Protein AF-A0A420MF93-F1 (afdb_monomer)

Radius of gyration: 42.72 Å; Cα contacts (8 Å, |Δi|>4): 483; chains: 1; bounding box: 102×84×114 Å

Organism: Fusarium oxysporum (NCBI:txid5507)

Foldseek 3Di:
DDDDDDDDDDDDDDDDDDDDDDDDDDDDDDDDDDDDDDDDDDDDDDDDDDDDDDDDDDDDDDDDPDPVVVVVVVVVVVVVVVPDPCLLVVLQVQLVVLVVVLVVLLVVCPPDDCPPVVVSLVVSLVSLVSSLVSNLVSLVVVLVVLLVVCVPPPPDDPLLSVLSVCLLVDVVSCVDPVNCVVPVPNNVSSVCNVCSVVSSVVSSPPHDDDDDDDDDPDDQPLDDDDDPVVLVPDDQVRFDDDPNDGDHRQFDKFWQDDPVDPDPDDDPQIDIFTQGTDPVNVVVCCVACNVPVHDDDDPPSLCSRQNAPDWDKDKDKDKDKDKDKDWQAKFDPGDGHADVPHDDPDDLCCDPLNRDDQKDKDQQPDLRDRVNACADPRNHHPDDDPDPPCNRHDDDHDKIKMKHWDAPDPVDDADPDHPPDCRRPGTMIIIMIIDMDIDIAMWMWIGDRDPPPDDDDDDPRPGTPGPRPPPPPPDDPD

Solvent-accessible surface area (backbone atoms only — not comparable to full-atom values): 30562 Å² total; per-residue (Å²): 134,93,82,84,89,82,87,86,79,89,84,89,83,88,84,91,77,90,80,89,76,83,88,75,83,83,76,87,78,84,88,76,91,87,83,88,89,85,87,89,84,90,88,86,92,90,85,86,90,88,87,87,85,87,84,93,80,82,91,79,85,79,83,82,92,64,73,62,68,60,50,56,51,51,53,52,50,47,57,61,47,72,75,42,82,62,49,42,58,50,25,41,53,54,12,51,51,28,47,51,49,35,52,53,53,51,56,71,51,56,95,51,83,77,71,64,48,75,59,55,53,49,53,45,45,50,36,42,48,52,15,49,54,24,39,51,53,21,44,54,50,52,41,52,56,49,52,54,48,47,66,75,77,42,99,65,57,69,70,60,54,49,26,61,66,43,31,85,82,33,79,66,56,37,70,37,75,72,45,41,75,76,39,52,69,56,44,53,46,48,51,47,66,70,45,52,66,55,54,51,56,57,60,62,65,72,68,82,90,73,96,77,86,85,88,75,101,65,87,65,83,58,65,81,77,90,76,65,70,60,66,77,73,53,51,76,95,63,52,58,70,59,95,92,37,71,56,78,61,62,58,30,74,25,31,60,64,58,92,88,59,87,64,93,61,88,50,98,87,57,55,72,27,80,52,46,72,13,70,68,43,51,53,52,50,45,54,34,46,68,69,63,68,36,79,92,71,66,86,68,47,64,44,61,53,46,39,82,85,34,68,38,72,51,75,47,77,48,78,45,87,38,69,58,68,43,84,32,27,66,34,84,78,35,73,71,46,62,60,86,93,45,68,71,94,70,63,39,61,51,21,17,52,80,19,92,26,58,62,49,72,49,72,39,47,80,71,55,25,77,69,78,52,74,47,44,90,81,47,27,53,69,68,68,84,82,69,65,95,63,70,72,49,88,86,66,86,46,57,32,38,39,37,34,41,44,58,97,55,88,88,53,91,70,71,87,50,88,81,42,89,60,23,70,72,52,33,38,12,34,32,34,43,24,43,75,41,88,36,80,43,71,45,53,44,49,46,64,56,80,80,72,89,62,81,95,70,76,94,75,76,72,68,56,76,62,60,78,62,74,76,73,80,72,75,85,80,129

Mean predicted aligned error: 18.41 Å

Sequence (478 aa):
MHSSSKRPTSYVENDSRRDRRPIFATDEIMLLPHEPHKTPRSQSPDLARDTTEPRKAGRKLFGLPSTKRKSDNFWKAWEVYRQKPWNMCLSVLIGTLFAIGHHLFYLNLDGEEAINQSLMLRYGTVIAFCSKASLGTAVTMAFHQRAWRVVRYKTARLETIDSIFTANSDIFSLVTWGSIKKAKIGTLLAIYCWVTPLVVVLTSETLSVVVGIKEELASCLSIRTLNFEHEEEIYWRAPRRINDQHLFSMSYWNTTIDPRESHANYTLKDFDYFAGPSTNCKMFITNKPVLMGEAIIRKESASEICAEGWNCSYVVDFVAPGYKCQELASGVNSAVKKLGDATAPFNTSIIAPMGNFTYYAITDEGEYGDPQMISNPMGIPKQKPPYPDNFGAFRTEPIIWIGYATVDNLSVPQPDTPGEGDWNKAYTPVIIGCEHYEVNYTVQFNYTGVLSHGPPMGNHLAMPKGVLQQPTPAGVKE

Structure (mmCIF, N/CA/C/O backbone):
data_AF-A0A420MF93-F1
#
_entry.id   AF-A0A420MF93-F1
#
loop_
_atom_site.group_PDB
_atom_site.id
_atom_site.type_symbol
_atom_site.label_atom_id
_atom_site.label_alt_id
_atom_site.label_comp_id
_atom_site.label_asym_id
_atom_site.label_entity_id
_atom_site.label_seq_id
_atom_site.pdbx_PDB_ins_code
_atom_site.Cartn_x
_atom_site.Cartn_y
_atom_site.Cartn_z
_atom_site.occupancy
_atom_site.B_iso_or_equiv
_atom_site.auth_seq_id
_atom_site.auth_comp_id
_atom_site.auth_asym_id
_atom_site.auth_atom_id
_atom_site.pdbx_PDB_model_num
ATOM 1 N N . MET A 1 1 ? 58.351 12.479 14.370 1.00 32.41 1 MET A N 1
ATOM 2 C CA . MET A 1 1 ? 58.383 12.909 15.785 1.00 32.41 1 MET A CA 1
ATOM 3 C C . MET A 1 1 ? 56.954 13.016 16.286 1.00 32.41 1 MET A C 1
ATOM 5 O O . MET A 1 1 ? 56.162 13.735 15.696 1.00 32.41 1 MET A O 1
ATOM 9 N N . HIS A 1 2 ? 56.631 12.218 17.302 1.00 24.94 2 HIS A N 1
ATOM 10 C CA . HIS A 1 2 ? 55.369 12.214 18.043 1.00 24.94 2 HIS A CA 1
ATOM 11 C C . HIS A 1 2 ? 55.096 13.544 18.759 1.00 24.94 2 HIS A C 1
ATOM 13 O O . HIS A 1 2 ? 56.035 14.137 19.278 1.00 24.94 2 HIS A O 1
ATOM 19 N N . SER A 1 3 ? 53.816 13.923 18.867 1.00 26.28 3 SER A N 1
ATOM 20 C CA . SER A 1 3 ? 53.129 14.407 20.091 1.00 26.28 3 SER A CA 1
ATOM 21 C C . SER A 1 3 ? 51.755 14.963 19.667 1.00 26.28 3 SER A C 1
ATOM 23 O O . SER A 1 3 ? 51.692 15.949 18.947 1.00 26.28 3 SER A O 1
ATOM 25 N N . SER A 1 4 ? 50.647 14.230 19.785 1.00 23.80 4 SER A N 1
ATOM 26 C CA . SER A 1 4 ? 49.817 13.966 20.975 1.00 23.80 4 SER A CA 1
ATOM 27 C C . SER A 1 4 ? 49.126 15.188 21.610 1.00 23.80 4 SER A C 1
ATOM 29 O O . SER A 1 4 ? 49.756 16.019 22.253 1.00 23.80 4 SER A O 1
ATOM 31 N N . SER A 1 5 ? 47.790 15.145 21.499 1.00 24.09 5 SER A N 1
ATOM 32 C CA . SER A 1 5 ? 46.761 15.514 22.484 1.00 24.09 5 SER A CA 1
ATOM 33 C C . SER A 1 5 ? 46.562 16.980 22.890 1.00 24.09 5 SER A C 1
ATOM 35 O O . SER A 1 5 ? 47.411 17.591 23.532 1.00 24.09 5 SER A O 1
ATOM 37 N N . LYS A 1 6 ? 45.327 17.469 22.680 1.00 27.81 6 LYS A N 1
ATOM 38 C CA . LYS A 1 6 ? 44.430 17.882 23.779 1.00 27.81 6 LYS A CA 1
ATOM 39 C C . LYS A 1 6 ? 42.993 18.106 23.286 1.00 27.81 6 LYS A C 1
ATOM 41 O O . LYS A 1 6 ? 42.716 18.998 22.494 1.00 27.81 6 LYS A O 1
ATOM 46 N N . ARG A 1 7 ? 42.079 17.286 23.805 1.00 22.94 7 ARG A N 1
ATOM 47 C CA . ARG A 1 7 ? 40.630 17.533 23.879 1.00 22.94 7 ARG A CA 1
ATOM 48 C C . ARG A 1 7 ? 40.370 18.484 25.067 1.00 22.94 7 ARG A C 1
ATOM 50 O O . ARG A 1 7 ? 41.127 18.409 26.038 1.00 22.94 7 ARG A O 1
ATOM 57 N N . PRO A 1 8 ? 39.283 19.272 25.069 1.00 25.00 8 PRO A N 1
ATOM 58 C CA . PRO A 1 8 ? 38.584 19.547 26.318 1.00 25.00 8 PRO A CA 1
ATOM 59 C C . PRO A 1 8 ? 37.144 19.032 26.307 1.00 25.00 8 PRO A C 1
ATOM 61 O O . PRO A 1 8 ? 36.493 18.852 25.282 1.00 25.00 8 PRO A O 1
ATOM 64 N N . THR A 1 9 ? 36.731 18.739 27.524 1.00 24.44 9 THR A N 1
ATOM 65 C CA . THR A 1 9 ? 35.548 18.059 28.032 1.00 24.44 9 THR A CA 1
ATOM 66 C C . THR A 1 9 ? 34.257 18.876 27.994 1.00 24.44 9 THR A C 1
ATOM 68 O O . THR A 1 9 ? 34.258 20.091 28.151 1.00 24.44 9 THR A O 1
ATOM 71 N N . SER A 1 10 ? 33.171 18.112 27.861 1.00 21.62 10 SER A N 1
ATOM 72 C CA . SER A 1 10 ? 31.795 18.308 28.334 1.00 21.62 10 SER A CA 1
ATOM 73 C C . SER A 1 10 ? 31.503 19.464 29.299 1.00 21.62 10 SER A C 1
ATOM 75 O O . SER A 1 10 ? 32.117 19.553 30.363 1.00 21.62 10 SER A O 1
ATOM 77 N N . TYR A 1 11 ? 30.408 20.174 29.022 1.00 22.28 11 TYR A N 1
ATOM 78 C CA . TYR A 1 11 ? 29.477 20.641 30.050 1.00 22.28 11 TYR A CA 1
ATOM 79 C C . TYR A 1 11 ? 28.043 20.322 29.609 1.00 22.28 11 TYR A C 1
ATOM 81 O O . TYR A 1 11 ? 27.650 20.608 28.480 1.00 22.28 11 TYR A O 1
ATOM 89 N N . VAL A 1 12 ? 27.313 19.654 30.498 1.00 22.98 12 VAL A N 1
ATOM 90 C CA . VAL A 1 12 ? 25.884 19.345 30.421 1.00 22.98 12 VAL A CA 1
ATOM 91 C C . VAL A 1 12 ? 25.175 20.442 31.207 1.00 22.98 12 VAL A C 1
ATOM 93 O O . VAL A 1 12 ? 25.486 20.612 32.381 1.00 22.98 12 VAL A O 1
ATOM 96 N N . GLU A 1 13 ? 24.228 21.146 30.592 1.00 23.17 13 GLU A N 1
ATOM 97 C CA . GLU A 1 13 ? 23.240 21.954 31.310 1.00 23.17 13 GLU A CA 1
ATOM 98 C C . GLU A 1 13 ? 21.856 21.400 30.961 1.00 23.17 13 GLU A C 1
ATOM 100 O O . GLU A 1 13 ? 21.495 21.223 29.797 1.00 23.17 13 GLU A O 1
ATOM 105 N N . ASN A 1 14 ? 21.132 21.044 32.010 1.00 22.58 14 ASN A N 1
ATOM 106 C CA . ASN A 1 14 ? 19.845 20.381 32.010 1.00 22.58 14 ASN A CA 1
ATOM 107 C C . ASN A 1 14 ? 18.814 21.470 32.332 1.00 22.58 14 ASN A C 1
ATOM 109 O O . ASN A 1 14 ? 18.820 21.952 33.461 1.00 22.58 14 ASN A O 1
ATOM 113 N N . ASP A 1 15 ? 17.949 21.868 31.394 1.00 24.77 15 ASP A N 1
ATOM 114 C CA . ASP A 1 15 ? 16.778 22.679 31.752 1.00 24.77 15 ASP A CA 1
ATOM 115 C C . ASP A 1 15 ? 15.484 22.057 31.233 1.00 24.77 15 ASP A C 1
ATOM 117 O O . ASP A 1 15 ? 15.115 22.080 30.058 1.00 24.77 15 ASP A O 1
ATOM 121 N N . SER A 1 16 ? 14.809 21.440 32.190 1.00 23.89 16 SER A N 1
ATOM 122 C CA . SER A 1 16 ? 13.454 20.956 32.122 1.00 23.89 16 SER A CA 1
ATOM 123 C C . SER A 1 16 ? 12.492 22.100 32.441 1.00 23.89 16 SER A C 1
ATOM 125 O O . SER A 1 16 ? 12.275 22.404 33.616 1.00 23.89 16 SER A O 1
ATOM 127 N N . ARG A 1 17 ? 11.783 22.647 31.446 1.00 24.42 17 ARG A N 1
ATOM 128 C CA . ARG A 1 17 ? 10.467 23.246 31.712 1.00 24.42 17 ARG A CA 1
ATOM 129 C C . ARG A 1 17 ? 9.535 23.249 30.507 1.00 24.42 17 ARG A C 1
ATOM 131 O O . ARG A 1 17 ? 9.796 23.831 29.467 1.00 24.42 17 ARG A O 1
ATOM 138 N N . ARG A 1 18 ? 8.418 22.559 30.745 1.00 26.05 18 ARG A N 1
ATOM 139 C CA . ARG A 1 18 ? 7.130 22.574 30.049 1.00 26.05 18 ARG A CA 1
ATOM 140 C C . ARG A 1 18 ? 6.806 23.919 29.399 1.00 26.05 18 ARG A C 1
ATOM 142 O O . ARG A 1 18 ? 6.696 24.904 30.117 1.00 26.05 18 ARG A O 1
ATOM 149 N N . ASP A 1 19 ? 6.411 23.864 28.132 1.00 25.25 19 ASP A N 1
ATOM 150 C CA . ASP A 1 19 ? 5.319 24.694 27.634 1.00 25.25 19 ASP A CA 1
ATOM 151 C C . ASP A 1 19 ? 4.369 23.845 26.785 1.00 25.25 19 ASP A C 1
ATOM 153 O O . ASP A 1 19 ? 4.705 23.335 25.717 1.00 25.25 19 ASP A O 1
ATOM 157 N N . ARG A 1 20 ? 3.165 23.642 27.328 1.00 25.09 20 ARG A N 1
ATOM 158 C CA . ARG A 1 20 ? 2.008 23.095 26.618 1.00 25.09 20 ARG A CA 1
ATOM 159 C C . ARG A 1 20 ? 1.474 24.200 25.707 1.00 25.09 20 ARG A C 1
ATOM 161 O O . ARG A 1 20 ? 1.048 25.230 26.222 1.00 25.09 20 ARG A O 1
ATOM 168 N N . ARG A 1 21 ? 1.409 23.969 24.395 1.00 23.33 21 ARG A N 1
ATOM 169 C CA . ARG A 1 21 ? 0.506 24.720 23.506 1.00 23.33 21 ARG A CA 1
ATOM 170 C C . ARG A 1 21 ? -0.690 23.843 23.115 1.00 23.33 21 ARG A C 1
ATOM 172 O O . ARG A 1 21 ? -0.509 22.631 22.995 1.00 23.33 21 ARG A O 1
ATOM 179 N N . PRO A 1 22 ? -1.901 24.412 22.984 1.00 24.70 22 PRO A N 1
ATOM 180 C CA . PRO A 1 22 ? -3.111 23.646 22.721 1.00 24.70 22 PRO A CA 1
ATOM 181 C C . PRO A 1 22 ? -3.172 23.207 21.257 1.00 24.70 22 PRO A C 1
ATOM 183 O O . PRO A 1 22 ? -2.825 23.970 20.358 1.00 24.70 22 PRO A O 1
ATOM 186 N N . ILE A 1 23 ? -3.652 21.983 21.051 1.00 23.11 23 ILE A N 1
ATOM 187 C CA . ILE A 1 23 ? -4.060 21.444 19.755 1.00 23.11 23 ILE A CA 1
ATOM 188 C C . ILE A 1 23 ? -5.328 22.203 19.351 1.00 23.11 23 ILE A C 1
ATOM 190 O O . ILE A 1 23 ? -6.362 22.064 20.004 1.00 23.11 23 ILE A O 1
ATOM 194 N N . PHE A 1 24 ? -5.225 23.053 18.333 1.00 23.84 24 PHE A N 1
ATOM 195 C CA . PHE A 1 24 ? -6.386 23.624 17.658 1.00 23.84 24 PHE A CA 1
ATOM 196 C C . PHE A 1 24 ? -6.839 22.658 16.564 1.00 23.84 24 PHE A C 1
ATOM 198 O O . PHE A 1 24 ? -6.013 22.101 15.843 1.00 23.84 24 PHE A O 1
ATOM 205 N N . ALA A 1 25 ? -8.153 22.447 16.513 1.00 24.41 25 ALA A N 1
ATOM 206 C CA . ALA A 1 25 ? -8.856 21.629 15.540 1.00 24.41 25 ALA A CA 1
ATOM 207 C C . ALA A 1 25 ? -8.489 22.035 14.104 1.00 24.41 25 ALA A C 1
ATOM 209 O O . ALA A 1 25 ? -8.437 23.221 13.784 1.00 24.41 25 ALA A O 1
ATOM 210 N N . THR A 1 26 ? -8.219 21.050 13.253 1.00 29.36 26 THR A N 1
ATOM 211 C CA . THR A 1 26 ? -8.065 21.249 11.811 1.00 29.36 26 THR A CA 1
ATOM 212 C C . THR A 1 26 ? -9.442 21.331 11.174 1.00 29.36 26 THR A C 1
ATOM 214 O O . THR A 1 26 ? -10.135 20.321 11.062 1.00 29.36 26 THR A O 1
ATOM 217 N N . ASP A 1 27 ? -9.812 22.549 10.787 1.00 25.98 27 ASP A N 1
ATOM 218 C CA . ASP A 1 27 ? -10.957 22.845 9.935 1.00 25.98 27 ASP A CA 1
ATOM 219 C C . ASP A 1 27 ? -10.770 22.241 8.533 1.00 25.98 27 ASP A C 1
ATOM 221 O O . ASP A 1 27 ? -9.679 22.252 7.953 1.00 25.98 27 ASP A O 1
ATOM 225 N N . GLU A 1 28 ? -11.870 21.723 7.995 1.00 30.30 28 GLU A N 1
ATOM 226 C CA . GLU A 1 28 ? -12.028 21.289 6.612 1.00 30.30 28 GLU A CA 1
ATOM 227 C C . GLU A 1 28 ? -11.789 22.461 5.648 1.00 30.30 28 GLU A C 1
ATOM 229 O O . GLU A 1 28 ? -12.385 23.527 5.793 1.00 30.30 28 GLU A O 1
ATOM 234 N N . ILE A 1 29 ? -10.960 22.270 4.618 1.00 29.06 29 ILE A N 1
ATOM 235 C CA . ILE A 1 29 ? -10.852 23.227 3.509 1.00 29.06 29 ILE A CA 1
ATOM 236 C C . ILE A 1 29 ? -11.189 22.503 2.205 1.00 29.06 29 ILE A C 1
ATOM 238 O O . ILE A 1 29 ? -10.341 21.860 1.585 1.00 29.06 29 ILE A O 1
ATOM 242 N N . MET A 1 30 ? -12.453 22.634 1.790 1.00 28.03 30 MET A N 1
ATOM 243 C CA . MET A 1 30 ? -12.856 22.550 0.386 1.00 28.03 30 MET A CA 1
ATOM 244 C C . MET A 1 30 ? -12.158 23.678 -0.387 1.00 28.03 30 MET A C 1
ATOM 246 O O . MET A 1 30 ? -12.295 24.853 -0.046 1.00 28.03 30 MET A O 1
ATOM 250 N N . LEU A 1 31 ? -11.412 23.329 -1.432 1.00 30.02 31 LEU A N 1
ATOM 251 C CA . LEU A 1 31 ? -10.798 24.291 -2.344 1.00 30.02 31 LEU A CA 1
ATOM 252 C C . LEU A 1 31 ? -11.850 24.785 -3.348 1.00 30.02 31 LEU A C 1
ATOM 254 O O . LEU A 1 31 ? -12.310 24.016 -4.187 1.00 30.02 31 LEU A O 1
ATOM 258 N N . LEU A 1 32 ? -12.202 26.070 -3.279 1.00 27.94 32 LEU A N 1
ATOM 259 C CA . LEU A 1 32 ? -12.914 26.792 -4.341 1.00 27.94 32 LEU A CA 1
ATOM 260 C C . LEU A 1 32 ? -11.980 27.837 -4.992 1.00 27.94 32 LEU A C 1
ATOM 262 O O . LEU A 1 32 ? -11.064 28.324 -4.322 1.00 27.94 32 LEU A O 1
ATOM 266 N N . PRO A 1 33 ? -12.181 28.182 -6.280 1.00 26.75 33 PRO A N 1
ATOM 267 C CA . PRO A 1 33 ? -11.246 28.999 -7.054 1.00 26.75 33 PRO A CA 1
ATOM 268 C C . PRO A 1 33 ? -11.355 30.501 -6.734 1.00 26.75 33 PRO A C 1
ATOM 270 O O . PRO A 1 33 ? -12.429 31.004 -6.405 1.00 26.75 33 PRO A O 1
ATOM 273 N N . HIS A 1 34 ? -10.230 31.222 -6.831 1.00 27.11 34 HIS A N 1
ATOM 274 C CA . HIS A 1 34 ? -10.087 32.629 -6.430 1.00 27.11 34 HIS A CA 1
ATOM 275 C C . HIS A 1 34 ? -9.831 33.563 -7.630 1.00 27.11 34 HIS A C 1
ATOM 277 O O . HIS A 1 34 ? -9.003 33.259 -8.483 1.00 27.11 34 HIS A O 1
ATOM 283 N N . GLU A 1 35 ? -10.494 34.725 -7.634 1.00 26.02 35 GLU A N 1
ATOM 284 C CA . GLU A 1 35 ? -10.271 35.897 -8.508 1.00 26.02 35 GLU A CA 1
ATOM 285 C C . GLU A 1 35 ? -9.807 37.105 -7.644 1.00 26.02 35 GLU A C 1
ATOM 287 O O . GLU A 1 35 ? -10.058 37.114 -6.435 1.00 26.02 35 GLU A O 1
ATOM 292 N N . PRO A 1 36 ? -9.103 38.116 -8.202 1.00 28.72 36 PRO A N 1
ATOM 293 C CA . PRO A 1 36 ? -8.026 38.822 -7.500 1.00 28.72 36 PRO A CA 1
ATOM 294 C C . PRO A 1 36 ? -8.382 40.115 -6.724 1.00 28.72 36 PRO A C 1
ATOM 296 O O . PRO A 1 36 ? -9.374 40.805 -6.946 1.00 28.72 36 PRO A O 1
ATOM 299 N N . HIS A 1 37 ? -7.452 40.436 -5.816 1.00 26.11 37 HIS A N 1
ATOM 300 C CA . HIS A 1 37 ? -7.394 41.437 -4.737 1.00 26.11 37 HIS A CA 1
ATOM 301 C C . HIS A 1 37 ? -7.758 42.919 -5.002 1.00 26.11 37 HIS A C 1
ATOM 303 O O . HIS A 1 37 ? -7.349 43.527 -5.990 1.00 26.11 37 HIS A O 1
ATOM 309 N N . LYS A 1 38 ? -8.273 43.569 -3.936 1.00 24.17 38 LYS A N 1
ATOM 310 C CA . LYS A 1 38 ? -7.965 44.969 -3.551 1.00 24.17 38 LYS A CA 1
ATOM 311 C C . LYS A 1 38 ? -7.633 45.082 -2.050 1.00 24.17 38 LYS A C 1
ATOM 313 O O . LYS A 1 38 ? -8.248 44.429 -1.215 1.00 24.17 38 LYS A O 1
ATOM 318 N N . THR A 1 39 ? -6.630 45.902 -1.735 1.00 28.11 39 THR A N 1
ATOM 319 C CA . THR A 1 39 ? -5.991 46.135 -0.422 1.00 28.11 39 THR A CA 1
ATOM 320 C C . THR A 1 39 ? -6.691 47.196 0.440 1.00 28.11 39 THR A C 1
ATOM 322 O O . THR A 1 39 ? -7.376 48.070 -0.095 1.00 28.11 39 THR A O 1
ATOM 325 N N . PRO A 1 40 ? -6.423 47.216 1.765 1.00 27.19 40 PRO A N 1
ATOM 326 C CA . PRO A 1 40 ? -6.393 48.484 2.495 1.00 27.19 40 PRO A CA 1
ATOM 327 C C . PRO A 1 40 ? -5.169 48.700 3.412 1.00 27.19 40 PRO A C 1
ATOM 329 O O . PRO A 1 40 ? -4.330 47.834 3.638 1.00 27.19 40 PRO A O 1
ATOM 332 N N . ARG A 1 41 ? -5.087 49.955 3.861 1.00 22.61 41 ARG A N 1
ATOM 333 C CA . ARG A 1 41 ? -3.946 50.769 4.305 1.00 22.61 41 ARG A CA 1
ATOM 334 C C . ARG A 1 41 ? -3.682 50.679 5.820 1.00 22.61 41 ARG A C 1
ATOM 336 O O . ARG A 1 41 ? -4.605 50.511 6.605 1.00 22.61 41 ARG A O 1
ATOM 343 N N . SER A 1 42 ? -2.417 50.884 6.190 1.00 24.94 42 SER A N 1
ATOM 344 C CA . SER A 1 42 ? -1.863 51.032 7.549 1.00 24.94 42 SER A CA 1
ATOM 345 C C . SER A 1 42 ? -2.283 52.332 8.255 1.00 24.94 42 SER A C 1
ATOM 347 O O . SER A 1 42 ? -2.388 53.360 7.584 1.00 24.94 42 SER A O 1
ATOM 349 N N . GLN A 1 43 ? -2.409 52.296 9.594 1.00 24.81 43 GLN A N 1
ATOM 350 C CA . GLN A 1 43 ? -1.963 53.363 10.510 1.00 24.81 43 GLN A CA 1
ATOM 351 C C . GLN A 1 43 ? -1.842 52.868 11.971 1.00 24.81 43 GLN A C 1
ATOM 353 O O . GLN A 1 43 ? -2.588 52.000 12.413 1.00 24.81 43 GLN A O 1
ATOM 358 N N . SER A 1 44 ? -0.865 53.431 12.686 1.00 25.31 44 SER A N 1
ATOM 359 C CA . SER A 1 44 ? -0.427 53.156 14.071 1.00 25.31 44 SER A CA 1
ATOM 360 C C . SER A 1 44 ? -0.360 54.514 14.846 1.00 25.31 44 SER A C 1
ATOM 362 O O . SER A 1 44 ? -0.829 55.501 14.277 1.00 25.31 44 SER A O 1
ATOM 364 N N . PRO A 1 45 ? 0.187 54.648 16.078 1.00 45.22 45 PRO A N 1
ATOM 365 C CA . PRO A 1 45 ? -0.533 54.813 17.357 1.00 45.22 45 PRO A CA 1
ATOM 366 C C . PRO A 1 45 ? -0.212 56.128 18.133 1.00 45.22 45 PRO A C 1
ATOM 368 O O . PRO A 1 45 ? 0.586 56.928 17.661 1.00 45.22 45 PRO A O 1
ATOM 371 N N . ASP A 1 46 ? -0.841 56.335 19.310 1.00 25.58 46 ASP A N 1
ATOM 372 C CA . ASP A 1 46 ? -0.243 56.798 20.600 1.00 25.58 46 ASP A CA 1
ATOM 373 C C . ASP A 1 46 ? -1.224 57.579 21.511 1.00 25.58 46 ASP A C 1
ATOM 375 O O . ASP A 1 46 ? -1.832 58.544 21.058 1.00 25.58 46 ASP A O 1
ATOM 379 N N . LEU A 1 47 ? -1.304 57.225 22.815 1.00 26.44 47 LEU A N 1
ATOM 380 C CA . LEU A 1 47 ? -1.110 58.171 23.943 1.00 26.44 47 LEU A CA 1
ATOM 381 C C . LEU A 1 47 ? -1.012 57.496 25.345 1.00 26.44 47 LEU A C 1
ATOM 383 O O . LEU A 1 47 ? -1.785 56.607 25.692 1.00 26.44 47 LEU A O 1
ATOM 387 N N . ALA A 1 48 ? -0.046 58.009 26.122 1.00 29.53 48 ALA A N 1
ATOM 388 C CA . ALA A 1 48 ? 0.398 57.832 27.523 1.0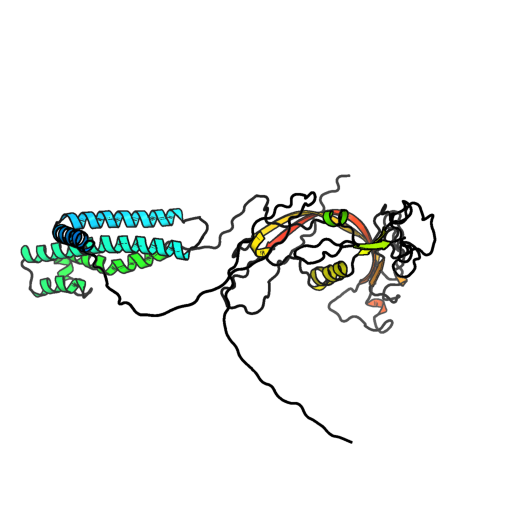0 29.53 48 ALA A CA 1
ATOM 389 C C . ALA A 1 48 ? -0.652 57.478 28.614 1.00 29.53 48 ALA A C 1
ATOM 391 O O . ALA A 1 48 ? -1.772 57.970 28.588 1.00 29.53 48 ALA A O 1
ATOM 392 N N . ARG A 1 49 ? -0.381 56.546 29.552 1.00 27.09 49 ARG A N 1
ATOM 393 C CA . ARG A 1 49 ? 0.421 56.594 30.815 1.00 27.09 49 ARG A CA 1
ATOM 394 C C . ARG A 1 49 ? -0.149 57.513 31.912 1.00 27.09 49 ARG A C 1
ATOM 396 O O . ARG A 1 49 ? 0.057 58.714 31.846 1.00 27.09 49 ARG A O 1
ATOM 403 N N . ASP A 1 50 ? -0.661 56.915 32.994 1.00 25.08 50 ASP A N 1
ATOM 404 C CA . ASP A 1 50 ? -0.264 57.302 34.357 1.00 25.08 50 ASP A CA 1
ATOM 405 C C . ASP A 1 50 ? -0.407 56.132 35.351 1.00 25.08 50 ASP A C 1
ATOM 407 O O . ASP A 1 50 ? -1.237 55.239 35.189 1.00 25.08 50 ASP A O 1
ATOM 411 N N . THR A 1 51 ? 0.478 56.119 36.342 1.00 32.34 51 THR A N 1
ATOM 412 C CA . THR A 1 51 ? 0.764 55.034 37.287 1.00 32.34 51 THR A CA 1
ATOM 413 C C . THR A 1 51 ? 0.464 55.552 38.686 1.00 32.34 51 THR A C 1
ATOM 415 O O . THR A 1 51 ? 1.002 56.592 39.045 1.00 32.34 51 THR A O 1
ATOM 418 N N . THR A 1 52 ? -0.303 54.838 39.515 1.00 27.80 52 THR A N 1
ATOM 419 C CA . THR A 1 52 ? -0.182 54.924 40.987 1.00 27.80 52 THR A CA 1
ATOM 420 C C . THR A 1 52 ? -0.982 53.816 41.693 1.00 27.80 52 THR A C 1
ATOM 422 O O . THR A 1 52 ? -2.192 53.703 41.560 1.00 27.80 52 THR A O 1
ATOM 425 N N . GLU A 1 53 ? -0.273 53.021 42.487 1.00 33.34 53 GLU A N 1
ATOM 426 C CA . GLU A 1 53 ? -0.725 52.172 43.611 1.00 33.34 53 GLU A CA 1
ATOM 427 C C . GLU A 1 53 ? 0.044 52.699 44.859 1.00 33.34 53 GLU A C 1
ATOM 429 O O . GLU A 1 53 ? 0.987 53.472 44.642 1.00 33.34 53 GLU A O 1
ATOM 434 N N . PRO A 1 54 ? -0.204 52.317 46.142 1.00 48.44 54 PRO A N 1
ATOM 435 C CA . PRO A 1 54 ? -1.131 51.307 46.692 1.00 48.44 54 PRO A CA 1
ATOM 436 C C . PRO A 1 54 ? -1.853 51.695 48.019 1.00 48.44 54 PRO A C 1
ATOM 438 O O . PRO A 1 54 ? -1.370 52.539 48.773 1.00 48.44 54 PRO A O 1
ATOM 441 N N . ARG A 1 55 ? -2.916 50.967 48.435 1.00 26.91 55 ARG A N 1
ATOM 442 C CA . ARG A 1 55 ? -3.107 50.559 49.862 1.00 26.91 55 ARG A CA 1
ATOM 443 C C . ARG A 1 55 ? -4.282 49.601 50.136 1.00 26.91 55 ARG A C 1
ATOM 445 O O . ARG A 1 55 ? -5.412 49.807 49.720 1.00 26.91 55 ARG A O 1
ATOM 452 N N . LYS A 1 56 ? -3.966 48.602 50.973 1.00 39.38 56 LYS A N 1
ATOM 453 C CA . LYS A 1 56 ? -4.803 47.602 51.670 1.00 39.38 56 LYS A CA 1
ATOM 454 C C . LYS A 1 56 ? -6.208 48.074 52.095 1.00 39.38 56 LYS A C 1
ATOM 456 O O . LYS A 1 56 ? -6.323 49.032 52.855 1.00 39.38 56 LYS A O 1
ATOM 461 N N . ALA A 1 57 ? -7.228 47.257 51.812 1.00 31.17 57 ALA A N 1
ATOM 462 C CA . ALA A 1 57 ? -8.490 47.235 52.557 1.00 31.17 57 ALA A CA 1
ATOM 463 C C . ALA A 1 57 ? -8.971 45.792 52.794 1.00 31.17 57 ALA A C 1
ATOM 465 O O . ALA A 1 57 ? -8.899 44.929 51.921 1.00 31.17 57 ALA A O 1
ATOM 466 N N . GLY A 1 58 ? -9.391 45.535 54.033 1.00 29.98 58 GLY A N 1
ATOM 467 C CA . GLY A 1 58 ? -9.674 44.217 54.583 1.00 29.98 58 GLY A CA 1
ATOM 468 C C . GLY A 1 58 ? -10.919 43.532 54.022 1.00 29.98 58 GLY A C 1
ATOM 469 O O . GLY A 1 58 ? -11.928 44.142 53.677 1.00 29.98 58 GLY A O 1
ATOM 470 N N . ARG A 1 59 ? -10.831 42.205 54.014 1.00 35.12 59 ARG A N 1
ATOM 471 C CA . ARG A 1 59 ? -11.884 41.248 53.685 1.00 35.12 59 ARG A CA 1
ATOM 472 C C . ARG A 1 59 ? -13.018 41.354 54.721 1.00 35.12 59 ARG A C 1
ATOM 474 O O . ARG A 1 59 ? -12.842 40.935 55.862 1.00 35.12 59 ARG A O 1
ATOM 481 N N . LYS A 1 60 ? -14.186 41.877 54.334 1.00 31.16 60 LYS A N 1
ATOM 482 C CA . LYS A 1 60 ? -15.452 41.653 55.055 1.00 31.16 60 LYS A CA 1
ATOM 483 C C . LYS A 1 60 ? -16.236 40.559 54.337 1.00 31.16 60 LYS A C 1
ATOM 485 O O . LYS A 1 60 ? -16.734 40.753 53.234 1.00 31.16 60 LYS A O 1
ATOM 490 N N . LEU A 1 61 ? -16.304 39.398 54.982 1.00 34.31 61 LEU A N 1
ATOM 491 C CA . LEU A 1 61 ? -17.165 38.278 54.625 1.00 34.31 61 LEU A CA 1
ATOM 492 C C . LEU A 1 61 ? -18.618 38.681 54.936 1.00 34.31 61 LEU A C 1
ATOM 494 O O . LEU A 1 61 ? -18.992 38.780 56.103 1.00 34.31 61 LEU A O 1
ATOM 498 N N . PHE A 1 62 ? -19.423 38.959 53.910 1.00 33.94 62 PHE A N 1
ATOM 499 C CA . PHE A 1 62 ? -20.867 39.140 54.070 1.00 33.94 62 PHE A CA 1
ATOM 500 C C . PHE A 1 62 ? -21.539 37.770 54.222 1.00 33.94 62 PHE A C 1
ATOM 502 O O . PHE A 1 62 ? -21.301 36.852 53.437 1.00 33.94 62 PHE A O 1
ATOM 509 N N . GLY A 1 63 ? -22.330 37.632 55.286 1.00 37.53 63 GLY A N 1
ATOM 510 C CA . GLY A 1 63 ? -22.987 36.396 55.692 1.00 37.53 63 GLY A CA 1
ATOM 511 C C . GLY A 1 63 ? -24.049 35.910 54.708 1.00 37.53 63 GLY A C 1
ATOM 512 O O . GLY A 1 63 ? -24.756 36.696 54.081 1.00 37.53 63 GLY A O 1
ATOM 513 N N . LEU A 1 64 ? -24.184 34.585 54.638 1.00 34.72 64 LEU A N 1
ATOM 514 C CA . LEU A 1 64 ? -25.162 33.873 53.822 1.00 34.72 64 LEU A CA 1
ATOM 515 C C . LEU A 1 64 ? -26.165 33.144 54.742 1.00 34.72 64 LEU A C 1
ATOM 517 O O . LEU A 1 64 ? -25.940 31.984 55.092 1.00 34.72 64 LEU A O 1
ATOM 521 N N . PRO A 1 65 ? -27.270 33.776 55.181 1.00 47.12 65 PRO A N 1
ATOM 522 C CA . PRO A 1 65 ? -28.321 33.093 55.920 1.00 47.12 65 PRO A CA 1
ATOM 523 C C . PRO A 1 65 ? -29.468 32.740 54.964 1.00 47.12 65 PRO A C 1
ATOM 525 O O . PRO A 1 65 ? -30.454 33.461 54.882 1.00 47.12 65 PRO A O 1
ATOM 528 N N . SER A 1 66 ? -29.357 31.642 54.206 1.00 47.44 66 SER A N 1
ATOM 529 C CA . SER A 1 66 ? -30.527 31.132 53.455 1.00 47.44 66 SER A CA 1
ATOM 530 C C . SER A 1 66 ? -30.486 29.634 53.116 1.00 47.44 66 SER A C 1
ATOM 532 O O . SER A 1 66 ? -31.528 28.985 53.042 1.00 47.44 66 SER A O 1
ATOM 534 N N . THR A 1 67 ? -29.310 29.008 53.026 1.00 48.78 67 THR A N 1
ATOM 535 C CA . THR A 1 67 ? -29.196 27.572 52.690 1.00 48.78 67 THR A CA 1
ATOM 536 C C . THR A 1 67 ? -29.446 26.621 53.868 1.00 48.78 67 THR A C 1
ATOM 538 O O . THR A 1 67 ? -29.786 25.459 53.653 1.00 48.78 67 THR A O 1
ATOM 541 N N . LYS A 1 68 ? -29.377 27.102 55.119 1.00 50.25 68 LYS A N 1
ATOM 542 C CA . LYS A 1 68 ? -29.630 26.277 56.319 1.00 50.25 68 LYS A CA 1
ATOM 543 C C . LYS A 1 68 ? -31.099 25.849 56.465 1.00 50.25 68 LYS A C 1
ATOM 545 O O . LYS A 1 68 ? -31.382 24.689 56.733 1.00 50.25 68 LYS A O 1
ATOM 550 N N . ARG A 1 69 ? -32.054 26.748 56.191 1.00 48.59 69 ARG A N 1
ATOM 551 C CA . ARG A 1 69 ? -33.483 26.535 56.510 1.00 48.59 69 ARG A CA 1
ATOM 552 C C . ARG A 1 69 ? -34.160 25.443 55.664 1.00 48.59 69 ARG A C 1
ATOM 554 O O . ARG A 1 69 ? -35.049 24.759 56.160 1.00 48.59 69 ARG A O 1
ATOM 561 N N . LYS A 1 70 ? -33.744 25.257 54.402 1.00 53.34 70 LYS A N 1
ATOM 562 C CA . LYS A 1 70 ? -34.250 24.177 53.524 1.00 53.34 70 LYS A CA 1
ATOM 563 C C . LYS A 1 70 ? -33.639 22.817 53.872 1.00 53.34 70 LYS A C 1
ATOM 565 O O . LYS A 1 70 ? -34.355 21.821 53.868 1.00 53.34 70 LYS A O 1
ATOM 570 N N . SER A 1 71 ? -32.351 22.805 54.220 1.00 61.62 71 SER A N 1
ATOM 571 C CA . SER A 1 71 ? -31.644 21.615 54.700 1.00 61.62 71 SER A CA 1
ATOM 572 C C . SER A 1 71 ? -32.292 21.090 55.982 1.00 61.62 71 SER A C 1
ATOM 574 O O . SER A 1 71 ? -32.686 19.932 56.036 1.00 61.62 71 SER A O 1
ATOM 576 N N . ASP A 1 72 ? -32.521 21.950 56.977 1.00 65.19 72 ASP A N 1
ATOM 577 C CA . ASP A 1 72 ? -33.080 21.537 58.272 1.00 65.19 72 ASP A CA 1
ATOM 578 C C . ASP A 1 72 ? -34.507 20.968 58.152 1.00 65.19 72 ASP A C 1
ATOM 580 O O . ASP A 1 72 ? -34.872 20.030 58.862 1.00 65.19 72 ASP A O 1
ATOM 584 N N . ASN A 1 73 ? -35.306 21.489 57.214 1.00 69.12 73 ASN A N 1
ATOM 585 C CA . ASN A 1 73 ? -36.642 20.967 56.916 1.00 69.12 73 ASN A CA 1
ATOM 586 C C . ASN A 1 73 ? -36.593 19.620 56.181 1.00 69.12 73 ASN A C 1
ATOM 588 O O . ASN A 1 73 ? -37.409 18.748 56.472 1.00 69.12 73 ASN A O 1
ATOM 592 N N . PHE A 1 74 ? -35.633 19.432 55.270 1.00 72.88 74 PHE A N 1
ATOM 593 C CA . PHE A 1 74 ? -35.392 18.145 54.617 1.00 72.88 74 PHE A CA 1
ATOM 594 C C . PHE A 1 74 ? -34.948 17.088 55.633 1.00 72.88 74 PHE A C 1
ATOM 596 O O . PHE A 1 74 ? -35.540 16.016 55.682 1.00 72.88 74 PHE A O 1
ATOM 603 N N . TRP A 1 75 ? -33.990 17.406 56.509 1.00 73.62 75 TRP A N 1
ATOM 604 C CA . TRP A 1 75 ? -33.519 16.489 57.552 1.00 73.62 75 TRP A CA 1
ATOM 605 C C . TRP A 1 75 ? -34.605 16.158 58.583 1.00 73.62 75 TRP A C 1
ATOM 607 O O . TRP A 1 75 ? -34.727 15.002 58.980 1.00 73.62 75 TRP A O 1
ATOM 617 N N . LYS A 1 76 ? -35.456 17.123 58.966 1.00 71.62 76 LYS A N 1
ATOM 618 C CA . LYS A 1 76 ? -36.622 16.862 59.833 1.00 71.62 76 LYS A CA 1
ATOM 619 C C . LYS A 1 76 ? -37.690 16.005 59.152 1.00 71.62 76 LYS A C 1
ATOM 621 O O . LYS A 1 76 ? -38.231 15.099 59.781 1.00 71.62 76 LYS A O 1
ATOM 626 N N . ALA A 1 77 ? -37.992 16.261 57.879 1.00 67.62 77 ALA A N 1
ATOM 627 C CA . ALA A 1 77 ? -38.910 15.424 57.109 1.00 67.62 77 ALA A CA 1
ATOM 628 C C . ALA A 1 77 ? -38.343 14.010 56.911 1.00 67.62 77 ALA A C 1
ATOM 630 O O . ALA A 1 77 ? -39.089 13.043 57.009 1.00 67.62 77 ALA A O 1
ATOM 631 N N . TRP A 1 78 ? -37.029 13.888 56.711 1.00 68.25 78 TRP A N 1
ATOM 632 C CA . TRP A 1 78 ? -36.297 12.629 56.587 1.00 68.25 78 TRP A CA 1
ATOM 633 C C . TRP A 1 78 ? -36.292 11.810 57.885 1.00 68.25 78 TRP A C 1
ATOM 635 O O . TRP A 1 78 ? -36.502 10.602 57.845 1.00 68.25 78 TRP A O 1
ATOM 645 N N . GLU A 1 79 ? -36.126 12.454 59.040 1.00 66.31 79 GLU A N 1
ATOM 646 C CA . GLU A 1 79 ? -36.249 11.840 60.372 1.00 66.31 79 GLU A CA 1
ATOM 647 C C . GLU A 1 79 ? -37.654 11.262 60.610 1.00 66.31 79 GLU A C 1
ATOM 649 O O . GLU A 1 79 ? -37.801 10.097 60.984 1.00 66.31 79 GLU A O 1
ATOM 654 N N . VAL A 1 80 ? -38.700 12.045 60.320 1.00 66.75 80 VAL A N 1
ATOM 655 C CA . VAL A 1 80 ? -40.102 11.598 60.429 1.00 66.75 80 VAL A CA 1
ATOM 656 C C . VAL A 1 80 ? -40.413 10.507 59.405 1.00 66.75 80 VAL A C 1
ATOM 658 O O . VAL A 1 80 ? -41.135 9.554 59.708 1.00 66.75 80 VAL A O 1
ATOM 661 N N . TYR A 1 81 ? -39.849 10.630 58.203 1.00 63.09 81 TYR A N 1
ATOM 662 C CA . TYR A 1 81 ? -39.938 9.628 57.156 1.00 63.09 81 TYR A CA 1
ATOM 663 C C . TYR A 1 81 ? -39.332 8.314 57.652 1.00 63.09 81 TYR A C 1
ATOM 665 O O . TYR A 1 81 ? -40.071 7.336 57.705 1.00 63.09 81 TYR A O 1
ATOM 673 N N . ARG A 1 82 ? -38.085 8.304 58.164 1.00 60.16 82 ARG A N 1
ATOM 674 C CA . ARG A 1 82 ? -37.320 7.132 58.663 1.00 60.16 82 ARG A CA 1
ATOM 675 C C . ARG A 1 82 ? -38.097 6.221 59.623 1.00 60.16 82 ARG A C 1
ATOM 677 O O . ARG A 1 82 ? -37.857 5.016 59.642 1.00 60.16 82 ARG A O 1
ATOM 684 N N . GLN A 1 83 ? -39.028 6.778 60.391 1.00 62.50 83 GLN A N 1
ATOM 685 C CA . GLN A 1 83 ? -39.789 6.068 61.423 1.00 62.50 83 GLN A CA 1
ATOM 686 C C . GLN A 1 83 ? -41.045 5.344 60.897 1.00 62.50 83 GLN A C 1
ATOM 688 O O . GLN A 1 83 ? -41.626 4.530 61.616 1.00 62.50 83 GLN A O 1
ATOM 693 N N . LYS A 1 84 ? -41.495 5.604 59.659 1.00 70.69 84 LYS A N 1
ATOM 694 C CA . LYS A 1 84 ? -42.720 4.997 59.109 1.00 70.69 84 LYS A CA 1
ATOM 695 C C . LYS A 1 84 ? -42.462 3.628 58.450 1.00 70.69 84 LYS A C 1
ATOM 697 O O . LYS A 1 84 ? -41.463 3.456 57.753 1.00 70.69 84 LYS A O 1
ATOM 702 N N . PRO A 1 85 ? -43.397 2.662 58.565 1.00 67.25 85 PRO A N 1
ATOM 703 C CA . PRO A 1 85 ? -43.256 1.324 57.971 1.00 67.25 85 PRO A CA 1
ATOM 704 C C . PRO A 1 85 ? -43.214 1.330 56.432 1.00 67.25 85 PRO A C 1
ATOM 706 O O . PRO A 1 85 ? -42.760 0.363 55.828 1.00 67.25 85 PRO A O 1
ATOM 709 N N . TRP A 1 86 ? -43.641 2.427 55.796 1.00 77.75 86 TRP A N 1
ATOM 710 C CA . TRP A 1 86 ? -43.667 2.579 54.338 1.00 77.75 86 TRP A CA 1
ATOM 711 C C . TRP A 1 86 ? -42.273 2.654 53.694 1.00 77.75 86 TRP A C 1
ATOM 713 O O . TRP A 1 86 ? -42.128 2.364 52.507 1.00 77.75 86 TRP A O 1
ATOM 723 N N . ASN A 1 87 ? -41.238 2.985 54.471 1.00 81.12 87 ASN A N 1
ATOM 724 C CA . ASN A 1 87 ? -39.875 3.134 53.956 1.00 81.12 87 ASN A CA 1
ATOM 725 C C . ASN A 1 87 ? -39.302 1.841 53.411 1.00 81.12 87 ASN A C 1
ATOM 727 O O . ASN A 1 87 ? -38.626 1.863 52.392 1.00 81.12 87 ASN A O 1
ATOM 731 N N . MET A 1 88 ? -39.582 0.723 54.082 1.00 86.56 88 MET A N 1
ATOM 732 C CA . MET A 1 88 ? -39.105 -0.582 53.642 1.00 86.56 88 MET A CA 1
ATOM 733 C C . MET A 1 88 ? -39.656 -0.890 52.246 1.00 86.56 88 MET A C 1
ATOM 735 O O . MET A 1 88 ? -38.897 -1.261 51.357 1.00 86.56 88 MET A O 1
ATOM 739 N N . CYS A 1 89 ? -40.957 -0.661 52.031 1.00 87.75 89 CYS A N 1
ATOM 740 C CA . CYS A 1 89 ? -41.595 -0.856 50.732 1.00 87.75 89 CYS A CA 1
ATOM 741 C C . CYS A 1 89 ? -41.030 0.096 49.670 1.00 87.75 89 CYS A C 1
ATOM 743 O O . CYS A 1 89 ? -40.726 -0.351 48.567 1.00 87.75 89 CYS A O 1
ATOM 745 N N . LEU A 1 90 ? -40.834 1.381 49.994 1.00 89.38 90 LEU A N 1
ATOM 746 C CA . LEU A 1 90 ? -40.256 2.327 49.036 1.00 89.38 90 LEU A CA 1
ATOM 747 C C . LEU A 1 90 ? -38.814 1.952 48.664 1.00 89.38 90 LEU A C 1
ATOM 749 O O . LEU A 1 90 ? -38.463 1.986 47.490 1.00 89.38 90 LEU A O 1
ATOM 753 N N . SER A 1 91 ? -37.995 1.548 49.635 1.00 90.50 91 SER A N 1
ATOM 754 C CA . SER A 1 91 ? -36.622 1.095 49.398 1.00 90.50 91 SER A CA 1
ATOM 755 C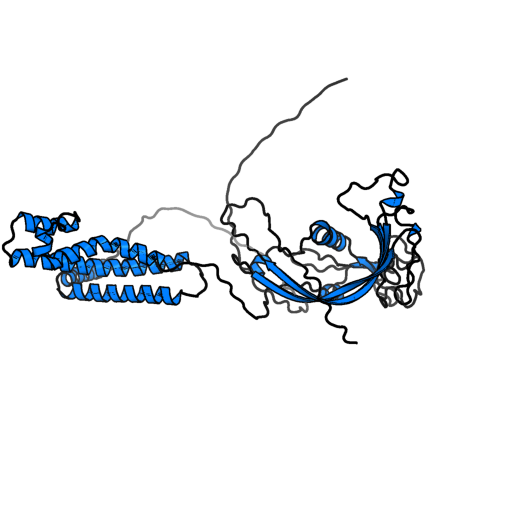 C . SER A 1 91 ? -36.566 -0.146 48.500 1.00 90.50 91 SER A C 1
ATOM 757 O O . SER A 1 91 ? -35.707 -0.214 47.624 1.00 90.50 91 SER A O 1
ATOM 759 N N . VAL A 1 92 ? -37.508 -1.089 48.642 1.00 91.44 92 VAL A N 1
ATOM 760 C CA . VAL A 1 92 ? -37.627 -2.239 47.724 1.00 91.44 92 VAL A CA 1
ATOM 761 C C . VAL A 1 92 ? -38.012 -1.790 46.316 1.00 91.44 92 VAL A C 1
ATOM 763 O O . VAL A 1 92 ? -37.388 -2.228 45.351 1.00 91.44 92 VAL A O 1
ATOM 766 N N . LEU A 1 93 ? -39.001 -0.901 46.183 1.00 94.31 93 LEU A N 1
ATOM 767 C CA . LEU A 1 93 ? -39.436 -0.389 44.879 1.00 94.31 93 LEU A CA 1
ATOM 768 C C . LEU A 1 93 ? -38.296 0.336 44.157 1.00 94.31 93 LEU A C 1
ATOM 770 O O . LEU A 1 93 ? -37.993 0.015 43.012 1.00 94.31 93 LEU A O 1
ATOM 774 N N . ILE A 1 94 ? -37.621 1.258 44.845 1.00 94.31 94 ILE A N 1
ATOM 775 C CA . ILE A 1 94 ? -36.482 2.006 44.303 1.00 94.31 94 ILE A CA 1
ATOM 776 C C . ILE A 1 94 ? -35.349 1.053 43.900 1.00 94.31 94 ILE A C 1
ATOM 778 O O . ILE A 1 94 ? -34.799 1.185 42.809 1.00 94.31 94 ILE A O 1
ATOM 782 N N . GLY A 1 95 ? -35.024 0.065 44.737 1.00 93.38 95 GLY A N 1
ATOM 783 C CA . GLY A 1 95 ? -33.966 -0.896 44.427 1.00 93.38 95 GLY A CA 1
ATOM 784 C C . GLY A 1 95 ? -34.278 -1.802 43.249 1.00 93.38 95 GLY A C 1
ATOM 785 O O . GLY A 1 95 ? -33.386 -2.080 42.447 1.00 93.38 95 GLY A O 1
ATOM 786 N N . THR A 1 96 ? -35.545 -2.188 43.102 1.00 94.25 96 THR A N 1
ATOM 787 C CA . THR A 1 96 ? -36.033 -2.957 41.951 1.00 94.25 96 THR A CA 1
ATOM 788 C C . THR A 1 96 ? -35.973 -2.122 40.673 1.00 94.25 96 THR A C 1
ATOM 790 O O . THR A 1 96 ? -35.490 -2.606 39.655 1.00 94.25 96 THR A O 1
ATOM 793 N N . LEU A 1 97 ? -36.379 -0.848 40.724 1.00 96.00 97 LEU A N 1
ATOM 794 C CA . LEU A 1 97 ? -36.284 0.066 39.580 1.00 96.00 97 LEU A CA 1
ATOM 795 C C . LEU A 1 97 ? -34.835 0.277 39.131 1.00 96.00 97 LEU A C 1
ATOM 797 O O . LEU A 1 97 ? -34.562 0.220 37.936 1.00 96.00 97 LEU A O 1
ATOM 801 N N . PHE A 1 98 ? -33.895 0.462 40.063 1.00 94.69 98 PHE A N 1
ATOM 802 C CA . PHE A 1 98 ? -32.475 0.557 39.715 1.00 94.69 98 PHE A CA 1
ATOM 803 C C . PHE A 1 98 ? -31.910 -0.755 39.160 1.00 94.69 98 PHE A C 1
ATOM 805 O O . PHE A 1 98 ? -31.086 -0.705 38.256 1.00 94.69 98 PHE A O 1
ATOM 812 N N . ALA A 1 99 ? -32.358 -1.917 39.647 1.00 92.19 99 ALA A N 1
ATOM 813 C CA . ALA A 1 99 ? -31.937 -3.209 39.100 1.00 92.19 99 ALA A CA 1
ATOM 814 C C . ALA A 1 99 ? -32.421 -3.395 37.652 1.00 92.19 99 ALA A C 1
ATOM 816 O O . ALA A 1 99 ? -31.639 -3.771 36.784 1.00 92.19 99 ALA A O 1
ATOM 817 N N . ILE A 1 100 ? -33.688 -3.064 37.376 1.00 94.88 100 ILE A N 1
ATOM 818 C CA . ILE A 1 100 ? -34.243 -3.074 36.015 1.00 94.88 100 ILE A CA 1
ATOM 819 C C . ILE A 1 100 ? -33.497 -2.064 35.136 1.00 94.88 100 ILE A C 1
ATOM 821 O O . ILE A 1 100 ? -33.125 -2.390 34.016 1.00 94.88 100 ILE A O 1
ATOM 825 N N . GLY A 1 101 ? -33.233 -0.861 35.653 1.00 94.19 101 GLY A N 1
ATOM 826 C CA . GLY A 1 101 ? -32.474 0.165 34.943 1.00 94.19 101 GLY A CA 1
ATOM 827 C C . GLY A 1 101 ? -31.053 -0.278 34.596 1.00 94.19 101 GLY A C 1
ATOM 828 O O . GLY A 1 101 ? -30.613 -0.044 33.479 1.00 94.19 101 GLY A O 1
ATOM 829 N N . HIS A 1 102 ? -30.355 -0.959 35.513 1.00 93.31 102 HIS A N 1
ATOM 830 C CA . HIS A 1 102 ? -29.033 -1.542 35.252 1.00 93.31 102 HIS A CA 1
ATOM 831 C C . HIS A 1 102 ? -29.099 -2.596 34.145 1.00 93.31 102 HIS A C 1
ATOM 833 O O . HIS A 1 102 ? -28.318 -2.536 33.199 1.00 93.31 102 HIS A O 1
ATOM 839 N N . HIS A 1 103 ? -30.080 -3.497 34.217 1.00 92.12 103 HIS A N 1
ATOM 840 C CA . HIS A 1 103 ? -30.259 -4.542 33.216 1.00 92.12 103 HIS A CA 1
ATOM 841 C C . HIS A 1 103 ? -30.585 -3.974 31.827 1.00 92.12 103 HIS A C 1
ATOM 843 O O . HIS A 1 103 ? -29.937 -4.343 30.855 1.00 92.12 103 HIS A O 1
ATOM 849 N N . LEU A 1 104 ? -31.533 -3.036 31.730 1.00 94.25 104 LEU A N 1
ATOM 850 C CA . LEU A 1 104 ? -31.883 -2.373 30.468 1.00 94.25 104 LEU A CA 1
ATOM 851 C C . LEU A 1 104 ? -30.725 -1.537 29.912 1.00 94.25 104 LEU A C 1
ATOM 853 O O . LEU A 1 104 ? -30.531 -1.494 28.703 1.00 94.25 104 LEU A O 1
ATOM 857 N N . PHE A 1 105 ? -29.945 -0.895 30.784 1.00 92.56 105 PHE A N 1
ATOM 858 C CA . PHE A 1 105 ? -28.764 -0.139 30.379 1.00 92.56 105 PHE A CA 1
ATOM 859 C C . PHE A 1 105 ? -27.708 -1.048 29.743 1.00 92.56 105 PHE A C 1
ATOM 861 O O . PHE A 1 105 ? -27.175 -0.700 28.698 1.00 92.56 105 PHE A O 1
ATOM 868 N N . TYR A 1 106 ? -27.438 -2.220 30.326 1.00 92.12 106 TYR A N 1
ATOM 869 C CA . TYR A 1 106 ? -26.492 -3.177 29.743 1.00 92.12 106 TYR A CA 1
ATOM 870 C C . TYR A 1 106 ? -27.039 -3.866 28.496 1.00 92.12 106 TYR A C 1
ATOM 872 O O . TYR A 1 106 ? -26.284 -4.043 27.552 1.00 92.12 106 TYR A O 1
ATOM 880 N N . LEU A 1 107 ? -28.339 -4.167 28.440 1.00 91.75 107 LEU A N 1
ATOM 881 C CA . LEU A 1 107 ? -28.972 -4.676 27.220 1.00 91.75 107 LEU A CA 1
ATOM 882 C C . LEU A 1 107 ? -28.876 -3.686 26.054 1.00 91.75 107 LEU A C 1
ATOM 884 O O . LEU A 1 107 ? -28.704 -4.106 24.921 1.00 91.75 107 LEU A O 1
ATOM 888 N N . ASN A 1 108 ? -28.964 -2.381 26.316 1.00 91.06 108 ASN A N 1
ATOM 889 C CA . ASN A 1 108 ? -28.806 -1.363 25.276 1.00 91.06 108 ASN A CA 1
ATOM 890 C C . ASN A 1 108 ? -27.346 -1.168 24.828 1.00 91.06 108 ASN A C 1
ATOM 892 O O . ASN A 1 108 ? -27.103 -0.520 23.819 1.00 91.06 108 ASN A O 1
ATOM 896 N N . LEU A 1 109 ? -26.378 -1.654 25.606 1.00 90.25 109 LEU A N 1
ATOM 897 C CA . LEU A 1 109 ? -24.961 -1.655 25.235 1.00 90.25 109 LEU A CA 1
ATOM 898 C C . LEU A 1 109 ? -24.544 -2.974 24.574 1.00 90.25 109 LEU A C 1
ATOM 900 O O . LEU A 1 109 ? -23.433 -3.066 24.058 1.00 90.25 109 LEU A O 1
ATOM 904 N N . ASP A 1 110 ? -25.398 -3.995 24.625 1.00 88.12 110 ASP A N 1
ATOM 905 C CA . ASP A 1 110 ? -25.114 -5.299 24.045 1.00 88.12 110 ASP A CA 1
ATOM 906 C C . ASP A 1 110 ? -25.189 -5.227 22.516 1.00 88.12 110 ASP A C 1
ATOM 908 O O . ASP A 1 110 ? -26.155 -4.720 21.948 1.00 88.12 110 ASP A O 1
ATOM 912 N N . GLY A 1 111 ? -24.144 -5.717 21.850 1.00 83.19 111 GLY A N 1
ATOM 913 C CA . GLY A 1 111 ? -24.002 -5.657 20.392 1.00 83.19 111 GLY A CA 1
ATOM 914 C C . GLY A 1 111 ? -23.607 -4.291 19.816 1.00 83.19 111 GLY A C 1
ATOM 915 O O . GLY A 1 111 ? -23.394 -4.200 18.608 1.00 83.19 111 GLY A O 1
ATOM 916 N N . GLU A 1 112 ? -23.467 -3.255 20.644 1.00 84.94 112 GLU A N 1
ATOM 917 C CA . GLU A 1 112 ? -23.035 -1.922 20.216 1.00 84.94 112 GLU A CA 1
ATOM 918 C C . GLU A 1 112 ? -21.513 -1.741 20.314 1.00 84.94 112 GLU A C 1
ATOM 920 O O . GLU A 1 112 ? -20.802 -2.452 21.031 1.00 84.94 112 GLU A O 1
ATOM 925 N N . GLU A 1 113 ? -20.994 -0.754 19.584 1.00 81.19 113 GLU A N 1
ATOM 926 C CA . GLU A 1 113 ? -19.574 -0.410 19.620 1.00 81.19 113 GLU A CA 1
ATOM 927 C C . GLU A 1 113 ? -19.148 0.056 21.025 1.00 81.19 113 GLU A C 1
ATOM 929 O O . GLU A 1 113 ? -19.815 0.870 21.670 1.00 81.19 113 GLU A O 1
ATOM 934 N N . ALA A 1 114 ? -17.994 -0.427 21.501 1.00 81.38 114 ALA A N 1
ATOM 935 C CA . ALA A 1 114 ? -17.467 -0.144 22.838 1.00 81.38 114 ALA A CA 1
ATOM 936 C C . ALA A 1 114 ? -16.867 1.275 22.972 1.00 81.38 114 ALA A C 1
ATOM 938 O O . ALA A 1 114 ? -15.703 1.462 23.337 1.00 81.38 114 ALA A O 1
ATOM 939 N N . ILE A 1 115 ? -17.675 2.302 22.720 1.00 79.88 115 ILE A N 1
ATOM 940 C CA . ILE A 1 115 ? -17.266 3.705 22.800 1.00 79.88 115 ILE A CA 1
ATOM 941 C C . ILE A 1 115 ? -17.176 4.127 24.270 1.00 79.88 115 ILE A C 1
ATOM 943 O O . ILE A 1 115 ? -18.140 4.034 25.032 1.00 79.88 115 ILE A O 1
ATOM 947 N N . ASN A 1 116 ? -16.014 4.641 24.689 1.00 81.75 116 ASN A N 1
ATOM 948 C CA . ASN A 1 116 ? -15.778 5.101 26.064 1.00 81.75 116 ASN A CA 1
ATOM 949 C C . ASN A 1 116 ? -16.169 4.056 27.133 1.00 81.75 116 ASN A C 1
ATOM 951 O O . ASN A 1 116 ? -16.755 4.392 28.167 1.00 81.75 116 ASN A O 1
ATOM 955 N N . GLN A 1 117 ? -15.809 2.787 26.908 1.00 81.88 117 GLN A N 1
ATOM 956 C CA . GLN A 1 117 ? -16.176 1.636 27.746 1.00 81.88 117 GLN A CA 1
ATOM 957 C C . GLN A 1 117 ? -15.999 1.880 29.254 1.00 81.88 117 GLN A C 1
ATOM 959 O O . GLN A 1 117 ? -16.886 1.575 30.050 1.00 81.88 117 GLN A O 1
ATOM 964 N N . SER A 1 118 ? -14.870 2.467 29.668 1.00 86.06 118 SER A N 1
ATOM 965 C CA . SER A 1 118 ? -14.595 2.728 31.090 1.00 86.06 118 SER A CA 1
ATOM 966 C C . SER A 1 118 ? -15.634 3.644 31.748 1.00 86.06 118 SER A C 1
ATOM 968 O O . SER A 1 118 ? -15.920 3.510 32.938 1.00 86.06 118 SER A O 1
ATOM 970 N N . LEU A 1 119 ? -16.221 4.564 30.983 1.00 87.88 119 LEU A N 1
ATOM 971 C CA . LEU A 1 119 ? -17.239 5.498 31.444 1.00 87.88 119 LEU A CA 1
ATOM 972 C C . LEU A 1 119 ? -18.616 4.820 31.509 1.00 87.88 119 LEU A C 1
ATOM 974 O O . LEU A 1 119 ? -19.323 4.986 32.504 1.00 87.88 119 LEU A O 1
ATOM 978 N N . MET A 1 120 ? -18.943 3.973 30.529 1.00 88.50 120 MET A N 1
ATOM 979 C CA . MET A 1 120 ? -20.173 3.169 30.542 1.00 88.50 120 MET A CA 1
ATOM 980 C C . MET A 1 120 ? -20.188 2.155 31.695 1.00 88.50 120 MET A C 1
ATOM 982 O O . MET A 1 120 ? -21.172 2.071 32.435 1.00 88.50 120 MET A O 1
ATOM 986 N N . LEU A 1 121 ? -19.065 1.476 31.955 1.00 88.31 121 LEU A N 1
ATOM 987 C CA . LEU A 1 121 ? -18.922 0.578 33.107 1.00 88.31 121 LEU A CA 1
ATOM 988 C C . LEU A 1 121 ? -19.057 1.321 34.446 1.00 88.31 121 LEU A C 1
ATOM 990 O O . LEU A 1 121 ? -19.691 0.811 35.376 1.00 88.31 121 LEU A O 1
ATOM 994 N N . ARG A 1 122 ? -18.537 2.555 34.549 1.00 90.62 122 ARG A N 1
ATOM 995 C CA . ARG A 1 122 ? -18.716 3.400 35.745 1.00 90.62 122 ARG A CA 1
ATOM 996 C C . ARG A 1 122 ? -20.184 3.743 35.979 1.00 90.62 122 ARG A C 1
ATOM 998 O O . ARG A 1 122 ? -20.636 3.630 37.117 1.00 90.62 122 ARG A O 1
ATOM 1005 N N . TYR A 1 123 ? -20.936 4.115 34.941 1.00 91.06 123 TYR A N 1
ATOM 1006 C CA . TYR A 1 123 ? -22.374 4.361 35.087 1.00 91.06 123 TYR A CA 1
ATOM 1007 C C . TYR A 1 123 ? -23.128 3.109 35.537 1.00 91.06 123 TYR A C 1
ATOM 1009 O O . TYR A 1 123 ? -23.891 3.183 36.502 1.00 91.06 123 TYR A O 1
ATOM 1017 N N . GLY A 1 124 ? -22.844 1.950 34.934 1.00 89.94 124 GLY A N 1
ATOM 1018 C CA . GLY A 1 124 ? -23.415 0.674 35.374 1.00 89.94 124 GLY A CA 1
ATOM 1019 C C . GLY A 1 124 ? -23.117 0.374 36.847 1.00 89.94 124 GLY A C 1
ATOM 1020 O O . GLY A 1 124 ? -24.024 0.056 37.615 1.00 89.94 124 GLY A O 1
ATOM 1021 N N . THR A 1 125 ? -21.872 0.588 37.280 1.00 89.62 125 THR A N 1
ATOM 1022 C CA . THR A 1 125 ? -21.454 0.399 38.681 1.00 89.62 125 THR A CA 1
ATOM 1023 C C . THR A 1 125 ? -22.227 1.309 39.642 1.00 89.62 125 THR A C 1
ATOM 1025 O O . THR A 1 125 ? -22.655 0.864 40.709 1.00 89.62 125 THR A O 1
ATOM 1028 N N . VAL A 1 126 ? -22.447 2.578 39.275 1.00 92.00 126 VAL A N 1
ATOM 1029 C CA . VAL A 1 126 ? -23.222 3.529 40.093 1.00 92.00 126 VAL A CA 1
ATOM 1030 C C . VAL A 1 126 ? -24.670 3.059 40.247 1.00 92.00 126 VAL A C 1
ATOM 1032 O O . VAL A 1 126 ? -25.183 3.027 41.366 1.00 92.00 126 VAL A O 1
ATOM 1035 N N . ILE A 1 127 ? -25.315 2.636 39.156 1.00 91.94 127 ILE A N 1
ATOM 1036 C CA . ILE A 1 127 ? -26.704 2.151 39.182 1.00 91.94 127 ILE A CA 1
ATOM 1037 C C . ILE A 1 127 ? -26.814 0.872 40.032 1.00 91.94 127 ILE A C 1
ATOM 1039 O O . ILE A 1 127 ? -27.695 0.775 40.895 1.00 91.94 127 ILE A O 1
ATOM 1043 N N . ALA A 1 128 ? -25.882 -0.073 39.868 1.00 91.12 128 ALA A N 1
ATOM 1044 C CA . ALA A 1 128 ? -25.816 -1.297 40.669 1.00 91.12 128 ALA A CA 1
ATOM 1045 C C . ALA A 1 128 ? -25.618 -0.995 42.166 1.00 91.12 128 ALA A C 1
ATOM 1047 O O . ALA A 1 128 ? -26.277 -1.590 43.026 1.00 91.12 128 ALA A O 1
ATOM 1048 N N . PHE A 1 129 ? -24.771 -0.015 42.501 1.00 90.50 129 PHE A N 1
ATOM 1049 C CA . PHE A 1 129 ? -24.574 0.425 43.882 1.00 90.50 129 PHE A CA 1
ATOM 1050 C C . PHE A 1 129 ? -25.843 1.053 44.478 1.00 90.50 129 PHE A C 1
ATOM 1052 O O . PHE A 1 129 ? -26.195 0.746 45.620 1.00 90.50 129 PHE A O 1
ATOM 1059 N N . CYS A 1 130 ? -26.569 1.877 43.717 1.00 92.00 130 CYS A N 1
ATOM 1060 C CA . CYS A 1 130 ? -27.853 2.445 44.141 1.00 92.00 130 CYS A CA 1
ATOM 1061 C C . CYS A 1 130 ? -28.908 1.358 44.409 1.00 92.00 130 CYS A C 1
ATOM 1063 O O . CYS A 1 130 ? -29.614 1.426 45.424 1.00 92.00 130 CYS A O 1
ATOM 1065 N N . SER A 1 131 ? -28.979 0.325 43.562 1.00 91.75 131 SER A N 1
ATOM 1066 C CA . SER A 1 131 ? -29.842 -0.844 43.785 1.00 91.75 131 SER A CA 1
ATOM 1067 C C . SER A 1 131 ? -29.449 -1.601 45.063 1.00 91.75 131 SER A C 1
ATOM 1069 O O . SER A 1 131 ? -30.288 -1.823 45.940 1.00 91.75 131 SER A O 1
ATOM 1071 N N . LYS A 1 132 ? -28.155 -1.895 45.258 1.00 89.75 132 LYS A N 1
ATOM 1072 C CA . LYS A 1 132 ? -27.651 -2.531 46.489 1.00 89.75 132 LYS A CA 1
ATOM 1073 C C . LYS A 1 132 ? -27.974 -1.716 47.736 1.00 89.75 132 LYS A C 1
ATOM 1075 O O . LYS A 1 132 ? -28.415 -2.286 48.731 1.00 89.75 132 LYS A O 1
ATOM 1080 N N . ALA A 1 133 ? -27.730 -0.408 47.720 1.00 91.00 133 ALA A N 1
ATOM 1081 C CA . ALA A 1 133 ? -27.946 0.447 48.883 1.00 91.00 133 ALA A CA 1
ATOM 1082 C C . ALA A 1 133 ? -29.432 0.468 49.286 1.00 91.00 133 ALA A C 1
ATOM 1084 O O . ALA A 1 133 ? -29.771 0.341 50.465 1.00 91.00 133 ALA A O 1
ATOM 1085 N N . SER A 1 134 ? -30.335 0.557 48.311 1.00 91.81 134 SER A N 1
ATOM 1086 C CA . SER A 1 134 ? -31.785 0.580 48.544 1.00 91.81 134 SER A CA 1
ATOM 1087 C C . SER A 1 134 ? -32.340 -0.786 48.979 1.00 91.81 134 SER A C 1
ATOM 1089 O O . SER A 1 134 ? -33.048 -0.864 49.982 1.00 91.81 134 SER A O 1
ATOM 1091 N N . LEU A 1 135 ? -31.940 -1.894 48.351 1.00 89.44 135 LEU A N 1
ATOM 1092 C CA . LEU A 1 135 ? -32.327 -3.234 48.818 1.00 89.44 135 LEU A CA 1
ATOM 1093 C C . LEU A 1 135 ? -31.699 -3.584 50.178 1.00 89.44 135 LEU A C 1
ATOM 1095 O O . LEU A 1 135 ? -32.369 -4.132 51.051 1.00 89.44 135 LEU A O 1
ATOM 1099 N N . GLY A 1 136 ? -30.434 -3.221 50.403 1.00 88.56 136 GLY A N 1
ATOM 1100 C CA . GLY A 1 136 ? -29.734 -3.434 51.673 1.00 88.56 136 GLY A CA 1
ATOM 1101 C C . GLY A 1 136 ? -30.372 -2.659 52.830 1.00 88.56 136 GLY A C 1
ATOM 1102 O O . GLY A 1 136 ? -30.554 -3.194 53.927 1.00 88.56 136 GLY A O 1
ATOM 1103 N N . THR A 1 137 ? -30.798 -1.417 52.586 1.00 87.75 137 THR A N 1
ATOM 1104 C CA . THR A 1 137 ? -31.572 -0.633 53.566 1.00 87.75 137 THR A CA 1
ATOM 1105 C C . THR A 1 137 ? -32.935 -1.259 53.861 1.00 87.75 137 THR A C 1
ATOM 1107 O O . THR A 1 137 ? -33.324 -1.333 55.025 1.00 87.75 137 THR A O 1
ATOM 1110 N N . ALA A 1 138 ? -33.634 -1.799 52.859 1.00 88.94 138 ALA A N 1
ATOM 1111 C CA . ALA A 1 138 ? -34.879 -2.531 53.095 1.00 88.94 138 ALA A CA 1
ATOM 1112 C C . ALA A 1 138 ? -34.668 -3.793 53.954 1.00 88.94 138 ALA A C 1
ATOM 1114 O O . ALA A 1 138 ? -35.411 -4.024 54.911 1.00 88.94 138 ALA A O 1
ATOM 1115 N N . VAL A 1 139 ? -33.639 -4.591 53.655 1.00 86.94 139 VAL A N 1
ATOM 1116 C CA . VAL A 1 139 ? -33.350 -5.837 54.385 1.00 86.94 139 VAL A CA 1
ATOM 1117 C C . VAL A 1 139 ? -32.910 -5.563 55.817 1.00 86.94 139 VAL A C 1
ATOM 1119 O O . VAL A 1 139 ? -33.390 -6.225 56.736 1.00 86.94 139 VAL A O 1
ATOM 1122 N N . THR A 1 140 ? -32.066 -4.555 56.039 1.00 83.44 140 THR A N 1
ATOM 1123 C CA . THR A 1 140 ? -31.669 -4.158 57.398 1.00 83.44 140 THR A CA 1
ATOM 1124 C C . THR A 1 140 ? -32.873 -3.685 58.215 1.00 83.44 140 THR A C 1
ATOM 1126 O O . THR A 1 140 ? -33.009 -4.090 59.371 1.00 83.44 140 THR A O 1
ATOM 1129 N N . MET A 1 141 ? -33.802 -2.916 57.636 1.00 84.19 141 MET A N 1
ATOM 1130 C CA . MET A 1 141 ? -35.058 -2.544 58.307 1.00 84.19 141 MET A CA 1
ATOM 1131 C C . MET A 1 141 ? -35.919 -3.772 58.644 1.00 84.19 141 MET A C 1
ATOM 1133 O O . MET A 1 141 ? -36.371 -3.907 59.785 1.00 84.19 141 MET A O 1
ATOM 1137 N N . ALA A 1 142 ? -36.106 -4.693 57.692 1.00 85.25 142 ALA A N 1
ATOM 1138 C CA . ALA A 1 142 ? -36.865 -5.929 57.894 1.00 85.25 142 ALA A CA 1
ATOM 1139 C C . ALA A 1 142 ? -36.248 -6.812 58.991 1.00 85.25 142 ALA A C 1
ATOM 1141 O O . ALA A 1 142 ? -36.964 -7.373 59.826 1.00 85.25 142 ALA A O 1
ATOM 1142 N N . PHE A 1 143 ? -34.917 -6.897 59.022 1.00 81.88 143 PHE A N 1
ATOM 1143 C CA . PHE A 1 143 ? -34.164 -7.636 60.026 1.00 81.88 143 PHE A CA 1
ATOM 1144 C C . PHE A 1 143 ? -34.405 -7.078 61.432 1.00 81.88 143 PHE A C 1
ATOM 1146 O O . PHE A 1 143 ? -34.791 -7.830 62.327 1.00 81.88 143 PHE A O 1
ATOM 1153 N N . HIS A 1 144 ? -34.287 -5.758 61.616 1.00 80.12 144 HIS A N 1
ATOM 1154 C CA . HIS A 1 144 ? -34.542 -5.111 62.907 1.00 80.12 144 HIS A CA 1
ATOM 1155 C C . HIS A 1 144 ? -35.993 -5.304 63.365 1.00 80.12 144 HIS A C 1
ATOM 1157 O O . HIS A 1 144 ? -36.236 -5.693 64.509 1.00 80.12 144 HIS A O 1
ATOM 1163 N N . GLN A 1 145 ? -36.973 -5.099 62.477 1.00 83.88 145 GLN A N 1
ATOM 1164 C CA . GLN A 1 145 ? -38.388 -5.326 62.797 1.00 83.88 145 GLN A CA 1
ATOM 1165 C C . GLN A 1 145 ? -38.649 -6.781 63.210 1.00 83.88 145 GLN A C 1
ATOM 1167 O O . GLN A 1 145 ? -39.392 -7.050 64.160 1.00 83.88 145 GLN A O 1
ATOM 1172 N N . ARG A 1 146 ? -38.015 -7.739 62.523 1.00 80.50 146 ARG A N 1
ATOM 1173 C CA . ARG A 1 146 ? -38.148 -9.164 62.828 1.00 80.50 146 ARG A CA 1
ATOM 1174 C C . ARG A 1 146 ? -37.478 -9.537 64.147 1.00 80.50 146 ARG A C 1
ATOM 1176 O O . ARG A 1 146 ? -38.081 -10.298 64.904 1.00 80.50 146 ARG A O 1
ATOM 1183 N N . ALA A 1 147 ? -36.294 -9.000 64.431 1.00 76.88 147 ALA A N 1
ATOM 1184 C CA . ALA A 1 147 ? -35.583 -9.202 65.690 1.00 76.88 147 ALA A CA 1
ATOM 1185 C C . ALA A 1 147 ? -36.443 -8.742 66.879 1.00 76.88 147 ALA A C 1
ATOM 1187 O O . ALA A 1 147 ? -36.736 -9.536 67.774 1.00 76.88 147 ALA A O 1
ATOM 1188 N N . TRP A 1 148 ? -36.983 -7.520 66.822 1.00 78.38 148 TRP A N 1
ATOM 1189 C CA . TRP A 1 148 ? -37.880 -6.992 67.858 1.00 78.38 148 TRP A CA 1
ATOM 1190 C C . TRP A 1 148 ? -39.173 -7.796 68.012 1.00 78.38 148 TRP A C 1
ATOM 1192 O O . TRP A 1 148 ? -39.657 -7.990 69.129 1.00 78.38 148 TRP A O 1
ATOM 1202 N N . ARG A 1 149 ? -39.728 -8.322 66.913 1.00 78.44 149 ARG A N 1
ATOM 1203 C CA . ARG A 1 149 ? -40.907 -9.199 66.968 1.00 78.44 149 ARG A CA 1
ATOM 1204 C C . ARG A 1 149 ? -40.606 -10.524 67.672 1.00 78.44 149 ARG A C 1
ATOM 1206 O O . ARG A 1 149 ? -41.450 -11.008 68.420 1.00 78.44 149 ARG A O 1
ATOM 1213 N N . VAL A 1 150 ? -39.433 -11.116 67.448 1.00 74.44 150 VAL A N 1
ATOM 1214 C CA . VAL A 1 150 ? -39.028 -12.355 68.133 1.00 74.44 150 VAL A CA 1
ATOM 1215 C C . VAL A 1 150 ? -38.861 -12.110 69.632 1.00 74.44 150 VAL A C 1
ATOM 1217 O O . VAL A 1 150 ? -39.399 -12.891 70.410 1.00 74.44 150 VAL A O 1
ATOM 1220 N N . VAL A 1 151 ? -38.225 -11.001 70.023 1.00 74.12 151 VAL A N 1
ATOM 1221 C CA . VAL A 1 151 ? -38.063 -10.605 71.435 1.00 74.12 151 VAL A CA 1
ATOM 1222 C C . VAL A 1 151 ? -39.414 -10.397 72.132 1.00 74.12 151 VAL A C 1
ATOM 1224 O O . VAL A 1 151 ? -39.586 -10.814 73.271 1.00 74.12 151 VAL A O 1
ATOM 1227 N N . ARG A 1 152 ? -40.393 -9.781 71.455 1.00 78.44 152 ARG A N 1
ATOM 1228 C CA . ARG A 1 152 ? -41.716 -9.485 72.037 1.00 78.44 152 ARG A CA 1
ATOM 1229 C C . ARG A 1 152 ? -42.637 -10.699 72.174 1.00 78.44 152 ARG A C 1
ATOM 1231 O O . ARG A 1 152 ? -43.409 -10.754 73.123 1.00 78.44 152 ARG A O 1
ATOM 1238 N N . TYR A 1 153 ? -42.629 -11.613 71.202 1.00 74.06 153 TYR A N 1
ATOM 1239 C CA . TYR A 1 153 ? -43.664 -12.654 71.080 1.00 74.06 153 TYR A CA 1
ATOM 1240 C C . TYR A 1 153 ? -43.174 -14.076 71.374 1.00 74.06 153 TYR A C 1
ATOM 1242 O O . TYR A 1 153 ? -43.996 -14.988 71.455 1.00 74.06 153 TYR A O 1
ATOM 1250 N N . LYS A 1 154 ? -41.863 -14.306 71.513 1.00 67.44 154 LYS A N 1
ATOM 1251 C CA . LYS A 1 154 ? -41.313 -15.617 71.881 1.00 67.44 154 LYS A CA 1
ATOM 1252 C C . LYS A 1 154 ? -40.445 -15.500 73.127 1.00 67.44 154 LYS A C 1
ATOM 1254 O O . LYS A 1 154 ? -39.535 -14.682 73.177 1.00 67.44 154 LYS A O 1
ATOM 1259 N N . THR A 1 155 ? -40.663 -16.392 74.090 1.00 62.72 155 THR A N 1
ATOM 1260 C CA . THR A 1 155 ? -39.751 -16.606 75.219 1.00 62.72 155 THR A CA 1
ATOM 1261 C C . THR A 1 155 ? -38.472 -17.278 74.708 1.00 62.72 155 THR A C 1
ATOM 1263 O O . THR A 1 155 ? -38.373 -18.499 74.580 1.00 62.72 155 THR A O 1
ATOM 1266 N N . ALA A 1 156 ? -37.495 -16.465 74.312 1.00 62.41 156 ALA A N 1
ATOM 1267 C CA . ALA A 1 156 ? -36.176 -16.918 73.881 1.00 62.41 156 ALA A CA 1
ATOM 1268 C C . ALA A 1 156 ? -35.172 -16.818 75.042 1.00 62.41 156 ALA A C 1
ATOM 1270 O O . ALA A 1 156 ? -35.280 -15.930 75.885 1.00 62.41 156 ALA A O 1
ATOM 1271 N N . ARG A 1 157 ? -34.184 -17.725 75.089 1.00 65.75 157 ARG A N 1
ATOM 1272 C CA . ARG A 1 157 ? -33.038 -17.582 76.003 1.00 65.75 157 ARG A CA 1
ATOM 1273 C C . ARG A 1 157 ? -32.265 -16.310 75.638 1.00 65.75 157 ARG A C 1
ATOM 1275 O O . ARG A 1 157 ? -32.158 -15.995 74.453 1.00 65.75 157 ARG A O 1
ATOM 1282 N N . LEU A 1 158 ? -31.698 -15.636 76.642 1.00 71.12 158 LEU A N 1
ATOM 1283 C CA . LEU A 1 158 ? -30.853 -14.441 76.478 1.00 71.12 158 LEU A CA 1
ATOM 1284 C C . LEU A 1 158 ? -29.766 -14.640 75.409 1.00 71.12 158 LEU A C 1
ATOM 1286 O O . LEU A 1 158 ? -29.605 -13.797 74.539 1.00 71.12 158 LEU A O 1
ATOM 1290 N N . GLU A 1 159 ? -29.135 -15.812 75.396 1.00 68.00 159 GLU A N 1
ATOM 1291 C CA . GLU A 1 159 ? -28.136 -16.226 74.402 1.00 68.00 159 GLU A CA 1
ATOM 1292 C C . GLU A 1 159 ? -28.665 -16.220 72.952 1.00 68.00 159 GLU A C 1
ATOM 1294 O O . GLU A 1 159 ? -27.977 -15.818 72.020 1.00 68.00 159 GLU A O 1
ATOM 1299 N N . THR A 1 160 ? -29.926 -16.613 72.735 1.00 67.88 160 THR A N 1
ATOM 1300 C CA . THR A 1 160 ? -30.539 -16.595 71.396 1.00 67.88 160 THR A CA 1
ATOM 1301 C C . THR A 1 160 ? -30.860 -15.170 70.947 1.00 67.88 160 THR A C 1
ATOM 1303 O O . THR A 1 160 ? -30.764 -14.870 69.761 1.00 67.88 160 THR A O 1
ATOM 1306 N N . ILE A 1 161 ? -31.235 -14.289 71.877 1.00 70.12 161 ILE A N 1
ATOM 1307 C CA . ILE A 1 161 ? -31.490 -12.873 71.582 1.00 70.12 161 ILE A CA 1
ATOM 1308 C C . ILE A 1 161 ? -30.177 -12.177 71.222 1.00 70.12 161 ILE A C 1
ATOM 1310 O O . ILE A 1 161 ? -30.124 -11.496 70.201 1.00 70.12 161 ILE A O 1
ATOM 1314 N N . ASP A 1 162 ? -29.125 -12.416 72.003 1.00 72.00 162 ASP A N 1
ATOM 1315 C CA . ASP A 1 162 ? -27.784 -11.890 71.748 1.00 72.00 162 ASP A CA 1
ATOM 1316 C C . ASP A 1 162 ? -27.261 -12.341 70.375 1.00 72.00 162 ASP A C 1
ATOM 1318 O O . ASP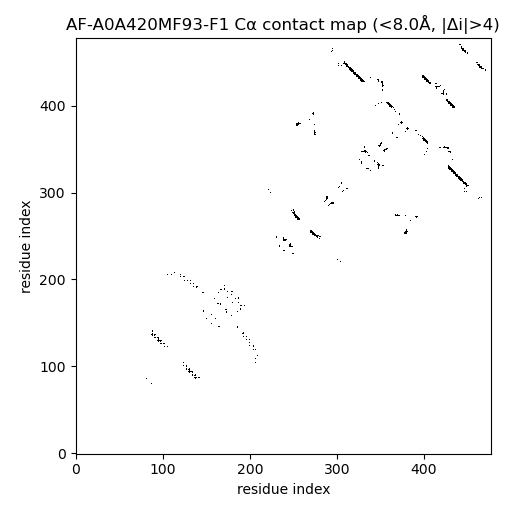 A 1 162 ? -26.893 -11.511 69.549 1.00 72.00 162 ASP A O 1
ATOM 1322 N N . SER A 1 163 ? -27.410 -13.630 70.033 1.00 70.31 163 SER A N 1
ATOM 1323 C CA . SER A 1 163 ? -27.022 -14.150 68.710 1.00 70.31 163 SER A CA 1
ATOM 1324 C C . SER A 1 163 ? -27.734 -13.470 67.528 1.00 70.31 163 SER A C 1
ATOM 1326 O O . SER A 1 163 ? -27.158 -13.345 66.452 1.00 70.31 163 SER A O 1
ATOM 1328 N N . ILE A 1 164 ? -28.975 -12.993 67.705 1.00 71.88 164 ILE A N 1
ATOM 1329 C CA . ILE A 1 164 ? -29.726 -12.294 66.648 1.00 71.88 164 ILE A CA 1
ATOM 1330 C C . ILE A 1 164 ? -29.179 -10.882 66.433 1.00 71.88 164 ILE A C 1
ATOM 1332 O O . ILE A 1 164 ? -29.139 -10.422 65.297 1.00 71.88 164 ILE A O 1
ATOM 1336 N N . PHE A 1 165 ? -28.747 -10.187 67.483 1.00 72.56 165 PHE A N 1
ATOM 1337 C CA . PHE A 1 165 ? -28.166 -8.850 67.335 1.00 72.56 165 PHE A CA 1
ATOM 1338 C C . PHE A 1 165 ? -26.697 -8.904 66.891 1.00 72.56 165 PHE A C 1
ATOM 1340 O O . PHE A 1 165 ? -26.283 -8.077 66.077 1.00 72.56 165 PHE A O 1
ATOM 1347 N N . THR A 1 166 ? -25.955 -9.929 67.315 1.00 75.81 166 THR A N 1
ATOM 1348 C CA . THR A 1 166 ? -24.561 -10.188 66.911 1.00 75.81 166 THR A CA 1
ATOM 1349 C C . THR A 1 166 ? -24.439 -10.661 65.455 1.00 75.81 166 THR A C 1
ATOM 1351 O O . THR A 1 166 ? -23.390 -10.510 64.835 1.00 75.81 166 THR A O 1
ATOM 1354 N N . ALA A 1 167 ? -25.530 -11.126 64.845 1.00 69.44 167 ALA A N 1
ATOM 1355 C CA . ALA A 1 167 ? -25.594 -11.604 63.461 1.00 69.44 167 ALA A CA 1
ATOM 1356 C C . ALA A 1 167 ? -25.158 -10.623 62.368 1.00 69.44 167 ALA A C 1
ATOM 1358 O O . ALA A 1 167 ? -24.723 -11.030 61.288 1.00 69.44 167 ALA A O 1
ATOM 1359 N N . ASN A 1 168 ? -25.355 -9.327 62.620 1.00 67.81 168 ASN A N 1
ATOM 1360 C CA . ASN A 1 168 ? -24.970 -8.273 61.685 1.00 67.81 168 ASN A CA 1
ATOM 1361 C C . ASN A 1 168 ? -23.451 -8.045 61.681 1.00 67.81 168 ASN A C 1
ATOM 1363 O O . ASN A 1 168 ? -22.931 -7.491 60.718 1.00 67.81 168 ASN A O 1
ATOM 1367 N N . SER A 1 169 ? -22.755 -8.460 62.744 1.00 71.06 169 SER A N 1
ATOM 1368 C CA . SER A 1 169 ? -21.298 -8.361 62.890 1.00 71.06 169 SER A CA 1
ATOM 1369 C C . SER A 1 169 ? -20.581 -9.701 62.719 1.00 71.06 169 SER A C 1
ATOM 1371 O O . SER A 1 169 ? -19.442 -9.713 62.265 1.00 71.06 169 SER A O 1
ATOM 1373 N N . ASP A 1 170 ? -21.237 -10.819 63.039 1.00 74.19 170 ASP A N 1
ATOM 1374 C CA . ASP A 1 170 ? -20.689 -12.171 62.925 1.00 74.19 170 ASP A CA 1
ATOM 1375 C C . ASP A 1 170 ? -21.663 -13.096 62.182 1.00 74.19 170 ASP A C 1
ATOM 1377 O O . ASP A 1 170 ? -22.736 -13.453 62.687 1.00 74.19 170 ASP A O 1
ATOM 1381 N N . ILE A 1 171 ? -21.246 -13.509 60.983 1.00 66.06 171 ILE A N 1
ATOM 1382 C CA . ILE A 1 171 ? -22.002 -14.373 60.073 1.00 66.06 171 ILE A CA 1
ATOM 1383 C C . ILE A 1 171 ? -22.303 -15.752 60.676 1.00 66.06 171 ILE A C 1
ATOM 1385 O O . ILE A 1 171 ? -23.333 -16.344 60.351 1.00 66.06 171 ILE A O 1
ATOM 1389 N N . PHE A 1 172 ? -21.459 -16.260 61.579 1.00 68.31 172 PHE A N 1
ATOM 1390 C CA . PHE A 1 172 ? -21.596 -17.613 62.127 1.00 68.31 172 PHE A CA 1
ATOM 1391 C C . PHE A 1 172 ? -22.546 -17.683 63.327 1.00 68.31 172 PHE A C 1
ATOM 1393 O O . PHE A 1 172 ? -23.117 -18.742 63.597 1.00 68.31 172 PHE A O 1
ATOM 1400 N N . SER A 1 173 ? -22.804 -16.555 63.995 1.00 65.94 173 SER A N 1
ATOM 1401 C CA . SER A 1 173 ? -23.641 -16.497 65.202 1.00 65.94 173 SER A CA 1
ATOM 1402 C C . SER A 1 173 ? -25.104 -16.932 64.972 1.00 65.94 173 SER A C 1
ATOM 1404 O O . SER A 1 173 ? -25.711 -17.569 65.838 1.00 65.94 173 SER A O 1
ATOM 1406 N N . LEU A 1 174 ? -25.665 -16.690 63.776 1.00 62.22 174 LEU A N 1
ATOM 1407 C CA . LEU A 1 174 ? -27.017 -17.134 63.387 1.00 62.22 174 LEU A CA 1
ATOM 1408 C C . LEU A 1 174 ? -27.073 -18.457 62.617 1.00 62.22 174 LEU A C 1
ATOM 1410 O O . LEU A 1 174 ? -28.170 -18.996 62.426 1.00 62.22 174 LEU A O 1
ATOM 1414 N N . VAL A 1 175 ? -25.927 -18.999 62.199 1.00 64.06 175 VAL A N 1
ATOM 1415 C CA . VAL A 1 175 ? -25.812 -20.251 61.424 1.00 64.06 175 VAL A CA 1
ATOM 1416 C C . VAL A 1 175 ? -25.656 -21.456 62.366 1.00 64.06 175 VAL A C 1
ATOM 1418 O O . VAL A 1 175 ? -25.116 -22.501 62.028 1.00 64.06 175 VAL A O 1
ATOM 1421 N N . THR A 1 176 ? -26.181 -21.356 63.585 1.00 67.50 176 THR A N 1
ATOM 1422 C CA . THR A 1 176 ? -26.313 -22.501 64.487 1.00 67.50 176 THR A CA 1
ATOM 1423 C C . THR A 1 176 ? -27.630 -23.232 64.211 1.00 67.50 176 THR A C 1
ATOM 1425 O O . THR A 1 176 ? -28.693 -22.626 64.040 1.00 67.50 176 THR A O 1
ATOM 1428 N N . TRP A 1 177 ? -27.595 -24.568 64.186 1.00 63.69 177 TRP A N 1
ATOM 1429 C CA . TRP A 1 177 ? -28.754 -25.419 63.860 1.00 63.69 177 TRP A CA 1
ATOM 1430 C C . TRP A 1 177 ? -29.999 -25.123 64.725 1.00 63.69 177 TRP A C 1
ATOM 1432 O O . TRP A 1 177 ? -31.140 -25.200 64.256 1.00 63.69 177 TRP A O 1
ATOM 1442 N N . GLY A 1 178 ? -29.786 -24.723 65.984 1.00 63.69 178 GLY A N 1
ATOM 1443 C CA . GLY A 1 178 ? -30.841 -24.310 66.914 1.00 63.69 178 GLY A CA 1
ATOM 1444 C C . GLY A 1 178 ? -31.514 -22.978 66.551 1.00 63.69 178 GLY A C 1
ATOM 1445 O O . GLY A 1 178 ? -32.741 -22.872 66.655 1.00 63.69 178 GLY A O 1
ATOM 1446 N N . SER A 1 179 ? -30.748 -21.990 66.077 1.00 61.12 179 SER A N 1
ATOM 1447 C CA . SER A 1 179 ? -31.263 -20.685 65.634 1.00 61.12 179 SER A CA 1
ATOM 1448 C C . SER A 1 179 ? -31.961 -20.778 64.277 1.00 61.12 179 SER A C 1
ATOM 1450 O O . SER A 1 179 ? -33.058 -20.234 64.124 1.00 61.12 179 SER A O 1
ATOM 1452 N N . ILE A 1 180 ? -31.431 -21.573 63.340 1.00 65.50 180 ILE A N 1
ATOM 1453 C CA . ILE A 1 180 ? -32.049 -21.827 62.024 1.00 65.50 180 ILE A CA 1
ATOM 1454 C C . ILE A 1 180 ? -33.462 -22.412 62.180 1.00 65.50 180 ILE A C 1
ATOM 1456 O O . ILE A 1 180 ? -34.410 -21.948 61.539 1.00 65.50 180 ILE A O 1
ATOM 1460 N N . LYS A 1 181 ? -33.657 -23.389 63.080 1.00 67.06 181 LYS A N 1
ATOM 1461 C CA . LYS A 1 181 ? -34.984 -23.988 63.316 1.00 67.06 181 LYS A CA 1
ATOM 1462 C C . LYS A 1 181 ? -35.990 -23.009 63.934 1.00 67.06 181 LYS A C 1
ATOM 1464 O O . LYS A 1 181 ? -37.181 -23.104 63.630 1.00 67.06 181 LYS A O 1
ATOM 1469 N N . LYS A 1 182 ? -35.547 -22.068 64.777 1.00 65.88 182 LYS A N 1
ATOM 1470 C CA . LYS A 1 182 ? -36.431 -21.150 65.525 1.00 65.88 182 LYS A CA 1
ATOM 1471 C C . LYS A 1 182 ? -36.675 -19.802 64.830 1.00 65.88 182 LYS A C 1
ATOM 1473 O O . LYS A 1 182 ? -37.740 -19.211 65.054 1.00 65.88 182 LYS A O 1
ATOM 1478 N N . ALA A 1 183 ? -35.748 -19.348 63.980 1.00 67.69 183 ALA A N 1
ATOM 1479 C CA . ALA A 1 183 ? -35.719 -18.013 63.375 1.00 67.69 183 ALA A CA 1
ATOM 1480 C C . ALA A 1 183 ? -35.446 -18.009 61.850 1.00 67.69 183 ALA A C 1
ATOM 1482 O O . ALA A 1 183 ? -34.844 -17.068 61.343 1.00 67.69 183 ALA A O 1
ATOM 1483 N N . LYS A 1 184 ? -35.971 -19.000 61.108 1.00 74.44 184 LYS A N 1
ATOM 1484 C CA . LYS A 1 184 ? -35.803 -19.194 59.644 1.00 74.44 184 LYS A CA 1
ATOM 1485 C C . LYS A 1 184 ? -35.724 -17.908 58.800 1.00 74.44 184 LYS A C 1
ATOM 1487 O O . LYS A 1 184 ? -34.798 -17.729 58.022 1.00 74.44 184 LYS A O 1
ATOM 1492 N N . ILE A 1 185 ? -36.690 -17.001 58.964 1.00 76.25 185 ILE A N 1
ATOM 1493 C CA . ILE A 1 185 ? -36.784 -15.757 58.174 1.00 76.25 185 ILE A CA 1
ATOM 1494 C C . ILE A 1 185 ? -35.679 -14.753 58.542 1.00 76.25 185 ILE A C 1
ATOM 1496 O O . ILE A 1 185 ? -35.168 -14.063 57.669 1.00 76.25 185 ILE A O 1
ATOM 1500 N N . GLY A 1 186 ? -35.294 -14.677 59.820 1.00 72.19 186 GLY A N 1
ATOM 1501 C CA . GLY A 1 186 ? -34.207 -13.799 60.266 1.00 72.19 186 GLY A CA 1
ATOM 1502 C C . GLY A 1 186 ? -32.851 -14.269 59.745 1.00 72.19 186 GLY A C 1
ATOM 1503 O O . GLY A 1 186 ? -32.065 -13.453 59.279 1.00 72.19 186 GLY A O 1
ATOM 1504 N N . THR A 1 187 ? -32.620 -15.585 59.733 1.00 74.56 187 THR A N 1
ATOM 1505 C CA . THR A 1 187 ? -31.401 -16.171 59.164 1.00 74.56 187 THR A CA 1
ATOM 1506 C C . THR A 1 187 ? -31.298 -15.927 57.654 1.00 74.56 187 THR A C 1
ATOM 1508 O O . THR A 1 187 ? -30.229 -15.563 57.182 1.00 74.56 187 THR A O 1
ATOM 1511 N N . LEU A 1 188 ? -32.397 -16.049 56.896 1.00 78.88 188 LEU A N 1
ATOM 1512 C CA . LEU A 1 188 ? -32.404 -15.746 55.454 1.00 78.88 188 LEU A CA 1
ATOM 1513 C C . LEU A 1 188 ? -32.066 -14.276 55.154 1.00 78.88 188 LEU A C 1
ATOM 1515 O O . LEU A 1 188 ? -31.284 -14.002 54.249 1.00 78.88 188 LEU A O 1
ATOM 1519 N N . LEU A 1 189 ? -32.617 -13.336 55.930 1.00 80.88 189 LEU A N 1
ATOM 1520 C CA . LEU A 1 189 ? -32.311 -11.905 55.792 1.00 80.88 189 LEU A CA 1
ATOM 1521 C C . LEU A 1 189 ? -30.847 -11.598 56.139 1.00 80.88 189 LEU A C 1
ATOM 1523 O O . LEU A 1 189 ? -30.212 -10.810 55.446 1.00 80.88 189 LEU A O 1
ATOM 1527 N N . ALA A 1 190 ? -30.301 -12.247 57.172 1.00 77.69 190 ALA A N 1
ATOM 1528 C CA . ALA A 1 190 ? -28.892 -12.110 57.534 1.00 77.69 190 ALA A CA 1
ATOM 1529 C C . ALA A 1 190 ? -27.973 -12.642 56.424 1.00 77.69 190 ALA A C 1
ATOM 1531 O O . ALA A 1 190 ? -27.070 -11.931 55.995 1.00 77.69 190 ALA A O 1
ATOM 1532 N N . ILE A 1 191 ? -28.239 -13.843 55.895 1.00 81.25 191 ILE A N 1
ATOM 1533 C CA . ILE A 1 191 ? -27.486 -14.406 54.761 1.00 81.25 191 ILE A CA 1
ATOM 1534 C C . ILE A 1 191 ? -27.523 -13.449 53.567 1.00 81.25 191 ILE A C 1
ATOM 1536 O O . ILE A 1 191 ? -26.485 -13.181 52.969 1.00 81.25 191 ILE A O 1
ATOM 1540 N N . TYR A 1 192 ? -28.689 -12.878 53.252 1.00 82.62 192 TYR A N 1
ATOM 1541 C CA . TYR A 1 192 ? -28.799 -11.892 52.180 1.00 82.62 192 TYR A CA 1
ATOM 1542 C C . TYR A 1 192 ? -27.891 -10.677 52.416 1.00 82.62 192 TYR A C 1
ATOM 1544 O O . TYR A 1 192 ? -27.143 -10.323 51.509 1.00 82.62 192 TYR A O 1
ATOM 1552 N N . CYS A 1 193 ? -27.883 -10.085 53.623 1.00 79.44 193 CYS A N 1
ATOM 1553 C CA . CYS A 1 193 ? -26.986 -8.969 53.969 1.00 79.44 193 CYS A CA 1
ATOM 1554 C C . CYS A 1 193 ? -25.513 -9.295 53.677 1.00 79.44 193 CYS A C 1
ATOM 1556 O O . CYS A 1 193 ? -24.791 -8.461 53.123 1.00 79.44 193 CYS A O 1
ATOM 1558 N N . TRP A 1 194 ? -25.088 -10.517 53.996 1.00 82.69 194 TRP A N 1
ATOM 1559 C CA . TRP A 1 194 ? -23.721 -10.984 53.773 1.00 82.69 194 TRP A CA 1
ATOM 1560 C C . TRP A 1 194 ? -23.409 -11.305 52.303 1.00 82.69 194 TRP A C 1
ATOM 1562 O O . TRP A 1 194 ? -22.269 -11.137 51.881 1.00 82.69 194 TRP A O 1
ATOM 1572 N N . VAL A 1 195 ? -24.404 -11.698 51.501 1.00 83.69 195 VAL A N 1
ATOM 1573 C CA . VAL A 1 195 ? -24.248 -11.981 50.059 1.00 83.69 195 VAL A CA 1
ATOM 1574 C C . VAL A 1 195 ? -24.358 -10.713 49.198 1.00 83.69 195 VAL A C 1
ATOM 1576 O O . VAL A 1 195 ? -23.794 -10.660 48.107 1.00 83.69 195 VAL A O 1
ATOM 1579 N N . THR A 1 196 ? -25.004 -9.645 49.680 1.00 81.44 196 THR A N 1
ATOM 1580 C CA . THR A 1 196 ? -25.184 -8.388 48.922 1.00 81.44 196 THR A CA 1
ATOM 1581 C C . THR A 1 196 ? -23.906 -7.791 48.306 1.00 81.44 196 THR A C 1
ATOM 1583 O O . THR A 1 196 ? -23.988 -7.233 47.211 1.00 81.44 196 THR A O 1
ATOM 1586 N N . PRO A 1 197 ? -22.723 -7.838 48.956 1.00 79.06 197 PRO A N 1
ATOM 1587 C CA . PRO A 1 197 ? -21.475 -7.401 48.334 1.00 79.06 197 PRO A CA 1
ATOM 1588 C C . PRO A 1 197 ? -21.109 -8.192 47.074 1.00 79.06 197 PRO A C 1
ATOM 1590 O O . PRO A 1 197 ? -20.675 -7.578 46.103 1.00 79.06 197 PRO A O 1
ATOM 1593 N N . LEU A 1 198 ? -21.338 -9.509 47.066 1.00 80.44 198 LEU A N 1
ATOM 1594 C CA . LEU A 1 198 ? -21.043 -10.382 45.928 1.00 80.44 198 LEU A CA 1
ATOM 1595 C C . LEU A 1 198 ? -21.910 -10.030 44.714 1.00 80.44 198 LEU A C 1
ATOM 1597 O O . LEU A 1 198 ? -21.412 -10.011 43.595 1.00 80.44 198 LEU A O 1
ATOM 1601 N N . VAL A 1 199 ? -23.183 -9.687 44.945 1.00 81.06 199 VAL A N 1
ATOM 1602 C CA . VAL A 1 199 ? -24.122 -9.306 43.877 1.00 81.06 199 VAL A CA 1
ATOM 1603 C C . VAL A 1 199 ? -23.572 -8.145 43.048 1.00 81.06 199 VAL A C 1
ATOM 1605 O O . VAL A 1 199 ? -23.588 -8.225 41.829 1.00 81.06 199 VAL A O 1
ATOM 1608 N N . VAL A 1 200 ? -23.013 -7.109 43.685 1.00 80.44 200 VAL A N 1
ATOM 1609 C CA . VAL A 1 200 ? -22.478 -5.938 42.961 1.00 80.44 200 VAL A CA 1
ATOM 1610 C C . VAL A 1 200 ? -21.203 -6.257 42.184 1.00 80.44 200 VAL A C 1
ATOM 1612 O O . VAL A 1 200 ? -21.008 -5.734 41.086 1.00 80.44 200 VAL A O 1
ATOM 1615 N N . VAL A 1 201 ? -20.344 -7.120 42.729 1.00 82.31 201 VAL A N 1
ATOM 1616 C CA . VAL A 1 201 ? -19.129 -7.565 42.031 1.00 82.31 201 VAL A CA 1
ATOM 1617 C C . VAL A 1 201 ? -19.514 -8.333 40.771 1.00 82.31 201 VAL A C 1
ATOM 1619 O O . VAL A 1 201 ? -19.072 -7.977 39.685 1.00 82.31 201 VAL A O 1
ATOM 1622 N N . LEU A 1 202 ? -20.409 -9.315 40.898 1.00 83.81 202 LEU A N 1
ATOM 1623 C CA . LEU A 1 202 ? -20.847 -10.133 39.769 1.00 83.81 202 LEU A CA 1
ATOM 1624 C C . LEU A 1 202 ? -21.572 -9.305 38.705 1.00 83.81 202 LEU A C 1
ATOM 1626 O O . LEU A 1 202 ? -21.311 -9.493 37.524 1.00 83.81 202 LEU A O 1
ATOM 1630 N N . THR A 1 203 ? -22.426 -8.351 39.092 1.00 83.06 203 THR A N 1
ATOM 1631 C CA . THR A 1 203 ? -23.123 -7.493 38.119 1.00 83.06 203 THR A CA 1
ATOM 1632 C C . THR A 1 203 ? -22.178 -6.587 37.336 1.00 83.06 203 THR A C 1
ATOM 1634 O O . THR A 1 203 ? -22.492 -6.242 36.203 1.00 83.06 203 THR A O 1
ATOM 1637 N N . SER A 1 204 ? -21.028 -6.209 37.904 1.00 75.62 204 SER A N 1
ATOM 1638 C CA . SER A 1 204 ? -20.060 -5.332 37.226 1.00 75.62 204 SER A CA 1
ATOM 1639 C C . SER A 1 204 ? -19.330 -6.038 36.075 1.00 75.62 204 SER A C 1
ATOM 1641 O O . SER A 1 204 ? -18.900 -5.375 35.141 1.00 75.62 204 SER A O 1
ATOM 1643 N N . GLU A 1 205 ? -19.258 -7.372 36.117 1.00 80.69 205 GLU A N 1
ATOM 1644 C CA . GLU A 1 205 ? -18.624 -8.230 35.101 1.00 80.69 205 GLU A CA 1
ATOM 1645 C C . GLU A 1 205 ? -19.630 -8.780 34.067 1.00 80.69 205 GLU A C 1
ATOM 1647 O O . GLU A 1 205 ? -19.273 -9.588 33.216 1.00 80.69 205 GLU A O 1
ATOM 1652 N N . THR A 1 206 ? -20.909 -8.381 34.128 1.00 86.56 206 THR A N 1
ATOM 1653 C CA . THR A 1 206 ? -21.937 -8.888 33.188 1.00 86.56 206 THR A CA 1
ATOM 1654 C C . THR A 1 206 ? -21.846 -8.295 31.782 1.00 86.56 206 THR A C 1
ATOM 1656 O O . THR A 1 206 ? -22.512 -8.794 30.881 1.00 86.56 206 THR A O 1
ATOM 1659 N N . LEU A 1 207 ? -21.019 -7.265 31.588 1.00 85.50 207 LEU A N 1
ATOM 1660 C CA . LEU A 1 207 ? -20.735 -6.662 30.291 1.00 85.50 207 LEU A CA 1
ATOM 1661 C C . LEU A 1 207 ? -19.248 -6.849 29.979 1.00 85.50 207 LEU A C 1
ATOM 1663 O O . LEU A 1 207 ? -18.392 -6.336 30.700 1.00 85.50 207 LEU A O 1
ATOM 1667 N N . SER A 1 208 ? -18.945 -7.564 28.900 1.00 83.19 208 SER A N 1
ATOM 1668 C CA . SER A 1 208 ? -17.583 -7.780 28.414 1.00 83.19 208 SER A CA 1
ATOM 1669 C C . SER A 1 208 ? -17.414 -7.188 27.018 1.00 83.19 208 SER A C 1
ATOM 1671 O O . SER A 1 208 ? -18.383 -6.992 26.290 1.00 83.19 208 SER A O 1
ATOM 1673 N N . VAL A 1 209 ? -16.171 -6.873 26.655 1.00 81.75 209 VAL A N 1
ATOM 1674 C CA . VAL A 1 209 ? -15.835 -6.415 25.304 1.00 81.75 209 VAL A CA 1
ATOM 1675 C C . VAL A 1 209 ? -15.097 -7.523 24.585 1.00 81.75 209 VAL A C 1
ATOM 1677 O O . VAL A 1 209 ? -14.120 -8.074 25.096 1.00 81.75 209 VAL A O 1
ATOM 1680 N N . VAL A 1 210 ? -15.589 -7.840 23.395 1.00 82.19 210 VAL A N 1
ATOM 1681 C CA . VAL A 1 210 ? -15.028 -8.847 22.503 1.00 82.19 210 VAL A CA 1
ATOM 1682 C C . VAL A 1 210 ? -14.674 -8.160 21.192 1.00 82.19 210 VAL A C 1
ATOM 1684 O O . VAL A 1 210 ? -15.364 -7.242 20.756 1.00 82.19 210 VAL A O 1
ATOM 1687 N N . VAL A 1 211 ? -13.578 -8.592 20.571 1.00 76.44 211 VAL A N 1
ATOM 1688 C CA . VAL A 1 211 ? -13.210 -8.127 19.232 1.00 76.44 211 VAL A CA 1
ATOM 1689 C C . VAL A 1 211 ? -14.261 -8.636 18.245 1.00 76.44 211 VAL A C 1
ATOM 1691 O O . VAL A 1 211 ? -14.416 -9.844 18.077 1.00 76.44 211 VAL A O 1
ATOM 1694 N N . GLY A 1 212 ? -14.988 -7.712 17.622 1.00 72.81 212 GLY A N 1
ATOM 1695 C CA . GLY A 1 212 ? -15.970 -7.990 16.576 1.00 72.81 212 GLY A CA 1
ATOM 1696 C C . GLY A 1 212 ? -15.469 -7.551 15.202 1.00 72.81 212 GLY A C 1
ATOM 1697 O O . GLY A 1 212 ? -14.592 -6.696 15.096 1.00 72.81 212 GLY A O 1
ATOM 1698 N N . ILE A 1 213 ? -16.038 -8.137 14.148 1.00 75.69 213 ILE A N 1
ATOM 1699 C CA . ILE A 1 213 ? -15.834 -7.699 12.764 1.00 75.69 213 ILE A CA 1
ATOM 1700 C C . ILE A 1 213 ? -17.097 -6.955 12.342 1.00 75.69 213 ILE A C 1
ATOM 1702 O O . ILE A 1 213 ? -18.198 -7.490 12.465 1.00 75.69 213 ILE A O 1
ATOM 1706 N N . LYS A 1 214 ? -16.932 -5.725 11.855 1.00 74.56 214 LYS A N 1
ATOM 1707 C CA . LYS A 1 214 ? -18.004 -4.942 11.246 1.00 74.56 214 LYS A CA 1
ATOM 1708 C C . LYS A 1 214 ? -17.698 -4.809 9.761 1.00 74.56 214 LYS A C 1
ATOM 1710 O O . LYS A 1 214 ? -16.710 -4.182 9.393 1.00 74.56 214 LYS A O 1
ATOM 1715 N N . GLU A 1 215 ? -18.532 -5.420 8.931 1.00 76.06 215 GLU A N 1
ATOM 1716 C CA . GLU A 1 215 ? -18.453 -5.276 7.480 1.00 76.06 215 GLU A CA 1
ATOM 1717 C C . GLU A 1 215 ? -19.461 -4.223 7.033 1.00 76.06 215 GLU A C 1
ATOM 1719 O O . GLU A 1 215 ? -20.649 -4.307 7.345 1.00 76.06 215 GLU A O 1
ATOM 1724 N N . GLU A 1 216 ? -18.980 -3.220 6.307 1.00 73.62 216 GLU A N 1
ATOM 1725 C CA . GLU A 1 216 ? -19.815 -2.174 5.736 1.00 73.62 216 GLU A CA 1
ATOM 1726 C C . GLU A 1 216 ? -19.555 -2.112 4.230 1.00 73.62 216 GLU A C 1
ATOM 1728 O O . GLU A 1 216 ? -18.454 -1.795 3.785 1.00 73.62 216 GLU A O 1
ATOM 1733 N N . LEU A 1 217 ? -20.571 -2.454 3.434 1.00 75.38 217 LEU A N 1
ATOM 1734 C CA . LEU A 1 217 ? -20.527 -2.335 1.976 1.00 75.38 217 LEU A CA 1
ATOM 1735 C C . LEU A 1 217 ? -20.837 -0.885 1.589 1.00 75.38 217 LEU A C 1
ATOM 1737 O O . LEU A 1 217 ? -21.943 -0.567 1.152 1.00 75.38 217 LEU A O 1
ATOM 1741 N N . ALA A 1 218 ? -19.866 -0.000 1.797 1.00 77.50 218 ALA A N 1
ATOM 1742 C CA . ALA A 1 218 ? -19.966 1.416 1.469 1.00 77.50 218 ALA A CA 1
ATOM 1743 C C . ALA A 1 218 ? -18.666 1.939 0.844 1.00 77.50 218 ALA A C 1
ATOM 1745 O O . ALA A 1 218 ? -17.582 1.394 1.049 1.00 77.50 218 ALA A O 1
ATOM 1746 N N . SER A 1 219 ? -18.769 3.029 0.083 1.00 75.50 219 SER A N 1
ATOM 1747 C CA . SER A 1 219 ? -17.602 3.766 -0.398 1.00 75.50 219 SER A CA 1
ATOM 1748 C C . SER A 1 219 ? -16.996 4.581 0.750 1.00 75.50 219 SER A C 1
ATOM 1750 O O . SER A 1 219 ? -17.592 5.564 1.197 1.00 75.50 219 SER A O 1
ATOM 1752 N N . CYS A 1 220 ? -15.813 4.196 1.226 1.00 75.12 220 CYS A N 1
ATOM 1753 C CA . CYS A 1 220 ? -15.130 4.904 2.307 1.00 75.12 220 CYS A CA 1
ATOM 1754 C C . CYS A 1 220 ? -14.489 6.208 1.800 1.00 75.12 220 CYS A C 1
ATOM 1756 O O . CYS A 1 220 ? -13.431 6.186 1.172 1.00 75.12 220 CYS A O 1
ATOM 1758 N N . LEU A 1 221 ? -15.092 7.355 2.125 1.00 75.19 221 LEU A N 1
ATOM 1759 C CA . LEU A 1 221 ? -14.611 8.688 1.715 1.00 75.19 221 LEU A CA 1
ATOM 1760 C C . LEU A 1 221 ? -13.227 9.055 2.279 1.00 75.19 221 LEU A C 1
ATOM 1762 O O . LEU A 1 221 ? -12.537 9.906 1.720 1.00 75.19 221 LEU A O 1
ATOM 1766 N N . SER A 1 222 ? -12.811 8.424 3.379 1.00 75.75 222 SER A N 1
ATOM 1767 C CA . SER A 1 222 ? -11.499 8.664 3.988 1.00 75.75 222 SER A CA 1
ATOM 1768 C C . SER A 1 222 ? -10.342 8.031 3.211 1.00 75.75 222 SER A C 1
ATOM 1770 O O . SER A 1 222 ? -9.190 8.411 3.431 1.00 75.75 222 SER A O 1
ATOM 1772 N N . ILE A 1 223 ? -10.612 7.078 2.307 1.00 78.38 223 ILE A N 1
ATOM 1773 C CA . ILE A 1 223 ? -9.569 6.449 1.491 1.00 78.38 223 ILE A CA 1
ATOM 1774 C C . ILE A 1 223 ? -9.049 7.481 0.492 1.00 78.38 223 ILE A C 1
ATOM 1776 O O . ILE A 1 223 ? -9.786 8.013 -0.335 1.00 78.38 223 ILE A O 1
ATOM 1780 N N . ARG A 1 224 ? -7.749 7.767 0.571 1.00 75.31 224 ARG A N 1
ATOM 1781 C CA . ARG A 1 224 ? -7.071 8.683 -0.346 1.00 75.31 224 ARG A CA 1
ATOM 1782 C C . ARG A 1 224 ? -6.431 7.892 -1.476 1.00 75.31 224 ARG A C 1
ATOM 1784 O O . ARG A 1 224 ? -5.649 6.980 -1.222 1.00 75.31 224 ARG A O 1
ATOM 1791 N N . THR A 1 225 ? -6.725 8.280 -2.708 1.00 73.44 225 THR A N 1
ATOM 1792 C CA . THR A 1 225 ? -6.048 7.787 -3.908 1.00 73.44 225 THR A CA 1
ATOM 1793 C C . THR A 1 225 ? -5.028 8.814 -4.397 1.00 73.44 225 THR A C 1
ATOM 1795 O O . THR A 1 225 ? -5.071 9.993 -4.031 1.00 73.44 225 THR A O 1
ATOM 1798 N N . LEU A 1 226 ? -4.061 8.354 -5.188 1.00 76.00 226 LEU A N 1
ATOM 1799 C CA . LEU A 1 226 ? -3.098 9.229 -5.844 1.00 76.00 226 LEU A CA 1
ATOM 1800 C C . LEU A 1 226 ? -3.756 9.834 -7.088 1.00 76.00 226 LEU A C 1
ATOM 1802 O O . LEU A 1 226 ? -4.202 9.089 -7.956 1.00 76.00 226 LEU A O 1
ATOM 1806 N N . ASN A 1 227 ? -3.818 11.164 -7.166 1.00 76.25 227 ASN A N 1
ATOM 1807 C CA . ASN A 1 227 ? -4.316 11.870 -8.344 1.00 76.25 227 ASN A CA 1
ATOM 1808 C C . ASN A 1 227 ? -3.142 12.495 -9.118 1.00 76.25 227 ASN A C 1
ATOM 1810 O O . ASN A 1 227 ? -2.436 13.350 -8.579 1.00 76.25 227 ASN A O 1
ATOM 1814 N N . PHE A 1 228 ? -2.952 12.067 -10.369 1.00 78.75 228 PHE A N 1
ATOM 1815 C CA . PHE A 1 228 ? -1.930 12.583 -11.283 1.00 78.75 228 PHE A CA 1
ATOM 1816 C C . PHE A 1 228 ? -2.405 13.745 -12.163 1.00 78.75 228 PHE A C 1
ATOM 1818 O O . PHE A 1 228 ? -1.560 14.393 -12.772 1.00 78.75 228 PHE A O 1
ATOM 1825 N N . GLU A 1 229 ? -3.703 14.071 -12.186 1.00 82.56 229 GLU A N 1
ATOM 1826 C CA . GLU A 1 229 ? -4.260 15.204 -12.952 1.00 82.56 229 GLU A CA 1
ATOM 1827 C C . GLU A 1 229 ? -3.568 16.524 -12.598 1.00 82.56 229 GLU A C 1
ATOM 1829 O O . GLU A 1 229 ? -3.445 17.425 -13.419 1.00 82.56 229 GLU A O 1
ATOM 1834 N N . HIS A 1 230 ? -3.043 16.637 -11.376 1.00 80.69 230 HIS A N 1
ATOM 1835 C CA . HIS A 1 230 ? -2.346 17.847 -10.971 1.00 80.69 230 HIS A CA 1
ATOM 1836 C C . HIS A 1 230 ? -1.081 18.131 -11.799 1.00 80.69 230 HIS A C 1
ATOM 1838 O O . HIS A 1 230 ? -0.700 19.292 -11.945 1.00 80.69 230 HIS A O 1
ATOM 1844 N N . GLU A 1 231 ? -0.440 17.097 -12.345 1.00 83.25 231 GLU A N 1
ATOM 1845 C CA . GLU A 1 231 ? 0.750 17.235 -13.191 1.00 83.25 231 GLU A CA 1
ATOM 1846 C C . GLU A 1 231 ? 0.419 17.871 -14.554 1.00 83.25 231 GLU A C 1
ATOM 1848 O O . GLU A 1 231 ? 1.290 18.490 -15.157 1.00 83.25 231 GLU A O 1
ATOM 1853 N N . GLU A 1 232 ? -0.834 17.777 -15.015 1.00 82.25 232 GLU A N 1
ATOM 1854 C CA . GLU A 1 232 ? -1.297 18.387 -16.269 1.00 82.25 232 GLU A CA 1
ATOM 1855 C C . GLU A 1 232 ? -1.345 19.919 -16.175 1.00 82.25 232 GLU A C 1
ATOM 1857 O O . GLU A 1 232 ? -0.986 20.628 -17.114 1.00 82.25 232 GLU A O 1
ATOM 1862 N N . GLU A 1 233 ? -1.765 20.443 -15.022 1.00 80.44 233 GLU A N 1
ATOM 1863 C CA . GLU A 1 233 ? -2.009 21.877 -14.839 1.00 80.44 233 GLU A CA 1
ATOM 1864 C C . GLU A 1 233 ? -0.803 22.638 -14.268 1.00 80.44 233 GLU A C 1
ATOM 1866 O O . GLU A 1 233 ? -0.689 23.857 -14.441 1.00 80.44 233 GLU A O 1
ATOM 1871 N N . ILE A 1 234 ? 0.096 21.965 -13.538 1.00 80.81 234 ILE A N 1
ATOM 1872 C CA . ILE A 1 234 ? 1.241 22.640 -12.919 1.00 80.81 234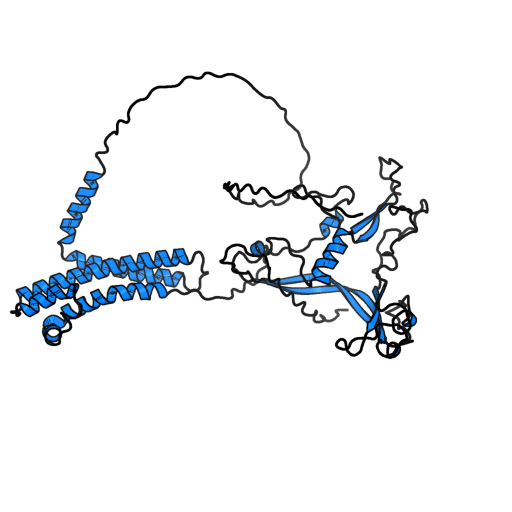 ILE A CA 1
ATOM 1873 C C . ILE A 1 234 ? 2.309 22.945 -13.963 1.00 80.81 234 ILE A C 1
ATOM 1875 O O . ILE A 1 234 ? 2.967 22.064 -14.508 1.00 80.81 234 ILE A O 1
ATOM 1879 N N . TYR A 1 235 ? 2.626 24.230 -14.097 1.00 82.25 235 TYR A N 1
ATOM 1880 C CA . TYR A 1 235 ? 3.831 24.633 -14.798 1.00 82.25 235 TYR A CA 1
ATOM 1881 C C . TYR A 1 235 ? 5.084 24.359 -13.954 1.00 82.25 235 TYR A C 1
ATOM 1883 O O . TYR A 1 235 ? 5.306 24.985 -12.915 1.00 82.25 235 TYR A O 1
ATOM 1891 N N . TRP A 1 236 ? 5.946 23.458 -14.422 1.00 81.50 236 TRP A N 1
ATOM 1892 C CA . TRP A 1 236 ? 7.115 22.973 -13.679 1.00 81.50 236 TRP A CA 1
ATOM 1893 C C . TRP A 1 236 ? 8.128 24.066 -13.281 1.00 81.50 236 TRP A C 1
ATOM 1895 O O . TRP A 1 236 ? 8.815 23.922 -12.269 1.00 81.50 236 TRP A O 1
ATOM 1905 N N . ARG A 1 237 ? 8.213 25.186 -14.022 1.00 81.31 237 ARG A N 1
ATOM 1906 C CA . ARG A 1 237 ? 9.070 26.338 -13.655 1.00 81.31 237 ARG A CA 1
ATOM 1907 C C . ARG A 1 237 ? 8.479 27.220 -12.554 1.00 81.31 237 ARG A C 1
ATOM 1909 O O . ARG A 1 237 ? 9.205 28.005 -11.947 1.00 81.31 237 ARG A O 1
ATOM 1916 N N . ALA A 1 238 ? 7.180 27.104 -12.297 1.00 84.19 238 ALA A N 1
ATOM 1917 C CA . ALA A 1 238 ? 6.467 27.809 -11.239 1.00 84.19 238 ALA A CA 1
ATOM 1918 C C . ALA A 1 238 ? 5.779 26.788 -10.313 1.00 84.19 238 ALA A C 1
ATOM 1920 O O . ALA A 1 238 ? 4.549 26.718 -10.277 1.00 84.19 238 ALA A O 1
ATOM 1921 N N . PRO A 1 239 ? 6.558 25.976 -9.568 1.00 81.00 239 PRO A N 1
ATOM 1922 C CA . PRO A 1 239 ? 6.008 24.897 -8.762 1.00 81.00 239 PRO A CA 1
ATOM 1923 C C . PRO A 1 239 ? 5.008 25.431 -7.736 1.00 81.00 239 PRO A C 1
ATOM 1925 O O . PRO A 1 239 ? 5.285 26.388 -7.001 1.00 81.00 239 PRO A O 1
ATOM 1928 N N . ARG A 1 240 ? 3.845 24.778 -7.664 1.00 83.94 240 ARG A N 1
ATOM 1929 C CA . ARG A 1 240 ? 2.806 25.104 -6.687 1.00 83.94 240 ARG A CA 1
ATOM 1930 C C . ARG A 1 240 ? 3.341 24.918 -5.268 1.00 83.94 240 ARG A C 1
ATOM 1932 O O . ARG A 1 240 ? 4.138 24.019 -4.996 1.00 83.94 240 ARG A O 1
ATOM 1939 N N . ARG A 1 241 ? 2.871 25.765 -4.351 1.00 84.25 241 ARG A N 1
ATOM 1940 C CA . ARG A 1 241 ? 3.171 25.658 -2.922 1.00 84.25 241 ARG A CA 1
ATOM 1941 C C . ARG A 1 241 ? 1.967 25.147 -2.143 1.00 84.25 241 ARG A C 1
ATOM 1943 O O . ARG A 1 241 ? 0.860 25.646 -2.330 1.00 84.25 241 ARG A O 1
ATOM 1950 N N . ILE A 1 242 ? 2.204 24.197 -1.245 1.00 81.56 242 ILE A N 1
ATOM 1951 C CA . ILE A 1 242 ? 1.247 23.740 -0.232 1.00 81.56 242 ILE A CA 1
ATOM 1952 C C . ILE A 1 242 ? 1.954 23.832 1.120 1.00 81.56 242 ILE A C 1
ATOM 1954 O O . ILE A 1 242 ? 3.056 23.312 1.264 1.00 81.56 242 ILE A O 1
ATOM 1958 N N . ASN A 1 243 ? 1.343 24.499 2.106 1.00 83.38 243 ASN A N 1
ATOM 1959 C CA . ASN A 1 243 ? 1.919 24.689 3.448 1.00 83.38 243 ASN A CA 1
ATOM 1960 C C . ASN A 1 243 ? 3.363 25.238 3.419 1.00 83.38 243 ASN A C 1
ATOM 1962 O O . ASN A 1 243 ? 4.250 24.699 4.078 1.00 83.38 243 ASN A O 1
ATOM 1966 N N . ASP A 1 244 ? 3.607 26.264 2.596 1.00 84.62 244 ASP A N 1
ATOM 1967 C CA . ASP A 1 244 ? 4.927 26.877 2.359 1.00 84.62 244 ASP A CA 1
ATOM 1968 C C . ASP A 1 244 ? 6.012 25.940 1.785 1.00 84.62 244 ASP A C 1
ATOM 1970 O O . ASP A 1 244 ? 7.180 26.320 1.681 1.00 84.62 244 ASP A O 1
ATOM 1974 N N . GLN A 1 245 ? 5.640 24.737 1.338 1.00 82.62 245 GLN A N 1
ATOM 1975 C CA . GLN A 1 245 ? 6.529 23.784 0.675 1.00 82.62 245 GLN A CA 1
ATOM 1976 C C . GLN A 1 245 ? 6.243 23.731 -0.824 1.00 82.62 245 GLN A C 1
ATOM 1978 O O . GLN A 1 245 ? 5.087 23.702 -1.243 1.00 82.62 245 GLN A O 1
ATOM 1983 N N . HIS A 1 246 ? 7.299 23.715 -1.639 1.00 83.12 246 HIS A N 1
ATOM 1984 C CA . HIS A 1 246 ? 7.167 23.525 -3.081 1.00 83.12 246 HIS A CA 1
ATOM 1985 C C . HIS A 1 246 ? 6.875 22.061 -3.384 1.00 83.12 246 HIS A C 1
ATOM 1987 O O . HIS A 1 246 ? 7.562 21.173 -2.874 1.00 83.12 246 HIS A O 1
ATOM 1993 N N . LEU A 1 247 ? 5.888 21.822 -4.239 1.00 82.06 247 LEU A N 1
ATOM 1994 C CA . LEU A 1 247 ? 5.674 20.508 -4.820 1.00 82.06 247 LEU A CA 1
ATOM 1995 C C . LEU A 1 247 ? 6.773 20.205 -5.840 1.00 82.06 247 LEU A C 1
ATOM 1997 O O . LEU A 1 247 ? 7.275 21.101 -6.521 1.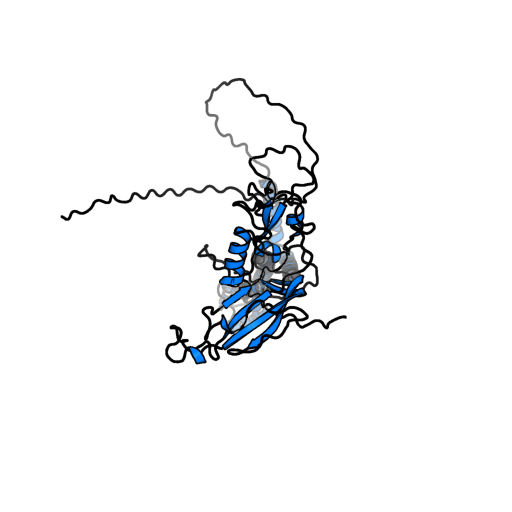00 82.06 247 LEU A O 1
ATOM 2001 N N . PHE A 1 248 ? 7.137 18.931 -5.938 1.00 80.44 248 PHE A N 1
ATOM 2002 C CA . PHE A 1 248 ? 8.029 18.439 -6.977 1.00 80.44 248 PHE A CA 1
ATOM 2003 C C . PHE A 1 248 ? 7.191 17.792 -8.076 1.00 80.44 248 PHE A C 1
ATOM 2005 O O . PHE A 1 248 ? 6.318 16.981 -7.778 1.00 80.44 248 PHE A O 1
ATOM 2012 N N . SER A 1 249 ? 7.485 18.148 -9.323 1.00 86.25 249 SER A N 1
ATOM 2013 C CA . SER A 1 249 ? 6.929 17.496 -10.509 1.00 86.25 249 SER A CA 1
ATOM 2014 C C . SER A 1 249 ? 7.399 16.037 -10.573 1.00 86.25 249 SER A C 1
ATOM 2016 O O . SER A 1 249 ? 8.524 15.703 -10.164 1.00 86.25 249 SER A O 1
ATOM 2018 N N . MET A 1 250 ? 6.521 15.151 -11.041 1.00 86.25 250 MET A N 1
ATOM 2019 C CA . MET A 1 250 ? 6.852 13.736 -11.255 1.00 86.25 250 MET A CA 1
ATOM 2020 C C . MET A 1 250 ? 7.767 13.555 -12.470 1.00 86.25 250 MET A C 1
ATOM 2022 O O . MET A 1 250 ? 8.568 12.617 -12.508 1.00 86.25 250 MET A O 1
ATOM 2026 N N . SER A 1 251 ? 7.712 14.504 -13.400 1.00 87.44 251 SER A N 1
ATOM 2027 C CA . SER A 1 251 ? 8.474 14.518 -14.642 1.00 87.44 251 SER A CA 1
ATOM 2028 C C . SER A 1 251 ? 9.634 15.516 -14.601 1.00 87.44 251 SER A C 1
ATOM 2030 O O . SER A 1 251 ? 9.656 16.498 -13.860 1.00 87.44 251 SER A O 1
ATOM 2032 N N . TYR A 1 252 ? 10.650 15.246 -15.403 1.00 87.94 252 TYR A N 1
ATOM 2033 C CA . TYR A 1 252 ? 11.727 16.164 -15.725 1.00 87.94 252 TYR A CA 1
ATOM 2034 C C . TYR A 1 252 ? 11.510 16.664 -17.153 1.00 87.94 252 TYR A C 1
ATOM 2036 O O . TYR A 1 252 ? 11.278 15.873 -18.069 1.00 87.94 252 TYR A O 1
ATOM 2044 N N . TRP A 1 253 ? 11.574 17.982 -17.327 1.00 87.25 253 TRP A N 1
ATOM 2045 C CA . TRP A 1 253 ? 11.249 18.661 -18.577 1.00 87.25 253 TRP A CA 1
ATOM 2046 C C . TRP A 1 253 ? 12.476 19.391 -19.116 1.00 87.25 253 TRP A C 1
ATOM 2048 O O . TRP A 1 253 ? 13.143 20.130 -18.387 1.00 87.25 253 TRP A O 1
ATOM 2058 N N . ASN A 1 254 ? 12.745 19.195 -20.402 1.00 88.88 254 ASN A N 1
ATOM 2059 C CA . ASN A 1 254 ? 13.708 19.969 -21.173 1.00 88.88 254 ASN A CA 1
ATOM 2060 C C . ASN A 1 254 ? 12.983 21.059 -21.967 1.00 88.88 254 ASN A C 1
ATOM 2062 O O . ASN A 1 254 ? 11.755 21.091 -22.041 1.00 88.88 254 ASN A O 1
ATOM 2066 N N . THR A 1 255 ? 13.748 21.975 -22.557 1.00 86.25 255 THR A N 1
ATOM 2067 C CA . THR A 1 255 ? 13.184 23.120 -23.269 1.00 86.25 255 THR A CA 1
ATOM 2068 C C . THR A 1 255 ? 13.978 23.472 -24.508 1.00 86.25 255 THR A C 1
ATOM 2070 O O . THR A 1 255 ? 15.200 23.340 -24.541 1.00 86.25 255 THR A O 1
ATOM 2073 N N . THR A 1 256 ? 13.285 23.979 -25.521 1.00 85.62 256 THR A N 1
ATOM 2074 C CA . THR A 1 256 ? 13.928 24.545 -26.709 1.00 85.62 256 THR A CA 1
ATOM 2075 C C . THR A 1 256 ? 14.392 25.988 -26.506 1.00 85.62 256 THR A C 1
ATOM 2077 O O . THR A 1 256 ? 15.087 26.522 -27.368 1.00 85.62 256 THR A O 1
ATOM 2080 N N . ILE A 1 257 ? 14.005 26.626 -25.396 1.00 79.88 257 ILE A N 1
ATOM 2081 C CA . ILE A 1 257 ? 14.307 28.030 -25.099 1.00 79.88 257 ILE A CA 1
ATOM 2082 C C . ILE A 1 257 ? 15.765 28.167 -24.649 1.00 79.88 257 ILE A C 1
ATOM 2084 O O . ILE A 1 257 ? 16.188 27.507 -23.700 1.00 79.88 257 ILE A O 1
ATOM 2088 N N . ASP A 1 258 ? 16.519 29.080 -25.268 1.00 73.88 258 ASP A N 1
ATOM 2089 C CA . ASP A 1 258 ? 17.824 29.491 -24.742 1.00 73.88 258 ASP A CA 1
ATOM 2090 C C . ASP A 1 258 ? 17.621 30.445 -23.545 1.00 73.88 258 ASP A C 1
ATOM 2092 O O . ASP A 1 258 ? 17.079 31.536 -23.728 1.00 73.88 258 ASP A O 1
ATOM 2096 N N . PRO A 1 259 ? 18.084 30.102 -22.324 1.00 66.50 259 PRO A N 1
ATOM 2097 C CA . PRO A 1 259 ? 17.960 30.955 -21.138 1.00 66.50 259 PRO A CA 1
ATOM 2098 C C . PRO A 1 259 ? 18.599 32.342 -21.289 1.00 66.50 259 PRO A C 1
ATOM 2100 O O . PRO A 1 259 ? 18.334 33.237 -20.486 1.00 66.50 259 PRO A O 1
ATOM 2103 N N . ARG A 1 260 ? 19.496 32.516 -22.267 1.00 66.31 260 ARG A N 1
ATOM 2104 C CA . ARG A 1 260 ? 20.172 33.787 -22.563 1.00 66.31 260 ARG A CA 1
ATOM 2105 C C . ARG A 1 260 ? 19.321 34.708 -23.429 1.00 66.31 260 ARG A C 1
ATOM 2107 O O . ARG A 1 260 ? 19.590 35.908 -23.473 1.00 66.31 260 ARG A O 1
ATOM 2114 N N . GLU A 1 261 ? 18.315 34.169 -24.106 1.00 64.75 261 GLU A N 1
ATOM 2115 C CA . GLU A 1 261 ? 17.377 34.941 -24.901 1.00 64.75 261 GLU A CA 1
ATOM 2116 C C . GLU A 1 261 ? 16.149 35.284 -24.041 1.00 64.75 261 GLU A C 1
ATOM 2118 O O . GLU A 1 261 ? 15.289 34.456 -23.757 1.00 64.75 261 GLU A O 1
ATOM 2123 N N . SER A 1 262 ? 16.084 36.537 -23.578 1.00 51.06 262 SER A N 1
ATOM 2124 C CA . SER A 1 262 ? 14.952 37.075 -22.815 1.00 51.06 262 SER A CA 1
ATOM 2125 C C . SER A 1 262 ? 13.738 37.263 -23.728 1.00 51.06 262 SER A C 1
ATOM 2127 O O . SER A 1 262 ? 13.439 38.381 -24.158 1.00 51.06 262 SER A O 1
ATOM 2129 N N . HIS A 1 263 ? 13.015 36.189 -24.020 1.00 54.94 263 HIS A N 1
ATOM 2130 C CA . HIS A 1 263 ? 11.750 36.290 -24.739 1.00 54.94 263 HIS A CA 1
ATOM 2131 C C . HIS A 1 263 ? 10.625 36.552 -23.741 1.00 54.94 263 HIS A C 1
ATOM 2133 O O . HIS A 1 263 ? 10.112 35.653 -23.085 1.00 54.94 263 HIS A O 1
ATOM 2139 N N . ALA A 1 264 ? 10.237 37.825 -23.621 1.00 51.22 264 ALA A N 1
ATOM 2140 C CA . ALA A 1 264 ? 9.056 38.244 -22.861 1.00 51.22 264 ALA A CA 1
ATOM 2141 C C . ALA A 1 264 ? 7.740 37.695 -23.454 1.00 51.22 264 ALA A C 1
ATOM 2143 O O . ALA A 1 264 ? 6.706 37.745 -22.796 1.00 51.22 264 ALA A O 1
ATOM 2144 N N . ASN A 1 265 ? 7.787 37.159 -24.679 1.00 50.94 265 ASN A N 1
ATOM 2145 C CA . ASN A 1 265 ? 6.657 36.579 -25.386 1.00 50.94 265 ASN A CA 1
ATOM 2146 C C . ASN A 1 265 ? 7.051 35.179 -25.864 1.00 50.94 265 ASN A C 1
ATOM 2148 O O . ASN A 1 265 ? 7.926 35.059 -26.716 1.00 50.94 265 ASN A O 1
ATOM 2152 N N . TYR A 1 266 ? 6.403 34.141 -25.332 1.00 56.34 266 TYR A N 1
ATOM 2153 C CA . TYR A 1 266 ? 6.518 32.779 -25.852 1.00 56.34 266 TYR A CA 1
ATOM 2154 C C . TYR A 1 266 ? 6.106 32.782 -27.328 1.00 56.34 266 TYR A C 1
ATOM 2156 O O . TYR A 1 266 ? 4.941 33.009 -27.662 1.00 56.34 266 TYR A O 1
ATOM 2164 N N . THR A 1 267 ? 7.062 32.593 -28.232 1.00 59.06 267 THR A N 1
ATOM 2165 C CA . THR A 1 267 ? 6.759 32.382 -29.646 1.00 59.06 267 THR A CA 1
ATOM 2166 C C . THR A 1 267 ? 6.206 30.971 -29.827 1.00 59.06 267 THR A C 1
ATOM 2168 O O . THR A 1 267 ? 6.693 30.037 -29.206 1.00 59.06 267 THR A O 1
ATOM 2171 N N . LEU A 1 268 ? 5.256 30.775 -30.750 1.00 60.84 268 LEU A N 1
ATOM 2172 C CA . LEU A 1 268 ? 4.693 29.464 -31.158 1.00 60.84 268 LEU A CA 1
ATOM 2173 C C . LEU A 1 268 ? 5.732 28.400 -31.594 1.00 60.84 268 LEU A C 1
ATOM 2175 O O . LEU A 1 268 ? 5.360 27.298 -31.977 1.00 60.84 268 LEU A O 1
ATOM 2179 N N . LYS A 1 269 ? 7.022 28.746 -31.611 1.00 69.56 269 LYS A N 1
ATOM 2180 C CA . LYS A 1 269 ? 8.146 27.896 -32.015 1.00 69.56 269 LYS A CA 1
ATOM 2181 C C . LYS A 1 269 ? 8.919 27.321 -30.828 1.00 69.56 269 LYS A C 1
ATOM 2183 O O . LYS A 1 269 ? 9.759 26.451 -31.046 1.00 69.56 269 LYS A O 1
ATOM 2188 N N . ASP A 1 270 ? 8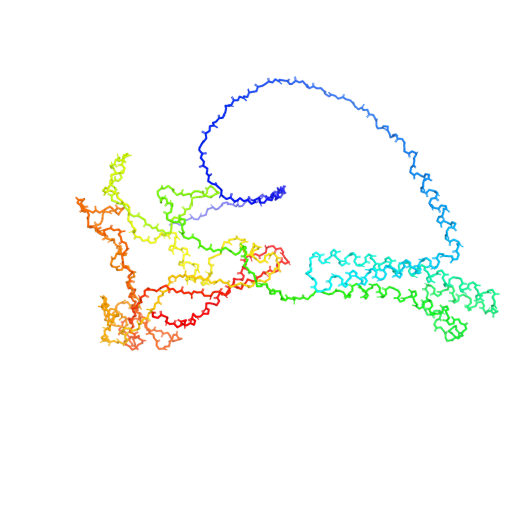.649 27.812 -29.622 1.00 79.75 270 ASP A N 1
ATOM 2189 C CA . ASP A 1 270 ? 9.353 27.436 -28.407 1.00 79.75 270 ASP A CA 1
ATOM 2190 C C . ASP A 1 270 ? 8.443 26.591 -27.518 1.00 79.75 270 ASP A C 1
ATOM 2192 O O . ASP A 1 270 ? 7.310 26.983 -27.238 1.00 79.75 270 ASP A O 1
ATOM 2196 N N . PHE A 1 271 ? 8.929 25.432 -27.079 1.00 84.44 271 PHE A N 1
ATOM 2197 C CA . PHE A 1 271 ? 8.157 24.518 -26.246 1.00 84.44 271 PHE A CA 1
ATOM 2198 C C . PHE A 1 271 ? 9.046 23.699 -25.311 1.00 84.44 271 PHE A C 1
ATOM 2200 O O . PHE A 1 271 ? 10.268 23.606 -25.472 1.00 84.44 271 PHE A O 1
ATOM 2207 N N . ASP A 1 272 ? 8.401 23.116 -24.308 1.00 86.62 272 ASP A N 1
ATOM 2208 C CA . ASP A 1 272 ? 9.014 22.149 -23.411 1.00 86.62 272 ASP A CA 1
ATOM 2209 C C . ASP A 1 272 ? 8.659 20.736 -23.847 1.00 86.62 272 ASP A C 1
ATOM 2211 O O . ASP A 1 272 ? 7.586 20.494 -24.396 1.00 86.62 272 ASP A O 1
ATOM 2215 N N . TYR A 1 273 ? 9.557 19.801 -23.576 1.00 88.38 273 TYR A N 1
ATOM 2216 C CA . TYR A 1 273 ? 9.364 18.400 -23.908 1.00 88.38 273 TYR A CA 1
ATOM 2217 C C . TYR A 1 273 ? 9.871 17.514 -22.777 1.00 88.38 273 TYR A C 1
ATOM 2219 O O . TYR A 1 273 ? 10.768 17.887 -22.011 1.00 88.38 273 TYR A O 1
ATOM 2227 N N . PHE A 1 274 ? 9.251 16.347 -22.639 1.00 87.56 274 PHE A N 1
ATOM 2228 C CA . PHE A 1 274 ? 9.604 15.399 -21.597 1.00 87.56 274 PHE A CA 1
ATOM 2229 C C . PHE A 1 274 ? 11.029 14.888 -21.803 1.00 87.56 274 PHE A C 1
ATOM 2231 O O . PHE A 1 274 ? 11.445 14.582 -22.919 1.00 87.56 274 PHE A O 1
ATOM 2238 N N . ALA A 1 275 ? 11.771 14.792 -20.708 1.00 87.50 275 ALA A N 1
ATOM 2239 C CA . ALA A 1 275 ? 13.137 14.291 -20.708 1.00 87.50 275 ALA A CA 1
ATOM 2240 C C . ALA A 1 275 ? 13.289 13.000 -19.897 1.00 87.50 275 ALA A C 1
ATOM 2242 O O . ALA A 1 275 ? 14.180 12.208 -20.168 1.00 87.50 275 ALA A O 1
ATOM 2243 N N . GLY A 1 276 ? 12.435 12.779 -18.898 1.00 87.81 276 GLY A N 1
ATOM 2244 C CA . GLY A 1 276 ? 12.494 11.589 -18.058 1.00 87.81 276 GLY A CA 1
ATOM 2245 C C . GLY A 1 276 ? 11.730 11.766 -16.748 1.00 87.81 276 GLY A C 1
ATOM 2246 O O . GLY A 1 276 ? 11.167 12.829 -16.498 1.00 87.81 276 GLY A O 1
ATOM 2247 N N . PRO A 1 277 ? 11.711 10.755 -15.867 1.00 88.75 277 PRO A N 1
ATOM 2248 C CA . PRO A 1 277 ? 11.172 10.904 -14.519 1.00 88.75 277 PRO A CA 1
ATOM 2249 C C . PRO A 1 277 ? 12.050 11.840 -13.676 1.00 88.75 277 PRO A C 1
ATOM 2251 O O . PRO A 1 277 ? 13.279 11.844 -13.796 1.00 88.75 277 PRO A O 1
ATOM 2254 N N . SER A 1 278 ? 11.444 12.600 -12.762 1.00 89.31 278 SER A N 1
ATOM 2255 C CA . SER A 1 278 ? 12.202 13.487 -11.878 1.00 89.31 278 SER A CA 1
ATOM 2256 C C . SER A 1 278 ? 13.094 12.700 -10.910 1.00 89.31 278 SER A C 1
ATOM 2258 O O . SER A 1 278 ? 12.752 11.606 -10.452 1.00 89.31 278 SER A O 1
ATOM 2260 N N . THR A 1 279 ? 14.247 13.265 -10.539 1.00 88.31 279 THR A N 1
ATOM 2261 C CA . THR A 1 279 ? 15.185 12.615 -9.604 1.00 88.31 279 THR A CA 1
ATOM 2262 C C . THR A 1 279 ? 14.523 12.283 -8.266 1.00 88.31 279 THR A C 1
ATOM 2264 O O . THR A 1 279 ? 14.754 11.210 -7.709 1.00 88.31 279 THR A O 1
ATOM 2267 N N . ASN A 1 280 ? 13.658 13.174 -7.771 1.00 86.38 280 ASN A N 1
ATOM 2268 C CA . ASN A 1 280 ? 12.914 12.961 -6.531 1.00 86.38 280 ASN A CA 1
ATOM 2269 C C . ASN A 1 280 ? 11.946 11.781 -6.661 1.00 86.38 280 ASN A C 1
ATOM 2271 O O . ASN A 1 280 ? 11.931 10.914 -5.787 1.00 86.38 280 ASN A O 1
ATOM 2275 N N . CYS A 1 281 ? 11.198 11.713 -7.767 1.00 87.00 281 CYS A N 1
ATOM 2276 C CA . CYS A 1 281 ? 10.306 10.597 -8.070 1.00 87.00 281 CYS A CA 1
ATOM 2277 C C . CYS A 1 281 ? 11.082 9.273 -8.128 1.00 87.00 281 CYS A C 1
ATOM 2279 O O . CYS A 1 281 ? 10.754 8.322 -7.413 1.00 87.00 281 CYS A O 1
ATOM 2281 N N . LYS A 1 282 ? 12.184 9.238 -8.888 1.00 88.81 282 LYS A N 1
ATOM 2282 C CA . LYS A 1 282 ? 13.025 8.046 -9.048 1.00 88.81 282 LYS A CA 1
ATOM 2283 C C . LYS A 1 282 ? 13.579 7.551 -7.714 1.00 88.81 282 LYS A C 1
ATOM 2285 O O . LYS A 1 282 ? 13.486 6.359 -7.425 1.00 88.81 282 LYS A O 1
ATOM 2290 N N . MET A 1 283 ? 14.118 8.441 -6.878 1.00 88.00 283 MET A N 1
ATOM 2291 C CA . MET A 1 283 ? 14.624 8.059 -5.553 1.00 88.00 283 MET A CA 1
ATOM 2292 C C . MET A 1 283 ? 13.509 7.548 -4.642 1.00 88.00 283 MET A C 1
ATOM 2294 O O . MET A 1 283 ? 13.704 6.574 -3.916 1.00 88.00 283 MET A O 1
ATOM 2298 N N . PHE A 1 284 ? 12.341 8.184 -4.682 1.00 84.19 284 PHE A N 1
ATOM 2299 C CA . PHE A 1 284 ? 11.221 7.821 -3.828 1.00 84.19 284 PHE A CA 1
ATOM 2300 C C . PHE A 1 284 ? 10.645 6.441 -4.180 1.00 84.19 284 PHE A C 1
ATOM 2302 O O . PHE A 1 284 ? 10.497 5.602 -3.290 1.00 84.19 284 PHE A O 1
ATOM 2309 N N . ILE A 1 285 ? 10.422 6.168 -5.469 1.00 86.19 285 ILE A N 1
ATOM 2310 C CA . ILE A 1 285 ? 9.954 4.863 -5.964 1.00 86.19 285 ILE A CA 1
ATOM 2311 C C . ILE A 1 285 ? 11.028 3.781 -5.769 1.00 86.19 285 ILE A C 1
ATOM 2313 O O . ILE A 1 285 ? 10.722 2.664 -5.363 1.00 86.19 285 ILE A O 1
ATOM 2317 N N . THR A 1 286 ? 12.307 4.086 -5.987 1.00 87.00 286 THR A N 1
ATOM 2318 C CA . THR A 1 286 ? 13.362 3.072 -5.811 1.00 87.00 286 THR A CA 1
ATOM 2319 C C . THR A 1 286 ? 13.502 2.662 -4.342 1.00 87.00 286 THR A C 1
ATOM 2321 O O . THR A 1 286 ? 13.559 1.478 -4.022 1.00 87.00 286 THR A O 1
ATOM 2324 N N . ASN A 1 287 ? 13.522 3.624 -3.419 1.00 86.06 287 ASN A N 1
ATOM 2325 C CA . ASN A 1 287 ? 13.801 3.324 -2.017 1.00 86.06 287 ASN A CA 1
ATOM 2326 C C . ASN A 1 287 ? 12.633 2.638 -1.303 1.00 86.06 287 ASN A C 1
ATOM 2328 O O . ASN A 1 287 ? 12.870 1.730 -0.513 1.00 86.06 287 ASN A O 1
ATOM 2332 N N . LYS A 1 288 ? 11.390 3.073 -1.544 1.00 82.19 288 LYS A N 1
ATOM 2333 C CA . LYS A 1 288 ? 10.225 2.598 -0.786 1.00 82.19 288 LYS A CA 1
ATOM 2334 C C . LYS A 1 288 ? 9.637 1.303 -1.363 1.00 82.19 288 LYS A C 1
ATOM 2336 O O . LYS A 1 288 ? 9.855 0.252 -0.760 1.00 82.19 288 LYS A O 1
ATOM 2341 N N . PRO A 1 289 ? 8.952 1.319 -2.520 1.00 84.44 289 PRO A N 1
ATOM 2342 C CA . PRO A 1 289 ? 8.334 0.101 -3.026 1.00 84.44 289 PRO A CA 1
ATOM 2343 C C . PRO A 1 289 ? 9.352 -0.919 -3.543 1.00 84.44 289 PRO A C 1
ATOM 2345 O O . PRO A 1 289 ? 9.196 -2.098 -3.249 1.00 84.44 289 PRO A O 1
ATOM 2348 N N . VAL A 1 290 ? 10.408 -0.509 -4.258 1.00 84.94 290 VAL A N 1
ATOM 2349 C CA . VAL A 1 290 ? 11.329 -1.479 -4.889 1.00 84.94 290 VAL A CA 1
ATOM 2350 C C . VAL A 1 290 ? 12.287 -2.116 -3.880 1.00 84.94 290 VAL A C 1
ATOM 2352 O O . VAL A 1 290 ? 12.395 -3.337 -3.831 1.00 84.94 290 VAL A O 1
ATOM 2355 N N . LEU A 1 291 ? 12.987 -1.315 -3.069 1.00 87.38 291 LEU A N 1
ATOM 2356 C CA . LEU A 1 291 ? 14.001 -1.837 -2.143 1.00 87.38 291 LEU A CA 1
ATOM 2357 C C . LEU A 1 291 ? 13.430 -2.302 -0.799 1.00 87.38 291 LEU A C 1
ATOM 2359 O O . LEU A 1 291 ? 13.902 -3.300 -0.260 1.00 87.38 291 LEU A O 1
ATOM 2363 N N . MET A 1 292 ? 12.447 -1.590 -0.238 1.00 86.75 292 MET A N 1
ATOM 2364 C CA . MET A 1 292 ? 11.868 -1.944 1.068 1.00 86.75 292 MET A CA 1
ATOM 2365 C C . MET A 1 292 ? 10.613 -2.819 0.953 1.00 86.75 292 MET A C 1
ATOM 2367 O O . MET A 1 292 ? 10.191 -3.390 1.955 1.00 86.75 292 MET A O 1
ATOM 2371 N N . GLY A 1 293 ? 10.006 -2.938 -0.235 1.00 81.88 293 GLY A N 1
ATOM 2372 C CA . GLY A 1 293 ? 8.713 -3.614 -0.388 1.00 81.88 293 GLY A CA 1
ATOM 2373 C C . GLY A 1 293 ? 7.580 -2.891 0.348 1.00 81.88 293 GLY A C 1
ATOM 2374 O O . GLY A 1 293 ? 6.589 -3.514 0.726 1.00 81.88 293 GLY A O 1
ATOM 2375 N N . GLU A 1 294 ? 7.744 -1.590 0.605 1.00 76.38 294 GLU A N 1
ATOM 2376 C CA . GLU A 1 294 ? 6.810 -0.781 1.382 1.00 76.38 294 GLU A CA 1
ATOM 2377 C C . GLU A 1 294 ? 5.925 0.067 0.469 1.00 76.38 294 GLU A C 1
ATOM 2379 O O . GLU A 1 294 ? 6.402 0.735 -0.452 1.00 76.38 294 GLU A O 1
ATOM 2384 N N . ALA A 1 295 ? 4.630 0.108 0.781 1.00 75.19 295 ALA A N 1
ATOM 2385 C CA . ALA A 1 295 ? 3.725 1.051 0.146 1.00 75.19 295 ALA A CA 1
ATOM 2386 C C . ALA A 1 295 ?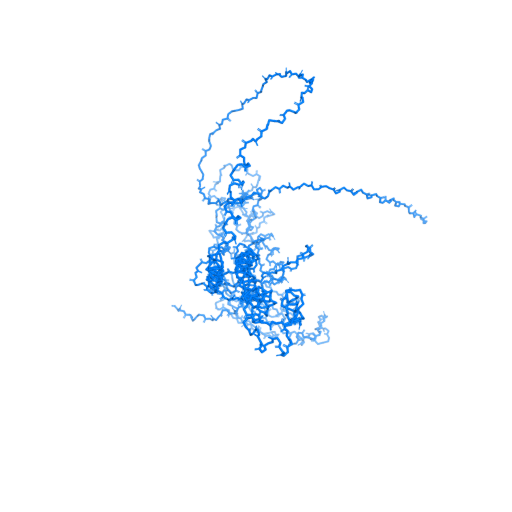 4.082 2.494 0.535 1.00 75.19 295 ALA A C 1
ATOM 2388 O O . ALA A 1 295 ? 4.502 2.799 1.656 1.00 75.19 295 ALA A O 1
ATOM 2389 N N . ILE A 1 296 ? 3.869 3.408 -0.405 1.00 77.25 296 ILE A N 1
ATOM 2390 C CA . ILE A 1 296 ? 3.982 4.841 -0.165 1.00 77.25 296 ILE A CA 1
ATOM 2391 C C . ILE A 1 296 ? 2.721 5.292 0.568 1.00 77.25 296 ILE A C 1
ATOM 2393 O O . ILE A 1 296 ? 1.628 5.276 0.010 1.00 77.25 296 ILE A O 1
ATOM 2397 N N . ILE A 1 297 ? 2.879 5.697 1.825 1.00 73.75 297 ILE A N 1
ATOM 2398 C CA . ILE A 1 297 ? 1.763 6.078 2.690 1.00 73.75 297 ILE A CA 1
ATOM 2399 C C . ILE A 1 297 ? 2.044 7.460 3.281 1.00 73.75 297 ILE A C 1
ATOM 2401 O O . ILE A 1 297 ? 3.130 7.724 3.806 1.00 73.75 297 ILE A O 1
ATOM 2405 N N . ARG A 1 298 ? 1.054 8.357 3.216 1.00 74.69 298 ARG A N 1
ATOM 2406 C CA . ARG A 1 298 ? 1.123 9.656 3.896 1.00 74.69 298 ARG A CA 1
ATOM 2407 C C . ARG A 1 298 ? 1.086 9.430 5.408 1.00 74.69 298 ARG A C 1
ATOM 2409 O O . ARG A 1 298 ? 0.277 8.647 5.905 1.00 74.69 298 ARG A O 1
ATOM 2416 N N . LYS A 1 299 ? 1.923 10.146 6.157 1.00 71.06 299 LYS A N 1
ATOM 2417 C CA . LYS A 1 299 ? 1.861 10.155 7.626 1.00 71.06 299 LYS A CA 1
ATOM 2418 C C . LYS A 1 299 ? 0.430 10.489 8.093 1.00 71.06 299 LYS A C 1
ATOM 2420 O O . LYS A 1 299 ? -0.209 11.321 7.465 1.00 71.06 299 LYS A O 1
ATOM 2425 N N . GLU A 1 300 ? -0.055 9.830 9.148 1.00 72.94 300 GLU A N 1
ATOM 2426 C CA . GLU A 1 300 ? -1.412 9.998 9.728 1.00 72.94 300 GLU A CA 1
ATOM 2427 C C . GLU A 1 300 ? -2.593 9.490 8.871 1.00 72.94 300 GLU A C 1
ATOM 2429 O O . GLU A 1 300 ? -3.700 9.365 9.388 1.00 72.94 300 GLU A O 1
ATOM 2434 N N . SER A 1 301 ? -2.375 9.061 7.619 1.00 72.25 301 SER A N 1
ATOM 2435 C CA . SER A 1 301 ? -3.453 8.480 6.786 1.00 72.25 301 SER A CA 1
ATOM 2436 C C . SER A 1 301 ? -4.093 7.236 7.409 1.00 72.25 301 SER A C 1
ATOM 2438 O O . SER A 1 301 ? -5.289 7.016 7.294 1.00 72.25 301 SER A O 1
ATOM 2440 N N . ALA A 1 302 ? -3.301 6.458 8.136 1.00 72.19 302 ALA A N 1
ATOM 2441 C CA . ALA A 1 302 ? -3.728 5.351 8.976 1.00 72.19 302 ALA A CA 1
ATOM 2442 C C . ALA A 1 302 ? -4.929 5.671 9.889 1.00 72.19 302 ALA A C 1
ATOM 2444 O O . ALA A 1 302 ? -5.953 4.990 9.849 1.00 72.19 302 ALA A O 1
ATOM 2445 N N . SER A 1 303 ? -4.785 6.707 10.720 1.00 73.19 303 SER A N 1
ATOM 2446 C CA . SER A 1 303 ? -5.808 7.150 11.669 1.00 73.19 303 SER A CA 1
ATOM 2447 C C . SER A 1 303 ? -6.972 7.842 10.968 1.00 73.19 303 SER A C 1
ATOM 2449 O O . SER A 1 303 ? -8.096 7.740 11.441 1.00 73.19 303 SER A O 1
ATOM 2451 N N . GLU A 1 304 ? -6.729 8.508 9.835 1.00 76.81 304 GLU A N 1
ATOM 2452 C CA . GLU A 1 304 ? -7.797 9.099 9.018 1.00 76.81 304 GLU A CA 1
ATOM 2453 C C . GLU A 1 304 ? -8.679 8.024 8.358 1.00 76.81 304 GLU A C 1
ATOM 2455 O O . GLU A 1 304 ? -9.896 8.183 8.292 1.00 76.81 304 GLU A O 1
ATOM 2460 N N . ILE A 1 305 ? -8.075 6.931 7.878 1.00 79.31 305 ILE A N 1
ATOM 2461 C CA . ILE A 1 305 ? -8.771 5.870 7.137 1.00 79.31 305 ILE A CA 1
ATOM 2462 C C . ILE A 1 305 ? -9.492 4.910 8.081 1.00 79.31 305 ILE A C 1
ATOM 2464 O O . ILE A 1 305 ? -10.674 4.647 7.882 1.00 79.31 305 ILE A O 1
ATOM 2468 N N . CYS A 1 306 ? -8.794 4.371 9.085 1.00 77.56 306 CYS A N 1
ATOM 2469 C CA . CYS A 1 306 ? -9.357 3.325 9.938 1.00 77.56 306 CYS A CA 1
ATOM 2470 C C . CYS A 1 306 ? -9.944 3.847 11.253 1.00 77.56 306 CYS A C 1
ATOM 2472 O O . CYS A 1 306 ? -10.556 3.057 11.954 1.00 77.56 306 CYS A O 1
ATOM 2474 N N . ALA A 1 307 ? -9.786 5.132 11.591 1.00 74.69 307 ALA A N 1
ATOM 2475 C CA . ALA A 1 307 ? -9.948 5.656 12.952 1.00 74.69 307 ALA A CA 1
ATOM 2476 C C . ALA A 1 307 ? -8.933 5.063 13.955 1.00 74.69 307 ALA A C 1
ATOM 2478 O O . ALA A 1 307 ? -8.326 4.008 13.752 1.00 74.69 307 ALA A O 1
ATOM 2479 N N . GLU A 1 308 ? -8.683 5.779 15.054 1.00 72.50 308 GLU A N 1
ATOM 2480 C CA . GLU A 1 308 ? -7.733 5.325 16.073 1.00 72.50 308 GLU A CA 1
ATOM 2481 C C . GLU A 1 308 ? -8.221 4.044 16.768 1.00 72.50 308 GLU A C 1
ATOM 2483 O O . GLU A 1 308 ? -9.356 3.964 17.231 1.00 72.50 308 GLU A O 1
ATOM 2488 N N . GLY A 1 309 ? -7.339 3.046 16.883 1.00 69.88 309 GLY A N 1
ATOM 2489 C CA . GLY A 1 309 ? -7.613 1.804 17.619 1.00 69.88 309 GLY A CA 1
ATOM 2490 C C . GLY A 1 309 ? -8.301 0.696 16.817 1.00 69.88 309 GLY A C 1
ATOM 2491 O O . GLY A 1 309 ? -8.520 -0.383 17.365 1.00 69.88 309 GLY A O 1
ATOM 2492 N N . TRP A 1 310 ? -8.581 0.919 15.533 1.00 72.62 310 TRP A N 1
ATOM 2493 C CA . TRP A 1 310 ? -9.210 -0.064 14.654 1.00 72.62 310 TRP A CA 1
ATOM 2494 C C . TRP A 1 310 ? -8.206 -0.723 13.708 1.00 72.62 310 TRP A C 1
ATOM 2496 O O . TRP A 1 310 ? -7.331 -0.075 13.127 1.00 72.62 310 TRP A O 1
ATOM 2506 N N . ASN A 1 311 ? -8.377 -2.030 13.513 1.00 80.00 311 ASN A N 1
ATOM 2507 C CA . ASN A 1 311 ? -7.807 -2.739 12.374 1.00 80.00 311 ASN A CA 1
ATOM 2508 C C . ASN A 1 311 ? -8.856 -2.716 11.269 1.00 80.00 311 ASN A C 1
ATOM 2510 O O . ASN A 1 311 ? -9.969 -3.193 11.490 1.00 80.00 311 ASN A O 1
ATOM 2514 N N . CYS A 1 312 ? -8.519 -2.166 10.108 1.00 78.69 312 CYS A N 1
ATOM 2515 C CA . CYS A 1 312 ? -9.450 -2.099 8.992 1.00 78.69 312 CYS A CA 1
ATOM 2516 C C . CYS A 1 312 ? -8.829 -2.676 7.726 1.00 78.69 312 CYS A C 1
ATOM 2518 O O . CYS A 1 312 ? -7.624 -2.571 7.495 1.00 78.69 312 CYS A O 1
ATOM 2520 N N . SER A 1 313 ? -9.663 -3.306 6.909 1.00 83.88 313 SER A N 1
ATOM 2521 C CA . SER A 1 313 ? -9.290 -3.752 5.575 1.00 83.88 313 SER A CA 1
ATOM 2522 C C . SER A 1 313 ? -10.213 -3.112 4.561 1.00 83.88 313 SER A C 1
ATOM 2524 O O . SER A 1 313 ? -11.421 -3.059 4.782 1.00 83.88 313 SER A O 1
ATOM 2526 N N . TYR A 1 314 ? -9.654 -2.652 3.452 1.00 82.12 314 TYR A N 1
ATOM 2527 C CA . TYR A 1 314 ? -10.424 -2.066 2.366 1.00 82.12 314 TYR A CA 1
ATOM 2528 C C . TYR A 1 314 ? -9.889 -2.535 1.022 1.00 82.12 314 TYR A C 1
ATOM 2530 O O . TYR A 1 314 ? -8.728 -2.929 0.893 1.00 82.12 314 TYR A O 1
ATOM 2538 N N . VAL A 1 315 ? -10.762 -2.497 0.024 1.00 85.12 315 VAL A N 1
ATOM 2539 C CA . VAL A 1 315 ? -10.442 -2.866 -1.351 1.00 85.12 315 VAL A CA 1
ATOM 2540 C C . VAL A 1 315 ? -10.479 -1.605 -2.198 1.00 85.12 315 VAL A C 1
ATOM 2542 O O . VAL A 1 315 ? -11.384 -0.785 -2.051 1.00 85.12 315 VAL A O 1
ATOM 2545 N N . VAL A 1 316 ? -9.470 -1.437 -3.048 1.00 84.12 316 VAL A N 1
ATOM 2546 C CA . VAL A 1 316 ? -9.427 -0.374 -4.051 1.00 84.12 316 VAL A CA 1
ATOM 2547 C C . VAL A 1 316 ? -9.361 -1.022 -5.422 1.00 84.12 316 VAL A C 1
ATOM 2549 O O . VAL A 1 316 ? -8.425 -1.771 -5.706 1.00 84.12 316 VAL A O 1
ATOM 2552 N N . ASP A 1 317 ? -10.342 -0.688 -6.253 1.00 87.38 317 ASP A N 1
ATOM 2553 C CA . ASP A 1 317 ? -10.363 -1.017 -7.671 1.00 87.38 317 ASP A CA 1
ATOM 2554 C C . ASP A 1 317 ? -9.914 0.210 -8.464 1.00 87.38 317 ASP A C 1
ATOM 2556 O O . ASP A 1 317 ? -10.473 1.299 -8.305 1.00 87.38 317 ASP A O 1
ATOM 2560 N N . PHE A 1 318 ? -8.880 0.064 -9.286 1.00 86.38 318 PHE A N 1
ATOM 2561 C CA . PHE A 1 318 ? -8.383 1.151 -10.123 1.00 86.38 318 PHE A CA 1
ATOM 2562 C C . PHE A 1 318 ? -7.746 0.625 -11.402 1.00 86.38 318 PHE A C 1
ATOM 2564 O O . PHE A 1 318 ? -7.239 -0.494 -11.466 1.00 86.38 318 PHE A O 1
ATOM 2571 N N . VAL A 1 319 ? -7.745 1.474 -12.422 1.00 89.38 319 VAL A N 1
ATOM 2572 C CA . VAL A 1 319 ? -7.102 1.182 -13.697 1.00 89.38 319 VAL A CA 1
ATOM 2573 C C . VAL A 1 319 ? -5.735 1.854 -13.728 1.00 89.38 319 VAL A C 1
ATOM 2575 O O . VAL A 1 319 ? -5.611 3.025 -13.366 1.00 89.38 319 VAL A O 1
ATOM 2578 N N . ALA A 1 320 ? -4.702 1.104 -14.102 1.00 87.75 320 ALA A N 1
ATOM 2579 C CA . ALA A 1 320 ? -3.333 1.604 -14.168 1.00 87.75 320 ALA A CA 1
ATOM 2580 C C . ALA A 1 320 ? -2.501 0.881 -15.245 1.00 87.75 320 ALA A C 1
ATOM 2582 O O . ALA A 1 320 ? -2.880 -0.207 -15.692 1.00 87.75 320 ALA A O 1
ATOM 2583 N N . PRO A 1 321 ? -1.349 1.461 -15.635 1.00 89.19 321 PRO A N 1
ATOM 2584 C CA . PRO A 1 321 ? -0.327 0.802 -16.442 1.00 89.19 321 PRO A CA 1
ATOM 2585 C C . PRO A 1 321 ? 0.062 -0.582 -15.919 1.00 89.19 321 PRO A C 1
ATOM 2587 O O . PRO A 1 321 ? 0.413 -0.740 -14.747 1.00 89.19 321 PRO A O 1
ATOM 2590 N N . GLY A 1 322 ? 0.079 -1.569 -16.807 1.00 92.81 322 GLY A N 1
ATOM 2591 C CA . GLY A 1 322 ? 0.626 -2.897 -16.569 1.00 92.81 322 GLY A CA 1
ATOM 2592 C C . GLY A 1 322 ? 1.445 -3.374 -17.762 1.00 92.81 322 GLY A C 1
ATOM 2593 O O . GLY A 1 322 ? 1.309 -2.870 -18.871 1.00 92.81 322 GLY A O 1
ATOM 2594 N N . TYR A 1 323 ? 2.313 -4.357 -17.537 1.00 92.88 323 TYR A N 1
ATOM 2595 C CA . TYR A 1 323 ? 3.177 -4.893 -18.586 1.00 92.88 323 TYR A CA 1
ATOM 2596 C C . TYR A 1 323 ? 2.925 -6.378 -18.796 1.00 92.88 323 TYR A C 1
ATOM 2598 O O . TYR A 1 323 ? 2.960 -7.169 -17.850 1.00 92.88 323 TYR A O 1
ATOM 2606 N N . LYS A 1 324 ? 2.716 -6.769 -20.053 1.00 94.38 324 LYS A N 1
ATOM 2607 C CA . LYS A 1 324 ? 2.644 -8.171 -20.459 1.00 94.38 324 LYS A CA 1
ATOM 2608 C C . LYS A 1 324 ? 3.982 -8.579 -21.058 1.00 94.38 324 LYS A C 1
ATOM 2610 O O . LYS A 1 324 ? 4.282 -8.267 -22.207 1.00 94.38 324 LYS A O 1
ATOM 2615 N N . CYS A 1 325 ? 4.779 -9.284 -20.263 1.00 95.62 325 CYS A N 1
ATOM 2616 C CA . CYS A 1 325 ? 6.091 -9.768 -20.674 1.00 95.62 325 CYS A CA 1
ATOM 2617 C C . CYS A 1 325 ? 6.010 -11.157 -21.313 1.00 95.62 325 CYS A C 1
ATOM 2619 O O . CYS A 1 325 ? 5.282 -12.030 -20.835 1.00 95.62 325 CYS A O 1
ATOM 2621 N N . GLN A 1 326 ? 6.789 -11.374 -22.369 1.00 96.81 326 GLN A N 1
ATOM 2622 C CA . GLN A 1 326 ? 6.951 -12.670 -23.027 1.00 96.81 326 GLN A CA 1
ATOM 2623 C C . GLN A 1 326 ? 8.429 -13.039 -23.098 1.00 96.81 326 GLN A C 1
ATOM 2625 O O . GLN A 1 326 ? 9.269 -12.179 -23.360 1.00 96.81 326 GLN A O 1
ATOM 2630 N N . GLU A 1 327 ? 8.742 -14.320 -22.899 1.00 97.25 327 GLU A N 1
ATOM 2631 C CA . GLU A 1 327 ? 10.087 -14.844 -23.128 1.00 97.25 327 GLU A CA 1
ATOM 2632 C C . GLU A 1 327 ? 10.347 -15.011 -24.626 1.00 97.25 327 GLU A C 1
ATOM 2634 O O . GLU A 1 327 ? 9.641 -15.734 -25.336 1.00 97.25 327 GLU A O 1
ATOM 2639 N N . LEU A 1 328 ? 11.387 -14.336 -25.101 1.00 96.94 328 LEU A N 1
ATOM 2640 C CA . LEU A 1 328 ? 11.744 -14.265 -26.512 1.00 96.94 328 LEU A CA 1
ATOM 2641 C C . LEU A 1 328 ? 12.983 -15.090 -26.839 1.00 96.94 328 LEU A C 1
ATOM 2643 O O . LEU A 1 328 ? 13.110 -15.578 -27.962 1.00 96.94 328 LEU A O 1
ATOM 2647 N N . ALA A 1 329 ? 13.876 -15.271 -25.870 1.00 96.81 329 ALA A N 1
ATOM 2648 C CA . ALA A 1 329 ? 15.019 -16.166 -25.964 1.00 96.81 329 ALA A CA 1
ATOM 2649 C C . ALA A 1 329 ? 15.386 -16.703 -24.584 1.00 96.81 329 ALA A C 1
ATOM 2651 O O . ALA A 1 329 ? 15.310 -15.972 -23.597 1.00 96.81 329 ALA A O 1
ATOM 2652 N N . SER A 1 330 ? 15.860 -17.944 -24.548 1.00 96.06 330 SER A N 1
ATOM 2653 C CA . SER A 1 330 ? 16.451 -18.551 -23.361 1.00 96.06 330 SER A CA 1
ATOM 2654 C C . SER A 1 330 ? 17.565 -19.499 -23.785 1.00 96.06 330 SER A C 1
ATOM 2656 O O . SER A 1 330 ? 17.388 -20.325 -24.683 1.00 96.06 330 SER A O 1
ATOM 2658 N N . GLY A 1 331 ? 18.734 -19.343 -23.172 1.00 93.44 331 GLY A N 1
ATOM 2659 C CA . GLY A 1 331 ? 19.922 -20.131 -23.474 1.00 93.44 331 GLY A CA 1
ATOM 2660 C C . GLY A 1 331 ? 20.950 -19.412 -24.342 1.00 93.44 331 GLY A C 1
ATOM 2661 O O . GLY A 1 331 ? 20.678 -18.448 -25.061 1.00 93.44 331 GLY A O 1
ATOM 2662 N N . VAL A 1 332 ? 22.186 -19.900 -24.247 1.00 90.12 332 VAL A N 1
ATOM 2663 C CA . VAL A 1 332 ? 23.341 -19.335 -24.950 1.00 90.12 332 VAL A CA 1
ATOM 2664 C C . VAL A 1 332 ? 23.151 -19.461 -26.462 1.00 90.12 332 VAL A C 1
ATOM 2666 O O . VAL A 1 332 ? 22.895 -20.547 -26.974 1.00 90.12 332 VAL A O 1
ATOM 2669 N N . ASN A 1 333 ? 23.317 -18.344 -27.177 1.00 88.25 333 ASN A N 1
ATOM 2670 C CA . ASN A 1 333 ? 23.134 -18.228 -28.630 1.00 88.25 333 ASN A CA 1
ATOM 2671 C C . ASN A 1 333 ? 21.729 -18.608 -29.129 1.00 88.25 333 ASN A C 1
ATOM 2673 O O . ASN A 1 333 ? 21.563 -18.943 -30.304 1.00 88.25 333 ASN A O 1
ATOM 2677 N N . SER A 1 334 ? 20.713 -18.545 -28.263 1.00 92.94 334 SER A N 1
ATOM 2678 C CA . SER A 1 334 ? 19.328 -18.708 -28.698 1.00 92.94 334 SER A CA 1
ATOM 2679 C C . SER A 1 334 ? 18.932 -17.567 -29.634 1.00 92.94 334 SER A C 1
ATOM 2681 O O . SER A 1 334 ? 19.196 -16.396 -29.362 1.00 92.94 334 SER A O 1
ATOM 2683 N N . ALA A 1 335 ? 18.244 -17.906 -30.725 1.00 93.62 335 ALA A N 1
ATOM 2684 C CA . ALA A 1 335 ? 17.644 -16.910 -31.601 1.00 93.62 335 ALA A CA 1
ATOM 2685 C C . ALA A 1 335 ? 16.536 -16.160 -30.849 1.00 93.62 335 ALA A C 1
ATOM 2687 O O . ALA A 1 335 ? 15.678 -16.787 -30.221 1.00 93.62 335 ALA A O 1
ATOM 2688 N N . VAL A 1 336 ? 16.559 -14.829 -30.919 1.00 94.62 336 VAL A N 1
ATOM 2689 C CA . VAL A 1 336 ? 15.550 -13.988 -30.271 1.00 94.62 336 VAL A CA 1
ATOM 2690 C C . VAL A 1 336 ? 14.307 -13.916 -31.142 1.00 94.62 336 VAL A C 1
ATOM 2692 O O . VAL A 1 336 ? 14.362 -13.501 -32.302 1.00 94.62 336 VAL A O 1
ATOM 2695 N N . LYS A 1 337 ? 13.176 -14.355 -30.588 1.00 95.75 337 LYS A N 1
ATOM 2696 C CA . LYS A 1 337 ? 11.868 -14.242 -31.235 1.00 95.75 337 LYS A CA 1
ATOM 2697 C C . LYS A 1 337 ? 11.442 -12.776 -31.303 1.00 95.75 337 LYS A C 1
ATOM 2699 O O . LYS A 1 337 ? 11.797 -11.970 -30.447 1.00 95.75 337 LYS A O 1
ATOM 2704 N N . LYS A 1 338 ? 10.646 -12.447 -32.317 1.00 94.12 338 LYS A N 1
ATOM 2705 C CA . LYS A 1 338 ? 9.969 -11.151 -32.388 1.00 94.12 338 LYS A CA 1
ATOM 2706 C C . LYS A 1 338 ? 8.837 -11.084 -31.368 1.00 94.12 338 LYS A C 1
ATOM 2708 O O . LYS A 1 338 ? 8.218 -12.107 -31.071 1.00 94.12 338 LYS A O 1
ATOM 2713 N N . LEU A 1 339 ? 8.557 -9.877 -30.893 1.00 92.62 339 LEU A N 1
ATOM 2714 C CA . LEU A 1 339 ? 7.370 -9.562 -30.109 1.00 92.62 339 LEU A CA 1
ATOM 2715 C C . LEU A 1 339 ? 6.441 -8.737 -31.000 1.00 92.62 339 LEU A C 1
ATOM 2717 O O . LEU A 1 339 ? 6.747 -7.588 -31.315 1.00 92.62 339 LEU A O 1
ATOM 2721 N N . GLY A 1 340 ? 5.381 -9.369 -31.508 1.00 88.62 340 GLY A N 1
ATOM 2722 C CA . GLY A 1 340 ? 4.606 -8.808 -32.616 1.00 88.62 340 GLY A CA 1
ATOM 2723 C C . GLY A 1 340 ? 5.505 -8.558 -33.834 1.00 88.62 340 GLY A C 1
ATOM 2724 O O . GLY A 1 340 ? 6.213 -9.461 -34.291 1.00 88.62 340 GLY A O 1
ATOM 2725 N N . ASP A 1 341 ? 5.523 -7.317 -34.316 1.00 88.69 341 ASP A N 1
ATOM 2726 C CA . ASP A 1 341 ? 6.384 -6.885 -35.425 1.00 88.69 341 ASP A CA 1
ATOM 2727 C C . ASP A 1 341 ? 7.766 -6.380 -34.975 1.00 88.69 341 ASP A C 1
ATOM 2729 O O . ASP A 1 341 ? 8.660 -6.189 -35.808 1.00 88.69 341 ASP A O 1
ATOM 2733 N N . ALA A 1 342 ? 7.976 -6.209 -33.667 1.00 90.88 342 ALA A N 1
ATOM 2734 C CA . ALA A 1 342 ? 9.188 -5.625 -33.117 1.00 90.88 342 ALA A CA 1
ATOM 2735 C C . ALA A 1 342 ? 10.302 -6.660 -32.901 1.00 90.88 342 ALA A C 1
ATOM 2737 O O . ALA A 1 342 ? 10.082 -7.803 -32.486 1.00 90.88 342 ALA A O 1
ATOM 2738 N N . THR A 1 343 ? 11.534 -6.239 -33.175 1.00 93.25 343 THR A N 1
ATOM 2739 C CA . THR A 1 343 ? 12.753 -7.026 -32.961 1.00 93.25 343 THR A CA 1
ATOM 2740 C C . THR A 1 343 ? 13.504 -6.503 -31.753 1.00 93.25 343 THR A C 1
ATOM 2742 O O . THR A 1 343 ? 13.737 -5.300 -31.669 1.00 93.25 343 THR A O 1
ATOM 2745 N N . ALA A 1 344 ? 13.947 -7.407 -30.879 1.00 93.69 344 ALA A N 1
ATOM 2746 C CA . ALA A 1 344 ? 14.781 -7.023 -29.754 1.00 93.69 344 ALA A CA 1
ATOM 2747 C C . ALA A 1 344 ? 16.070 -6.320 -30.241 1.00 93.69 344 ALA A C 1
ATOM 2749 O O . ALA A 1 344 ? 16.716 -6.811 -31.174 1.00 93.69 344 ALA A O 1
ATOM 2750 N N . PRO A 1 345 ? 16.477 -5.211 -29.604 1.00 94.06 345 PRO A N 1
ATOM 2751 C CA . PRO A 1 345 ? 17.655 -4.429 -29.992 1.00 94.06 345 PRO A CA 1
ATOM 2752 C C . PRO A 1 345 ? 18.990 -5.107 -29.635 1.00 94.06 345 PRO A C 1
ATOM 2754 O O . PRO A 1 345 ? 20.056 -4.631 -30.026 1.00 94.06 345 PRO A O 1
ATOM 2757 N N . PHE A 1 346 ? 18.961 -6.229 -28.909 1.00 94.88 346 PHE A N 1
ATOM 2758 C CA . PHE A 1 346 ? 20.142 -6.999 -28.524 1.00 94.88 346 PHE A CA 1
ATOM 2759 C C . PHE A 1 346 ? 19.876 -8.511 -28.509 1.00 94.88 346 PHE A C 1
ATOM 2761 O O . PHE A 1 346 ? 18.737 -8.970 -28.464 1.00 94.88 346 PHE A O 1
ATOM 2768 N N . ASN A 1 347 ? 20.962 -9.289 -28.533 1.00 95.06 347 ASN A N 1
ATOM 2769 C CA . ASN A 1 347 ? 20.949 -10.754 -28.504 1.00 95.06 347 ASN A CA 1
ATOM 2770 C C . ASN A 1 347 ? 21.439 -11.298 -27.157 1.00 95.06 347 ASN A C 1
ATOM 2772 O O . ASN A 1 347 ? 22.053 -10.583 -26.367 1.00 95.06 347 ASN A O 1
ATOM 2776 N N . THR A 1 348 ? 21.270 -12.602 -26.924 1.00 94.56 348 THR A N 1
ATOM 2777 C CA . THR A 1 348 ? 21.755 -13.275 -25.701 1.00 94.56 348 THR A CA 1
ATOM 2778 C C . THR A 1 348 ? 23.275 -13.191 -25.523 1.00 94.56 348 THR A C 1
ATOM 2780 O O . THR A 1 348 ? 23.778 -13.451 -24.439 1.00 94.56 348 THR A O 1
ATOM 2783 N N . SER A 1 349 ? 24.023 -12.836 -26.573 1.00 94.31 349 SER A N 1
ATOM 2784 C CA . SER A 1 349 ? 25.487 -12.740 -26.565 1.00 94.31 349 SER A CA 1
ATOM 2785 C C . SER A 1 349 ? 26.041 -11.641 -25.657 1.00 94.31 349 SER A C 1
ATOM 2787 O O . SER A 1 349 ? 27.211 -11.702 -25.298 1.00 94.31 349 SER A O 1
ATOM 2789 N N . ILE A 1 350 ? 25.239 -10.629 -25.306 1.00 94.56 350 ILE A N 1
ATOM 2790 C CA . ILE A 1 350 ? 25.664 -9.562 -24.384 1.00 94.56 350 ILE A CA 1
ATOM 2791 C C . ILE A 1 350 ? 25.381 -9.902 -22.915 1.00 94.56 350 ILE A C 1
ATOM 2793 O O . ILE A 1 350 ? 25.894 -9.224 -22.025 1.00 94.56 350 ILE A O 1
ATOM 2797 N N . ILE A 1 351 ? 24.624 -10.973 -22.663 1.00 95.50 351 ILE A N 1
ATOM 2798 C CA . ILE A 1 351 ? 24.244 -11.425 -21.328 1.00 95.50 351 ILE A CA 1
ATOM 2799 C C . ILE A 1 351 ? 25.161 -12.573 -20.886 1.00 95.50 351 ILE A C 1
ATOM 2801 O O . ILE A 1 351 ? 25.592 -13.399 -21.698 1.00 95.50 351 ILE A O 1
ATOM 2805 N N . ALA A 1 352 ? 25.479 -12.625 -19.594 1.00 93.62 352 ALA A N 1
ATOM 2806 C CA . ALA A 1 352 ? 26.240 -13.712 -18.995 1.00 93.62 352 ALA A CA 1
ATOM 2807 C C . ALA A 1 352 ? 25.573 -15.071 -19.314 1.00 93.62 352 ALA A C 1
ATOM 2809 O O . ALA A 1 352 ? 24.344 -15.177 -19.305 1.00 93.62 352 ALA A O 1
ATOM 2810 N N . PRO A 1 353 ? 26.365 -16.108 -19.636 1.00 92.56 353 PRO A N 1
ATOM 2811 C CA . PRO A 1 353 ? 27.790 -16.222 -19.331 1.00 92.56 353 PRO A CA 1
ATOM 2812 C C . PRO A 1 353 ? 28.744 -15.697 -20.413 1.00 92.56 353 PRO A C 1
ATOM 2814 O O . PRO A 1 353 ? 29.921 -15.511 -20.119 1.00 92.56 353 PRO A O 1
ATOM 2817 N N . MET A 1 354 ? 28.268 -15.479 -21.644 1.00 91.19 354 MET A N 1
ATOM 2818 C CA . MET A 1 354 ? 29.113 -15.063 -22.777 1.00 91.19 354 MET A CA 1
ATOM 2819 C C . MET A 1 354 ? 29.364 -13.562 -22.819 1.00 91.19 354 MET A C 1
ATOM 2821 O O . MET A 1 354 ? 30.432 -13.129 -23.249 1.00 91.19 354 MET A O 1
ATOM 2825 N N . GLY A 1 355 ? 28.379 -12.776 -22.401 1.00 91.00 355 GLY A N 1
ATOM 2826 C CA . GLY A 1 355 ? 28.490 -11.333 -22.370 1.00 91.00 355 GLY A CA 1
ATOM 2827 C C . GLY A 1 355 ? 28.809 -10.775 -20.991 1.00 91.00 355 GLY A C 1
ATOM 2828 O O . GLY A 1 355 ? 28.829 -11.479 -19.984 1.00 91.00 355 GLY A O 1
ATOM 2829 N N . ASN A 1 356 ? 29.040 -9.465 -20.965 1.00 92.00 356 ASN A N 1
ATOM 2830 C CA . ASN A 1 356 ? 29.526 -8.754 -19.784 1.00 92.00 356 ASN A CA 1
ATOM 2831 C C . ASN A 1 356 ? 28.407 -8.309 -18.826 1.00 92.00 356 ASN A C 1
ATOM 2833 O O . ASN A 1 356 ? 28.705 -7.740 -17.778 1.00 92.00 356 ASN A O 1
ATOM 2837 N N . PHE A 1 357 ? 27.133 -8.526 -19.172 1.00 94.06 357 PHE A N 1
ATOM 2838 C CA . PHE A 1 357 ? 25.994 -8.072 -18.376 1.00 94.06 357 PHE A CA 1
ATOM 2839 C C . PHE A 1 357 ? 25.259 -9.242 -17.721 1.00 94.06 357 PHE A C 1
ATOM 2841 O O . PHE A 1 357 ? 24.865 -10.192 -18.386 1.00 94.06 357 PHE A O 1
ATOM 2848 N N . THR A 1 358 ? 25.000 -9.162 -16.418 1.00 92.88 358 THR A N 1
ATOM 2849 C CA . THR A 1 358 ? 24.038 -10.054 -15.741 1.00 92.88 358 THR A CA 1
ATOM 2850 C C . THR A 1 358 ? 22.605 -9.540 -15.854 1.00 92.88 358 THR A C 1
ATOM 2852 O O . THR A 1 358 ? 21.661 -10.317 -15.761 1.00 92.88 358 THR A O 1
ATOM 2855 N N . TYR A 1 359 ? 22.453 -8.238 -16.092 1.00 95.62 359 TYR A N 1
ATOM 2856 C CA . TYR A 1 359 ? 21.201 -7.546 -16.354 1.00 95.62 359 TYR A CA 1
ATOM 2857 C C . TYR A 1 359 ? 21.466 -6.410 -17.344 1.00 95.62 359 TYR A C 1
ATOM 2859 O O . TYR A 1 359 ? 22.422 -5.648 -17.180 1.00 95.62 359 TYR A O 1
ATOM 2867 N N . TYR A 1 360 ? 20.620 -6.292 -18.356 1.00 96.12 360 TYR A N 1
ATOM 2868 C CA . TYR A 1 360 ? 20.638 -5.214 -19.332 1.00 96.12 360 TYR A CA 1
ATOM 2869 C C . TYR A 1 360 ? 19.203 -4.922 -19.753 1.00 96.12 360 TYR A C 1
ATOM 2871 O O . TYR A 1 360 ? 18.468 -5.842 -20.103 1.00 96.12 360 TYR A O 1
ATOM 2879 N N . ALA A 1 361 ? 18.793 -3.661 -19.714 1.00 95.31 361 ALA A N 1
ATOM 2880 C CA . ALA A 1 361 ? 17.445 -3.277 -20.093 1.00 95.31 361 ALA A CA 1
ATOM 2881 C C . ALA A 1 361 ? 17.463 -2.019 -20.949 1.00 95.31 361 ALA A C 1
ATOM 2883 O O . ALA A 1 361 ? 18.261 -1.113 -20.707 1.00 95.31 361 ALA A O 1
ATOM 2884 N N . ILE A 1 362 ? 16.559 -1.988 -21.919 1.00 93.75 362 ILE A N 1
ATOM 2885 C CA . ILE A 1 362 ? 16.242 -0.809 -22.714 1.00 93.75 362 ILE A CA 1
ATOM 2886 C C . ILE A 1 362 ? 14.762 -0.526 -22.475 1.00 93.75 362 ILE A C 1
ATOM 2888 O O . ILE A 1 362 ? 13.913 -1.375 -22.752 1.00 93.75 362 ILE A O 1
ATOM 2892 N N . THR A 1 363 ? 14.472 0.628 -21.876 1.00 90.81 363 THR A N 1
ATOM 2893 C CA . THR A 1 363 ? 13.140 0.947 -21.328 1.00 90.81 363 THR A CA 1
ATOM 2894 C C . THR A 1 363 ? 12.519 2.197 -21.944 1.00 90.81 363 THR A C 1
ATOM 2896 O O . THR A 1 363 ? 11.388 2.544 -21.632 1.00 90.81 363 THR A O 1
ATOM 2899 N N . ASP A 1 364 ? 13.280 2.887 -22.779 1.00 86.06 364 ASP A N 1
ATOM 2900 C CA . ASP A 1 364 ? 13.074 4.264 -23.203 1.00 86.06 364 ASP A CA 1
ATOM 2901 C C . ASP A 1 364 ? 13.294 4.406 -24.720 1.00 86.06 364 ASP A C 1
ATOM 2903 O O . ASP A 1 364 ? 13.886 5.360 -25.196 1.00 86.06 364 ASP A O 1
ATOM 2907 N N . GLU A 1 365 ? 12.833 3.440 -25.519 1.00 84.94 365 GLU A N 1
ATOM 2908 C CA . GLU A 1 365 ? 12.945 3.521 -26.981 1.00 84.94 365 GLU A CA 1
ATOM 2909 C C . GLU A 1 365 ? 11.923 4.466 -27.629 1.00 84.94 365 GLU A C 1
ATOM 2911 O O . GLU A 1 365 ? 10.905 4.853 -27.053 1.00 84.94 365 GLU A O 1
ATOM 2916 N N . GLY A 1 366 ? 12.206 4.832 -28.882 1.00 84.75 366 GLY A N 1
ATOM 2917 C CA . GLY A 1 366 ? 11.329 5.673 -29.685 1.00 84.75 366 GLY A CA 1
ATOM 2918 C C . GLY A 1 366 ? 11.213 7.079 -29.107 1.00 84.75 366 GLY A C 1
ATOM 2919 O O . GLY A 1 366 ? 12.204 7.795 -28.978 1.00 84.75 366 GLY A O 1
ATOM 2920 N N . GLU A 1 367 ? 9.992 7.483 -28.780 1.00 86.00 367 GLU A N 1
ATOM 2921 C CA . GLU A 1 367 ? 9.676 8.830 -28.287 1.00 86.00 367 GLU A CA 1
ATOM 2922 C C . GLU A 1 367 ? 10.048 9.034 -26.816 1.00 86.00 367 GLU A C 1
ATOM 2924 O O . GLU A 1 367 ? 10.052 10.161 -26.331 1.00 86.00 367 GLU A O 1
ATOM 2929 N N . TYR A 1 368 ? 10.426 7.968 -26.112 1.00 86.56 368 TYR A N 1
ATOM 2930 C CA . TYR A 1 368 ? 10.868 8.031 -24.722 1.00 86.56 368 TYR A CA 1
ATOM 2931 C C . TYR A 1 368 ? 12.385 8.183 -24.569 1.00 86.56 368 TYR A C 1
ATOM 2933 O O . TYR A 1 368 ? 12.855 8.324 -23.444 1.00 86.56 368 TYR A O 1
ATOM 2941 N N . GLY A 1 369 ? 13.134 8.201 -25.677 1.00 84.94 369 GLY A N 1
ATOM 2942 C CA . GLY A 1 369 ? 14.596 8.248 -25.661 1.00 84.94 369 GLY A CA 1
ATOM 2943 C C . GLY A 1 369 ? 15.155 9.442 -24.904 1.00 84.94 369 GLY A C 1
ATOM 2944 O O . GLY A 1 369 ? 14.725 10.574 -25.123 1.00 84.94 369 GLY A O 1
ATOM 2945 N N . ASP A 1 370 ? 16.167 9.197 -24.070 1.00 81.25 370 ASP A N 1
ATOM 2946 C CA . ASP A 1 370 ? 16.947 10.250 -23.421 1.00 81.25 370 ASP A CA 1
ATOM 2947 C C . ASP A 1 370 ? 18.374 10.331 -24.012 1.00 81.25 370 ASP A C 1
ATOM 2949 O O . ASP A 1 370 ? 19.186 9.420 -23.816 1.00 81.25 370 ASP A O 1
ATOM 2953 N N . PRO A 1 371 ? 18.731 11.405 -24.745 1.00 84.06 371 PRO A N 1
ATOM 2954 C CA . PRO A 1 371 ? 17.889 12.546 -25.103 1.00 84.06 371 PRO A CA 1
ATOM 2955 C C . PRO A 1 371 ? 17.077 12.297 -26.389 1.00 84.06 371 PRO A C 1
ATOM 2957 O O . PRO A 1 371 ? 17.613 11.771 -27.365 1.00 84.06 371 PRO A O 1
ATOM 2960 N N . GLN A 1 372 ? 15.830 12.793 -26.455 1.00 85.50 372 GLN A N 1
ATOM 2961 C CA . GLN A 1 372 ? 14.970 12.672 -27.653 1.00 85.50 372 GLN A CA 1
ATOM 2962 C C . GLN A 1 372 ? 15.602 13.311 -28.905 1.00 85.50 372 GLN A C 1
ATOM 2964 O O . GLN A 1 372 ? 15.358 12.898 -30.037 1.00 85.50 372 GLN A O 1
ATOM 2969 N N . MET A 1 373 ? 16.440 14.331 -28.705 1.00 87.38 373 MET A N 1
ATOM 2970 C CA . MET A 1 373 ? 17.275 14.945 -29.734 1.00 87.38 373 MET A CA 1
ATOM 2971 C C . MET A 1 373 ? 18.648 15.286 -29.165 1.00 87.38 373 MET A C 1
ATOM 2973 O O . MET A 1 373 ? 18.782 15.653 -27.996 1.00 87.38 373 MET A O 1
ATOM 2977 N N . ILE A 1 374 ? 19.680 15.257 -30.013 1.00 88.50 374 ILE A N 1
ATOM 2978 C CA . ILE A 1 374 ? 21.034 15.657 -29.615 1.00 88.50 374 ILE A CA 1
ATOM 2979 C C . ILE A 1 374 ? 21.008 17.105 -29.114 1.00 88.50 374 ILE A C 1
ATOM 2981 O O . ILE A 1 374 ? 20.792 18.051 -29.878 1.00 88.50 374 ILE A O 1
ATOM 2985 N N . SER A 1 375 ? 21.284 17.262 -27.824 1.00 88.31 375 SER A N 1
ATOM 2986 C CA . SER A 1 375 ? 21.107 18.518 -27.101 1.00 88.31 375 SER A CA 1
ATOM 2987 C C . SER A 1 375 ? 22.403 18.985 -26.437 1.00 88.31 375 SER A C 1
ATOM 2989 O O . SER A 1 375 ? 23.356 18.222 -26.248 1.00 88.31 375 SER A O 1
ATOM 2991 N N . ASN A 1 376 ? 22.471 20.278 -26.139 1.00 84.62 376 ASN A N 1
ATOM 2992 C CA . ASN A 1 376 ? 23.464 20.884 -25.258 1.00 84.62 376 ASN A CA 1
ATOM 2993 C C . ASN A 1 376 ? 23.130 20.572 -23.784 1.00 84.62 376 ASN A C 1
ATOM 2995 O O . ASN A 1 376 ? 22.027 20.098 -23.494 1.00 84.62 376 ASN A O 1
ATOM 2999 N N . PRO A 1 377 ? 24.042 20.852 -22.829 1.00 76.62 377 PRO A N 1
ATOM 3000 C CA . PRO A 1 377 ? 23.695 20.836 -21.410 1.00 76.62 377 PRO A CA 1
ATOM 3001 C C . PRO A 1 377 ? 22.428 21.661 -21.155 1.00 76.62 377 PRO A C 1
ATOM 3003 O O . PRO A 1 377 ? 22.263 22.706 -21.782 1.00 76.62 377 PRO A O 1
ATOM 3006 N N . MET A 1 378 ? 21.571 21.201 -20.234 1.00 73.50 378 MET A N 1
ATOM 3007 C CA . MET A 1 378 ? 20.229 21.759 -19.969 1.00 73.50 378 MET A CA 1
ATOM 3008 C C . MET A 1 378 ? 19.143 21.358 -20.987 1.00 73.50 378 MET A C 1
ATOM 3010 O O . MET A 1 378 ? 18.034 21.874 -20.920 1.00 73.50 378 MET A O 1
ATOM 3014 N N . GLY A 1 379 ? 19.448 20.430 -21.904 1.00 82.62 379 GLY A N 1
ATOM 3015 C CA . GLY A 1 379 ? 18.437 19.815 -22.763 1.00 82.62 379 GLY A CA 1
ATOM 3016 C C . GLY A 1 379 ? 17.940 20.712 -23.890 1.00 82.62 379 GLY A C 1
ATOM 3017 O O . GLY A 1 379 ? 16.806 20.578 -24.314 1.00 82.62 379 GLY A O 1
ATOM 3018 N N . ILE A 1 380 ? 18.769 21.643 -24.361 1.00 87.81 380 ILE A N 1
ATOM 3019 C CA . ILE A 1 380 ? 18.424 22.511 -25.494 1.00 87.81 380 ILE A CA 1
ATOM 3020 C C . ILE A 1 380 ? 18.924 21.842 -26.778 1.00 87.81 380 ILE A C 1
ATOM 3022 O O . ILE A 1 380 ? 20.137 21.602 -26.875 1.00 87.81 380 ILE A O 1
ATOM 3026 N N . PRO A 1 381 ? 18.065 21.559 -27.776 1.00 89.56 381 PRO A N 1
ATOM 3027 C CA . PRO A 1 381 ? 18.493 20.933 -29.022 1.00 89.56 381 PRO A CA 1
ATOM 3028 C C . PRO A 1 381 ? 19.629 21.702 -29.708 1.00 89.56 381 PRO A C 1
ATOM 3030 O O . PRO A 1 381 ? 19.625 22.930 -29.785 1.00 89.56 381 PRO A O 1
ATOM 3033 N N . LYS A 1 382 ? 20.629 20.984 -30.238 1.00 89.56 382 LYS A N 1
ATOM 3034 C CA . LYS A 1 382 ? 21.724 21.614 -31.005 1.00 89.56 382 LYS A CA 1
ATOM 3035 C C . LYS A 1 382 ? 21.260 22.125 -32.368 1.00 89.56 382 LYS A C 1
ATOM 3037 O O . LYS A 1 382 ? 21.822 23.084 -32.895 1.00 89.56 382 LYS A O 1
ATOM 3042 N N . GLN A 1 383 ? 20.275 21.449 -32.952 1.00 87.62 383 GLN A N 1
ATOM 3043 C CA . GLN A 1 383 ? 19.614 21.869 -34.180 1.00 87.62 383 GLN A CA 1
ATOM 3044 C C . GLN A 1 383 ? 18.725 23.081 -33.889 1.00 87.62 383 GLN A C 1
ATOM 3046 O O . GLN A 1 383 ? 18.003 23.091 -32.902 1.00 87.62 383 GLN A O 1
ATOM 3051 N N . LYS A 1 384 ? 18.753 24.086 -34.767 1.00 83.94 384 LYS A N 1
ATOM 3052 C CA . LYS A 1 384 ? 17.820 25.221 -34.711 1.00 83.94 384 LYS A CA 1
ATOM 3053 C C . LYS A 1 384 ? 16.502 24.880 -35.425 1.00 83.94 384 LYS A C 1
ATOM 3055 O O . LYS A 1 384 ? 16.521 24.016 -36.303 1.00 83.94 384 LYS A O 1
ATOM 3060 N N . PRO A 1 385 ? 15.390 25.577 -35.115 1.00 82.44 385 PRO A N 1
ATOM 3061 C CA . PRO A 1 385 ? 14.118 25.387 -35.809 1.00 82.44 385 PRO A CA 1
ATOM 3062 C C . PRO A 1 385 ? 14.259 25.463 -37.345 1.00 82.44 385 PRO A C 1
ATOM 3064 O O . PRO A 1 385 ? 15.049 26.278 -37.835 1.00 82.44 385 PRO A O 1
ATOM 3067 N N . PRO A 1 386 ? 13.472 24.688 -38.118 1.00 86.81 386 PRO A N 1
ATOM 3068 C CA . PRO A 1 386 ? 12.334 23.879 -37.676 1.00 86.81 386 PRO A CA 1
ATOM 3069 C C . PRO A 1 386 ? 12.749 22.556 -37.015 1.00 86.81 386 PRO A C 1
ATOM 3071 O O . PRO A 1 386 ? 13.679 21.882 -37.462 1.00 86.81 386 PRO A O 1
ATOM 3074 N N . TYR A 1 387 ? 12.046 22.206 -35.939 1.00 87.31 387 TYR A N 1
ATOM 3075 C CA . TYR A 1 387 ? 12.157 20.899 -35.296 1.00 87.31 387 TYR A CA 1
ATOM 3076 C C . TYR A 1 387 ? 11.318 19.859 -36.054 1.00 87.31 387 TYR A C 1
ATOM 3078 O O . TYR A 1 387 ? 10.403 20.250 -36.780 1.00 87.31 387 TYR A O 1
ATOM 3086 N N . PRO A 1 388 ? 11.617 18.553 -35.916 1.00 88.62 388 PRO A N 1
ATOM 3087 C CA . PRO A 1 388 ? 10.765 17.498 -36.457 1.00 88.62 388 PRO A CA 1
ATOM 3088 C C . PRO A 1 388 ? 9.318 17.635 -35.966 1.00 88.62 388 PRO A C 1
ATOM 3090 O O . PRO A 1 388 ? 9.101 17.925 -34.793 1.00 88.62 388 PRO A O 1
ATOM 3093 N N . ASP A 1 389 ? 8.344 17.357 -36.835 1.00 86.25 389 ASP A N 1
ATOM 3094 C CA . ASP A 1 389 ? 6.915 17.583 -36.548 1.00 86.25 389 ASP A CA 1
ATOM 3095 C C . ASP A 1 389 ? 6.399 16.856 -35.293 1.00 86.25 389 ASP A C 1
ATOM 3097 O O . ASP A 1 389 ? 5.454 17.312 -34.662 1.00 86.25 389 ASP A O 1
ATOM 3101 N N . ASN A 1 390 ? 7.020 15.733 -34.920 1.00 86.88 390 ASN A N 1
ATOM 3102 C CA . ASN A 1 390 ? 6.623 14.916 -33.766 1.00 86.88 390 ASN A CA 1
ATOM 3103 C C . ASN A 1 390 ? 7.587 15.043 -32.576 1.00 86.88 390 ASN A C 1
ATOM 3105 O O . ASN A 1 390 ? 7.606 14.181 -31.701 1.00 86.88 390 ASN A O 1
ATOM 3109 N N . PHE A 1 391 ? 8.444 16.064 -32.559 1.00 87.75 391 PHE A N 1
ATOM 3110 C CA . PHE A 1 391 ? 9.375 16.264 -31.455 1.00 87.75 391 PHE A CA 1
ATOM 3111 C C . PHE A 1 391 ? 8.617 16.601 -30.161 1.00 87.75 391 PHE A C 1
ATOM 3113 O O . PHE A 1 391 ? 7.789 17.508 -30.149 1.00 87.75 391 PHE A O 1
ATOM 3120 N N . GLY A 1 392 ? 8.894 15.864 -29.081 1.00 85.31 392 GLY A N 1
ATOM 3121 C CA . GLY A 1 392 ? 8.212 16.019 -27.794 1.00 85.31 392 GLY A CA 1
ATOM 3122 C C . GLY A 1 392 ? 6.819 15.386 -27.704 1.00 85.31 392 GLY A C 1
ATOM 3123 O O . GLY A 1 392 ? 6.188 15.507 -26.657 1.00 85.31 392 GLY A O 1
ATOM 3124 N N . ALA A 1 393 ? 6.333 14.717 -28.755 1.00 87.38 393 ALA A N 1
ATOM 3125 C CA . ALA A 1 393 ? 5.029 14.056 -28.758 1.00 87.38 393 ALA A CA 1
ATOM 3126 C C . ALA A 1 393 ? 5.148 12.557 -28.434 1.00 87.38 393 ALA A C 1
ATOM 3128 O O . ALA A 1 393 ? 5.992 11.870 -29.005 1.00 87.38 393 ALA A O 1
ATOM 3129 N N . PHE A 1 394 ? 4.251 12.055 -27.579 1.00 87.50 394 PHE A N 1
ATOM 3130 C CA . PHE A 1 394 ? 4.070 10.626 -27.316 1.00 87.50 394 PHE A CA 1
ATOM 3131 C C . PHE A 1 394 ? 2.895 10.090 -28.128 1.00 87.50 394 PHE A C 1
ATOM 3133 O O . PHE A 1 394 ? 1.746 10.484 -27.936 1.00 87.50 394 PHE A O 1
ATOM 3140 N N . ARG A 1 395 ? 3.192 9.205 -29.066 1.00 88.19 395 ARG A N 1
ATOM 3141 C CA . ARG A 1 395 ? 2.262 8.560 -29.996 1.00 88.19 395 ARG A CA 1
ATOM 3142 C C . ARG A 1 395 ? 2.281 7.046 -29.838 1.00 88.19 395 ARG A C 1
ATOM 3144 O O . ARG A 1 395 ? 1.295 6.402 -30.188 1.00 88.19 395 ARG A O 1
ATOM 3151 N N . THR A 1 396 ? 3.375 6.478 -29.335 1.00 87.00 396 THR A N 1
ATOM 3152 C CA . THR A 1 396 ? 3.499 5.035 -29.098 1.00 87.00 396 THR A CA 1
ATOM 3153 C C . THR A 1 396 ? 4.207 4.744 -27.786 1.00 87.00 396 THR A C 1
ATOM 3155 O O . THR A 1 396 ? 5.274 5.301 -27.536 1.00 87.00 396 THR A O 1
ATOM 3158 N N . GLU A 1 397 ? 3.658 3.820 -26.998 1.00 87.94 397 GLU A N 1
ATOM 3159 C CA . GLU A 1 397 ? 4.330 3.302 -25.804 1.00 87.94 397 GLU A CA 1
ATOM 3160 C C . GLU A 1 397 ? 5.567 2.471 -26.178 1.00 87.94 397 GLU A C 1
ATOM 3162 O O . GLU A 1 397 ? 5.537 1.748 -27.183 1.00 87.94 397 GLU A O 1
ATOM 3167 N N . PRO A 1 398 ? 6.660 2.542 -25.397 1.00 89.75 398 PRO A N 1
ATOM 3168 C CA . PRO A 1 398 ? 7.877 1.824 -25.713 1.00 89.75 398 PRO A CA 1
ATOM 3169 C C . PRO A 1 398 ? 7.719 0.352 -25.325 1.00 89.75 398 PRO A C 1
ATOM 3171 O O . PRO A 1 398 ? 7.125 0.008 -24.299 1.00 89.75 398 PRO A O 1
ATOM 3174 N N . ILE A 1 399 ? 8.308 -0.538 -26.123 1.00 92.31 399 ILE A N 1
ATOM 3175 C CA . ILE A 1 399 ? 8.501 -1.922 -25.692 1.00 92.31 399 ILE A CA 1
ATOM 3176 C C . ILE A 1 399 ? 9.674 -1.936 -24.722 1.00 92.31 399 ILE A C 1
ATOM 3178 O O . ILE A 1 399 ? 10.761 -1.447 -25.032 1.00 92.31 399 ILE A O 1
ATOM 3182 N N . ILE A 1 400 ? 9.459 -2.526 -23.551 1.00 94.50 400 ILE A N 1
ATOM 3183 C CA . ILE A 1 400 ? 10.521 -2.712 -22.571 1.00 94.50 400 ILE A CA 1
ATOM 3184 C C . ILE A 1 400 ? 11.248 -4.014 -22.894 1.00 94.50 400 ILE A C 1
ATOM 3186 O O . ILE A 1 400 ? 10.667 -5.098 -22.815 1.00 94.50 400 ILE A O 1
ATOM 3190 N N . TRP A 1 401 ? 12.533 -3.917 -23.220 1.00 96.12 401 TRP A N 1
ATOM 3191 C CA . TRP A 1 401 ? 13.394 -5.067 -23.482 1.00 96.12 401 TRP A CA 1
ATOM 3192 C C . TRP A 1 401 ? 14.285 -5.327 -22.280 1.00 96.12 401 TRP A C 1
ATOM 3194 O O . TRP A 1 401 ? 15.027 -4.442 -21.858 1.00 96.12 401 TRP A O 1
ATOM 3204 N N . ILE A 1 402 ? 14.251 -6.545 -21.741 1.00 97.62 402 ILE A N 1
ATOM 3205 C CA . ILE A 1 402 ? 15.059 -6.924 -20.579 1.00 97.62 402 ILE A CA 1
ATOM 3206 C C . ILE A 1 402 ? 15.805 -8.214 -20.895 1.00 97.62 402 ILE A C 1
ATOM 3208 O O . ILE A 1 402 ? 15.208 -9.244 -21.197 1.00 97.62 402 ILE A O 1
ATOM 3212 N N . GLY A 1 403 ? 17.126 -8.153 -20.798 1.00 97.25 403 GLY A N 1
ATOM 3213 C CA . GLY A 1 403 ? 18.020 -9.296 -20.799 1.00 97.25 403 GLY A CA 1
ATOM 3214 C C . GLY A 1 403 ? 18.564 -9.528 -19.399 1.00 97.25 403 GLY A C 1
ATOM 3215 O O . GLY A 1 403 ? 19.074 -8.602 -18.770 1.00 97.25 403 GLY A O 1
ATOM 3216 N N . TYR A 1 404 ? 18.486 -10.755 -18.903 1.00 96.88 404 TYR A N 1
ATOM 3217 C CA . TYR A 1 404 ? 19.065 -11.110 -17.612 1.00 96.88 404 TYR A CA 1
ATOM 3218 C C . TYR A 1 404 ? 19.604 -12.536 -17.612 1.00 96.88 404 TYR A C 1
ATOM 3220 O O . TYR A 1 404 ? 19.145 -13.401 -18.355 1.00 96.88 404 TYR A O 1
ATOM 3228 N N . ALA A 1 405 ? 20.609 -12.773 -16.780 1.00 95.19 405 ALA A N 1
ATOM 3229 C CA . ALA A 1 405 ? 21.150 -14.097 -16.534 1.00 95.19 405 ALA A CA 1
ATOM 3230 C C . ALA A 1 405 ? 20.387 -14.746 -15.374 1.00 95.19 405 ALA A C 1
ATOM 3232 O O . ALA A 1 405 ? 20.362 -14.209 -14.265 1.00 95.19 405 ALA A O 1
ATOM 3233 N N . THR A 1 406 ? 19.771 -15.899 -15.623 1.00 94.75 406 THR A N 1
ATOM 3234 C CA . THR A 1 406 ? 19.154 -16.732 -14.585 1.00 94.75 406 THR A CA 1
ATOM 3235 C C . THR A 1 406 ? 20.056 -17.908 -14.226 1.00 94.75 406 THR A C 1
ATOM 3237 O O . THR A 1 406 ? 20.929 -18.289 -15.004 1.00 94.75 406 THR A O 1
ATOM 3240 N N . VAL A 1 407 ? 19.840 -18.489 -13.050 1.00 93.31 407 VAL A N 1
ATOM 3241 C CA . VAL A 1 407 ? 20.562 -19.666 -12.552 1.00 93.31 407 VAL A CA 1
ATOM 3242 C C . VAL A 1 407 ? 19.559 -20.723 -12.105 1.00 93.31 407 VAL A C 1
ATOM 3244 O O . VAL A 1 407 ? 18.465 -20.383 -11.654 1.00 93.31 407 VAL A O 1
ATOM 3247 N N . ASP A 1 408 ? 19.932 -21.999 -12.182 1.00 87.31 408 ASP A N 1
ATOM 3248 C CA . ASP A 1 408 ? 19.031 -23.102 -11.816 1.00 87.31 408 ASP A CA 1
ATOM 3249 C C . ASP A 1 408 ? 18.713 -23.130 -10.313 1.00 87.31 408 ASP A C 1
ATOM 3251 O O . ASP A 1 408 ? 17.611 -23.495 -9.901 1.00 87.31 408 ASP A O 1
ATOM 3255 N N . ASN A 1 409 ? 19.683 -22.752 -9.472 1.00 87.62 409 ASN A N 1
ATOM 3256 C CA . ASN A 1 409 ? 19.541 -22.788 -8.020 1.00 87.62 409 ASN A CA 1
ATOM 3257 C C . ASN A 1 409 ? 20.126 -21.540 -7.351 1.00 87.62 409 ASN A C 1
ATOM 3259 O O . ASN A 1 409 ? 21.332 -21.432 -7.143 1.00 87.62 409 ASN A O 1
ATOM 3263 N N . LEU A 1 410 ? 19.238 -20.641 -6.921 1.00 89.25 410 LEU A N 1
ATOM 3264 C CA . LEU A 1 410 ? 19.577 -19.397 -6.221 1.00 89.25 410 LEU A CA 1
ATOM 3265 C C . LEU A 1 410 ? 20.202 -19.607 -4.827 1.00 89.25 410 LEU A C 1
ATOM 3267 O O . LEU A 1 410 ? 20.738 -18.661 -4.258 1.00 89.25 410 LEU A O 1
ATOM 3271 N N . SER A 1 411 ? 20.131 -20.816 -4.258 1.00 91.19 411 SER A N 1
ATOM 3272 C CA . SER A 1 411 ? 20.677 -21.120 -2.921 1.00 91.19 411 SER A CA 1
ATOM 3273 C C . SER A 1 411 ? 22.159 -21.503 -2.940 1.00 91.19 411 SER A C 1
ATOM 3275 O O . SER A 1 411 ? 22.780 -21.607 -1.883 1.00 91.19 411 SER A O 1
ATOM 3277 N N . VAL A 1 412 ? 22.722 -21.759 -4.123 1.00 88.19 412 VAL A N 1
ATOM 3278 C CA . VAL A 1 412 ? 24.129 -22.141 -4.294 1.00 88.19 412 VAL A CA 1
ATOM 3279 C C . VAL A 1 412 ? 24.939 -20.891 -4.652 1.00 88.19 412 VAL A C 1
ATOM 3281 O O . VAL A 1 412 ? 24.461 -20.081 -5.452 1.00 88.19 412 VAL A O 1
ATOM 3284 N N . PRO A 1 413 ? 26.144 -20.699 -4.077 1.00 87.50 413 PRO A N 1
ATOM 3285 C CA . PRO A 1 413 ? 27.024 -19.614 -4.490 1.00 87.50 413 PRO A CA 1
ATOM 3286 C C . PRO A 1 413 ? 27.365 -19.768 -5.970 1.00 87.50 413 PRO A C 1
ATOM 3288 O O . PRO A 1 413 ? 27.812 -20.827 -6.409 1.00 87.50 413 PRO A O 1
ATOM 3291 N N . GLN A 1 414 ? 27.125 -18.705 -6.728 1.00 88.75 414 GLN A N 1
ATOM 3292 C CA . GLN A 1 414 ? 27.410 -18.691 -8.153 1.00 88.75 414 GLN A CA 1
ATOM 3293 C C . GLN A 1 414 ? 28.880 -18.325 -8.389 1.00 88.75 414 GLN A C 1
ATOM 3295 O O . GLN A 1 414 ? 29.445 -17.587 -7.574 1.00 88.75 414 GLN A O 1
ATOM 3300 N N . PRO A 1 415 ? 29.506 -18.826 -9.468 1.00 89.31 415 PRO A N 1
ATOM 3301 C CA . PRO A 1 415 ? 30.853 -18.418 -9.849 1.00 89.31 415 PRO A CA 1
ATOM 3302 C C . PRO A 1 415 ? 30.920 -16.892 -9.971 1.00 89.31 415 PRO A C 1
ATOM 3304 O O . PRO A 1 415 ? 30.083 -16.295 -10.634 1.00 89.31 415 PRO A O 1
ATOM 3307 N N . ASP A 1 416 ? 31.885 -16.254 -9.320 1.00 85.50 416 ASP A N 1
ATOM 3308 C CA . ASP A 1 416 ? 32.027 -14.791 -9.292 1.00 85.50 416 ASP A CA 1
ATOM 3309 C C . ASP A 1 416 ? 32.936 -14.258 -10.408 1.00 85.50 416 ASP A C 1
ATOM 3311 O O . ASP A 1 416 ? 32.861 -13.083 -10.772 1.00 85.50 416 ASP A O 1
ATOM 3315 N N . THR A 1 417 ? 33.773 -15.133 -10.964 1.00 86.00 417 THR A N 1
ATOM 3316 C CA . THR A 1 417 ? 34.813 -14.781 -11.925 1.00 86.00 417 THR A CA 1
ATOM 3317 C C . THR A 1 417 ? 34.430 -15.249 -13.334 1.00 86.00 417 THR A C 1
ATOM 3319 O O . THR A 1 417 ? 34.319 -16.458 -13.573 1.00 86.00 417 THR A O 1
ATOM 3322 N N . PRO A 1 418 ? 34.245 -14.321 -14.296 1.00 86.50 418 PRO A N 1
ATOM 3323 C CA . PRO A 1 418 ? 33.924 -14.666 -15.674 1.00 86.50 418 PRO A CA 1
ATOM 3324 C C . PRO A 1 418 ? 34.931 -15.627 -16.307 1.00 86.50 418 PRO A C 1
ATOM 3326 O O . PRO A 1 418 ? 36.131 -15.366 -16.330 1.00 86.50 418 PRO A O 1
ATOM 3329 N N . GLY A 1 419 ? 34.426 -16.728 -16.866 1.00 82.00 419 GLY A N 1
ATOM 3330 C CA . GLY A 1 419 ? 35.223 -17.711 -17.606 1.00 82.00 419 GLY A CA 1
ATOM 3331 C C . GLY A 1 419 ? 35.979 -18.736 -16.752 1.00 82.00 419 GLY A C 1
ATOM 3332 O O . GLY A 1 419 ? 36.563 -19.657 -17.325 1.00 82.00 419 GLY A O 1
ATOM 3333 N N . GLU A 1 420 ? 35.939 -18.638 -15.420 1.00 85.75 420 GLU A N 1
ATOM 3334 C CA . GLU A 1 420 ? 36.551 -19.622 -14.522 1.00 85.75 420 GLU A CA 1
ATOM 3335 C C . GLU A 1 420 ? 35.549 -20.676 -14.028 1.00 85.75 420 GLU A C 1
ATOM 3337 O O . GLU A 1 420 ? 34.360 -20.412 -13.826 1.00 85.75 420 GLU A O 1
ATOM 3342 N N . GLY A 1 421 ? 36.043 -21.902 -13.827 1.00 85.62 421 GLY A N 1
ATOM 3343 C CA . GLY A 1 421 ? 35.259 -23.018 -13.296 1.00 85.62 421 GLY A CA 1
ATOM 3344 C C . GLY A 1 421 ? 33.987 -23.295 -14.102 1.00 85.62 421 GLY A C 1
ATOM 3345 O O . GLY A 1 421 ? 34.022 -23.456 -15.323 1.00 85.62 421 GLY A O 1
ATOM 3346 N N . ASP A 1 422 ? 32.855 -23.346 -13.402 1.00 87.62 422 ASP A N 1
ATOM 3347 C CA . ASP A 1 422 ? 31.544 -23.624 -13.988 1.00 87.62 422 ASP A CA 1
ATOM 3348 C C . ASP A 1 422 ? 30.790 -22.359 -14.448 1.00 87.62 422 ASP A C 1
ATOM 3350 O O . ASP A 1 422 ? 29.611 -22.460 -14.781 1.00 87.62 422 ASP A O 1
ATOM 3354 N N . TRP A 1 423 ? 31.438 -21.183 -14.539 1.00 89.06 423 TRP A N 1
ATOM 3355 C CA . TRP A 1 423 ? 30.799 -19.919 -14.964 1.00 89.06 423 TRP A CA 1
ATOM 3356 C C . TRP A 1 423 ? 29.937 -20.079 -16.224 1.00 89.06 423 TRP A C 1
ATOM 3358 O O . TRP A 1 423 ? 28.771 -19.694 -16.251 1.00 89.06 423 TRP A O 1
ATOM 3368 N N . ASN A 1 424 ? 30.481 -20.729 -17.257 1.00 87.94 424 ASN A N 1
ATOM 3369 C CA . ASN A 1 424 ? 29.799 -20.907 -18.543 1.00 87.94 424 ASN A CA 1
ATOM 3370 C C . ASN A 1 424 ? 28.566 -21.820 -18.494 1.00 87.94 424 ASN A C 1
ATOM 3372 O O . ASN A 1 424 ? 27.793 -21.840 -19.448 1.00 87.94 424 ASN A O 1
ATOM 3376 N N . LYS A 1 425 ? 28.401 -22.592 -17.417 1.00 88.38 425 LYS A N 1
ATOM 3377 C CA . LYS A 1 425 ? 27.258 -23.486 -17.193 1.00 88.38 425 LYS A CA 1
ATOM 3378 C C . LYS A 1 425 ? 26.311 -22.964 -16.117 1.00 88.38 425 LYS A C 1
ATOM 3380 O O . LYS A 1 425 ? 25.159 -23.372 -16.098 1.00 88.38 425 LYS A O 1
ATOM 3385 N N . ALA A 1 426 ? 26.797 -22.104 -15.225 1.00 89.50 426 ALA A N 1
ATOM 3386 C CA . ALA A 1 426 ? 26.032 -21.597 -14.094 1.00 89.50 426 ALA A CA 1
ATOM 3387 C C . ALA A 1 426 ? 24.897 -20.660 -14.525 1.00 89.50 426 ALA A C 1
ATOM 3389 O O . ALA A 1 426 ? 23.842 -20.645 -13.896 1.00 89.50 426 ALA A O 1
ATOM 3390 N N . TYR A 1 427 ? 2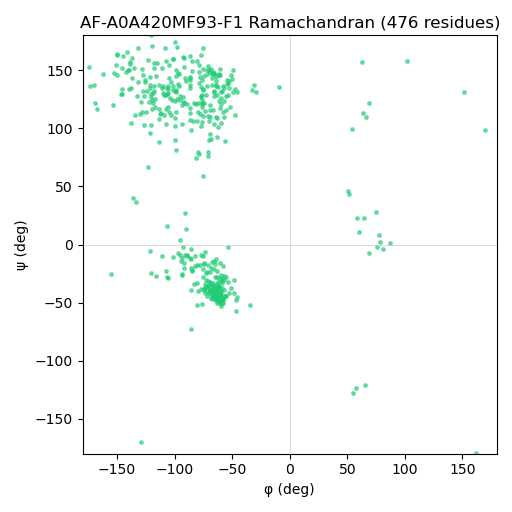5.108 -19.902 -15.604 1.00 92.75 427 TYR A N 1
ATOM 3391 C CA . TYR A 1 427 ? 24.185 -18.869 -16.059 1.00 92.75 427 TYR A CA 1
ATOM 3392 C C . TYR A 1 427 ? 23.491 -19.243 -17.367 1.00 92.75 427 TYR A C 1
ATOM 3394 O O . TYR A 1 427 ? 24.127 -19.667 -18.333 1.00 92.75 427 TYR A O 1
ATOM 3402 N N . THR A 1 428 ? 22.188 -18.992 -17.416 1.00 95.56 428 THR A N 1
ATOM 3403 C CA . THR A 1 428 ? 21.359 -19.084 -18.616 1.00 95.56 428 THR A CA 1
ATOM 3404 C C . THR A 1 428 ? 20.872 -17.682 -18.982 1.00 95.56 428 THR A C 1
ATOM 3406 O O . THR A 1 428 ? 20.149 -17.071 -18.194 1.00 95.56 428 THR A O 1
ATOM 3409 N N . PRO A 1 429 ? 21.248 -17.132 -20.149 1.00 96.69 429 PRO A N 1
ATOM 3410 C CA . PRO A 1 429 ? 20.767 -15.824 -20.569 1.00 96.69 429 PRO A CA 1
ATOM 3411 C C . PRO A 1 429 ? 19.316 -15.930 -21.041 1.00 96.69 429 PRO A C 1
ATOM 3413 O O . PRO A 1 429 ? 18.977 -16.811 -21.832 1.00 96.69 429 PRO A O 1
ATOM 3416 N N . VAL A 1 430 ? 18.478 -15.008 -20.582 1.00 97.50 430 VAL A N 1
ATOM 3417 C CA . VAL A 1 430 ? 17.063 -14.897 -20.942 1.00 97.50 430 VAL A CA 1
ATOM 3418 C C . VAL A 1 430 ? 16.801 -13.491 -21.459 1.00 97.50 430 VAL A C 1
ATOM 3420 O O . VAL A 1 430 ? 17.331 -12.518 -20.921 1.00 97.50 430 VAL A O 1
ATOM 3423 N N . ILE A 1 431 ? 15.990 -13.382 -22.509 1.00 97.75 431 ILE A N 1
ATOM 3424 C CA . ILE A 1 431 ? 15.485 -12.106 -23.018 1.00 97.75 431 ILE A CA 1
ATOM 3425 C C . ILE A 1 431 ? 13.969 -12.139 -22.962 1.00 97.75 431 ILE A C 1
ATOM 3427 O O . ILE A 1 431 ? 13.338 -13.035 -23.529 1.00 97.75 431 ILE A O 1
ATOM 3431 N N . ILE A 1 432 ? 13.401 -11.126 -22.321 1.00 97.75 432 ILE A N 1
ATOM 3432 C CA . ILE A 1 432 ? 11.972 -10.856 -22.312 1.00 97.75 432 ILE A CA 1
ATOM 3433 C C . ILE A 1 432 ? 11.698 -9.510 -22.980 1.00 97.75 432 ILE A C 1
ATOM 3435 O O . ILE A 1 432 ? 12.489 -8.570 -22.874 1.00 97.75 432 ILE A O 1
ATOM 3439 N N . GLY A 1 433 ? 10.571 -9.428 -23.674 1.00 96.75 433 GLY A N 1
ATOM 3440 C CA . GLY A 1 433 ? 10.012 -8.167 -24.147 1.00 96.75 433 GLY A CA 1
ATOM 3441 C C . GLY A 1 433 ? 8.654 -7.952 -23.499 1.00 96.75 433 GLY A C 1
ATOM 3442 O O . GLY A 1 433 ? 7.873 -8.902 -23.382 1.00 96.75 433 GLY A O 1
ATOM 3443 N N . CYS A 1 434 ? 8.392 -6.733 -23.047 1.00 96.19 434 CYS A N 1
ATOM 3444 C CA . CYS A 1 434 ? 7.174 -6.379 -22.341 1.00 96.19 434 CYS A CA 1
ATOM 3445 C C . CYS A 1 434 ? 6.439 -5.255 -23.064 1.00 96.19 434 CYS A C 1
ATOM 3447 O O . CYS A 1 434 ? 6.974 -4.164 -23.256 1.00 96.19 434 CYS A O 1
ATOM 3449 N N . GLU A 1 435 ? 5.195 -5.536 -23.426 1.00 93.44 435 GLU A N 1
ATOM 3450 C CA . GLU A 1 435 ? 4.265 -4.567 -23.999 1.00 93.44 435 GLU A CA 1
ATOM 3451 C C . GLU A 1 435 ? 3.457 -3.902 -22.884 1.00 93.44 435 GLU A C 1
ATOM 3453 O O . GLU A 1 435 ? 3.092 -4.556 -21.901 1.00 93.44 435 GLU A O 1
ATOM 3458 N N . HIS A 1 436 ? 3.176 -2.612 -23.048 1.00 91.50 436 HIS A N 1
ATOM 3459 C CA . HIS A 1 436 ? 2.334 -1.841 -22.142 1.00 91.50 436 HIS A CA 1
ATOM 3460 C C . HIS A 1 436 ? 0.845 -2.145 -22.379 1.00 91.50 436 HIS A C 1
ATOM 3462 O O . HIS A 1 436 ? 0.388 -2.205 -23.518 1.00 91.50 436 HIS A O 1
ATOM 3468 N N . TYR A 1 437 ? 0.093 -2.333 -21.299 1.00 92.62 437 TYR A N 1
ATOM 3469 C CA . TYR A 1 437 ? -1.344 -2.596 -21.284 1.00 92.62 437 TYR A CA 1
ATOM 3470 C C . TYR A 1 437 ? -2.014 -1.736 -20.217 1.00 92.62 437 TYR A C 1
ATOM 3472 O O . TYR A 1 437 ? -1.438 -1.430 -19.175 1.00 92.62 437 TYR A O 1
ATOM 3480 N N . GLU A 1 438 ? -3.280 -1.421 -20.445 1.00 92.94 438 GLU A N 1
ATOM 3481 C CA . GLU A 1 438 ? -4.161 -0.899 -19.412 1.00 92.94 438 GLU A CA 1
ATOM 3482 C C . GLU A 1 438 ? -4.729 -2.075 -18.609 1.00 92.94 438 GLU A C 1
ATOM 3484 O O . GLU A 1 438 ? -5.330 -2.997 -19.168 1.00 92.94 438 GLU A O 1
ATOM 3489 N N . VAL A 1 439 ? -4.490 -2.089 -17.297 1.00 93.31 439 VAL A N 1
ATOM 3490 C CA . VAL A 1 439 ? -4.859 -3.209 -16.427 1.00 93.31 439 VAL A CA 1
ATOM 3491 C C . VAL A 1 439 ? -5.790 -2.725 -15.327 1.00 93.31 439 VAL A C 1
ATOM 3493 O O . VAL A 1 439 ? -5.553 -1.704 -14.683 1.00 93.31 439 VAL A O 1
ATOM 3496 N N . ASN A 1 440 ? -6.852 -3.496 -15.097 1.00 94.12 440 ASN A N 1
ATOM 3497 C CA . ASN A 1 440 ? -7.755 -3.290 -13.976 1.00 94.12 440 ASN A CA 1
ATOM 3498 C C . ASN A 1 440 ? -7.216 -4.032 -12.744 1.00 94.12 440 ASN A C 1
ATOM 3500 O O . ASN A 1 440 ? -7.128 -5.264 -12.743 1.00 94.12 440 ASN A O 1
ATOM 3504 N N . TYR A 1 441 ? -6.817 -3.277 -11.726 1.00 88.25 441 TYR A N 1
ATOM 3505 C CA . TYR A 1 441 ? -6.261 -3.783 -10.480 1.00 88.25 441 TYR A CA 1
ATOM 3506 C C . TYR A 1 441 ? -7.315 -3.769 -9.378 1.00 88.25 441 TYR A C 1
ATOM 3508 O O . TYR A 1 441 ? -7.936 -2.743 -9.124 1.00 88.25 441 TYR A O 1
ATOM 3516 N N . THR A 1 442 ? -7.411 -4.883 -8.653 1.00 90.50 442 THR A N 1
ATOM 3517 C CA . THR A 1 442 ? -8.130 -4.980 -7.378 1.00 90.50 442 THR A CA 1
ATOM 3518 C C . THR A 1 442 ? -7.107 -5.225 -6.280 1.00 90.50 442 THR A C 1
ATOM 3520 O O . THR A 1 442 ? -6.465 -6.277 -6.242 1.00 90.50 442 THR A O 1
ATOM 3523 N N . VAL A 1 443 ? -6.923 -4.248 -5.392 1.00 84.94 443 VAL A N 1
ATOM 3524 C CA . VAL A 1 443 ? -5.921 -4.314 -4.319 1.00 84.94 443 VAL A CA 1
ATOM 3525 C C . VAL A 1 443 ? -6.604 -4.296 -2.961 1.00 84.94 443 VAL A C 1
ATOM 3527 O O . VAL A 1 443 ? -7.347 -3.370 -2.639 1.00 84.94 443 VAL A O 1
ATOM 3530 N N . GLN A 1 444 ? -6.306 -5.304 -2.140 1.00 85.62 444 GLN A N 1
ATOM 3531 C CA . GLN A 1 444 ? -6.737 -5.357 -0.749 1.00 85.62 444 GLN A CA 1
ATOM 3532 C C . GLN A 1 444 ? -5.656 -4.779 0.168 1.00 85.62 444 GLN A C 1
ATOM 3534 O O . GLN A 1 444 ? -4.539 -5.294 0.260 1.00 85.62 444 GLN A O 1
ATOM 3539 N N . PHE A 1 445 ? -6.014 -3.727 0.893 1.00 80.44 445 PHE A N 1
ATOM 3540 C CA . PHE A 1 445 ? -5.185 -3.123 1.924 1.00 80.44 445 PHE A CA 1
ATOM 3541 C C . PHE A 1 445 ? -5.621 -3.624 3.295 1.00 80.44 445 PHE A C 1
ATOM 3543 O O . PHE A 1 445 ? -6.806 -3.605 3.618 1.00 80.44 445 PHE A O 1
ATOM 3550 N N . ASN A 1 446 ? -4.652 -4.035 4.115 1.00 79.88 446 ASN A N 1
ATOM 3551 C CA . ASN A 1 446 ? -4.883 -4.527 5.471 1.00 79.88 446 ASN A CA 1
ATOM 3552 C C . ASN A 1 446 ? -4.139 -3.652 6.474 1.00 79.88 446 ASN A C 1
ATOM 3554 O O . ASN A 1 446 ? -2.925 -3.774 6.628 1.00 79.88 446 ASN A O 1
ATOM 3558 N N . TYR A 1 447 ? -4.859 -2.778 7.163 1.00 76.50 447 TYR A N 1
ATOM 3559 C CA . TYR A 1 447 ? -4.290 -1.918 8.183 1.00 76.50 447 TYR A CA 1
ATOM 3560 C C . TYR A 1 447 ? -4.392 -2.562 9.566 1.00 76.50 447 TYR A C 1
ATOM 3562 O O . TYR A 1 447 ? -5.472 -2.940 10.024 1.00 76.50 447 TYR A O 1
ATOM 3570 N N . THR A 1 448 ? -3.256 -2.638 10.255 1.00 70.31 448 THR A N 1
ATOM 3571 C CA . THR A 1 448 ? -3.183 -3.089 11.645 1.00 70.31 448 THR A CA 1
ATOM 3572 C C . THR A 1 448 ? -2.749 -1.929 12.531 1.00 70.31 448 THR A C 1
ATOM 3574 O O . THR A 1 448 ? -1.589 -1.513 12.493 1.00 70.31 448 THR A O 1
ATOM 3577 N N . GLY A 1 449 ? -3.672 -1.399 13.330 1.00 60.94 449 GLY A N 1
ATOM 3578 C CA . GLY A 1 449 ? -3.372 -0.411 14.354 1.00 60.94 449 GLY A CA 1
ATOM 3579 C C . GLY A 1 449 ? -2.572 -1.054 15.484 1.00 60.94 449 GLY A C 1
ATOM 3580 O O . GLY A 1 449 ? -3.060 -1.936 16.189 1.00 60.94 449 GLY A O 1
ATOM 3581 N N . VAL A 1 450 ? -1.327 -0.617 15.683 1.00 49.06 450 VAL A N 1
ATOM 3582 C CA . VAL A 1 450 ? -0.568 -0.994 16.880 1.00 49.06 450 VAL A CA 1
ATOM 3583 C C . VAL A 1 450 ? -1.186 -0.261 18.069 1.00 49.06 450 VAL A C 1
ATOM 3585 O O . VAL A 1 450 ? -1.074 0.956 18.195 1.00 49.06 450 VAL A O 1
ATOM 3588 N N . LEU A 1 451 ? -1.839 -1.013 18.950 1.00 38.50 451 LEU A N 1
ATOM 3589 C CA . LEU A 1 451 ? -2.371 -0.543 20.228 1.00 38.50 451 LEU A CA 1
ATOM 3590 C C . LEU A 1 451 ? -1.197 -0.265 21.188 1.00 38.50 451 LEU A C 1
ATOM 3592 O O . LEU A 1 451 ? -0.878 -1.060 22.070 1.00 38.50 451 LEU A O 1
ATOM 3596 N N . SER A 1 452 ? -0.481 0.845 20.999 1.00 29.12 452 SER A N 1
ATOM 3597 C CA . SER A 1 452 ? 0.615 1.236 21.891 1.00 29.12 452 SER A CA 1
ATOM 3598 C C . SER A 1 452 ? 0.069 1.903 23.157 1.00 29.12 452 SER A C 1
ATOM 3600 O O . SER A 1 452 ? 0.097 3.123 23.306 1.00 29.12 452 SER A O 1
ATOM 3602 N N . HIS A 1 453 ? -0.398 1.098 24.112 1.00 32.25 453 HIS A N 1
ATOM 3603 C CA . HIS A 1 453 ? -0.451 1.505 25.519 1.00 32.25 453 HIS A CA 1
ATOM 3604 C C . HIS A 1 453 ? 0.953 1.368 26.139 1.00 32.25 453 HIS A C 1
ATOM 3606 O O . HIS A 1 453 ? 1.252 0.412 26.849 1.00 32.25 453 HIS A O 1
ATOM 3612 N N . GLY A 1 454 ? 1.839 2.325 25.850 1.00 26.55 454 GLY A N 1
ATOM 3613 C CA . GLY A 1 454 ? 3.187 2.417 26.425 1.00 26.55 454 GLY A CA 1
ATOM 3614 C C . GLY A 1 454 ? 3.899 3.709 25.997 1.00 26.55 454 GLY A C 1
ATOM 3615 O O . GLY A 1 454 ? 3.553 4.257 24.950 1.00 26.55 454 GLY A O 1
ATOM 3616 N N . PRO A 1 455 ? 4.848 4.249 26.793 1.00 25.58 455 PRO A N 1
ATOM 3617 C CA . PRO A 1 455 ? 5.566 5.473 26.436 1.00 25.58 455 PRO A CA 1
ATOM 3618 C C . PRO A 1 455 ? 6.345 5.271 25.123 1.00 25.58 455 PRO A C 1
ATOM 3620 O O . PRO A 1 455 ? 6.740 4.142 24.828 1.00 25.58 455 PRO A O 1
ATOM 3623 N N . PRO A 1 456 ? 6.568 6.338 24.331 1.00 29.62 456 PRO A N 1
ATOM 3624 C CA . PRO A 1 456 ? 6.991 6.231 22.941 1.00 29.62 456 PRO A CA 1
ATOM 3625 C C . PRO A 1 456 ? 8.429 5.716 22.864 1.00 29.62 456 PRO A C 1
ATOM 3627 O O . PRO A 1 456 ? 9.389 6.477 22.962 1.00 29.62 456 PRO A O 1
ATOM 3630 N N . MET A 1 457 ? 8.578 4.408 22.688 1.00 24.78 457 MET A N 1
ATOM 3631 C CA . MET A 1 457 ? 9.809 3.801 22.208 1.00 24.78 457 MET A CA 1
ATOM 3632 C C . MET A 1 457 ? 9.597 3.400 20.755 1.00 24.78 457 MET A C 1
ATOM 3634 O O . MET A 1 457 ? 8.790 2.526 20.476 1.00 24.78 457 MET A O 1
ATOM 3638 N N . GLY A 1 458 ? 10.338 4.069 19.866 1.00 28.78 458 GLY A N 1
ATOM 3639 C CA . GLY A 1 458 ? 10.696 3.607 18.525 1.00 28.78 458 GLY A CA 1
ATOM 3640 C C . GLY A 1 458 ? 9.535 3.184 17.629 1.00 28.78 458 GLY A C 1
ATOM 3641 O O . GLY A 1 458 ? 9.087 2.046 17.684 1.00 28.78 458 GLY A O 1
ATOM 3642 N N . ASN A 1 459 ? 9.123 4.081 16.733 1.00 29.30 459 ASN A N 1
ATOM 3643 C CA . ASN A 1 459 ? 8.188 3.799 15.645 1.00 29.30 459 ASN A CA 1
ATOM 3644 C C . ASN A 1 459 ? 8.692 2.647 14.755 1.00 29.30 459 ASN A C 1
ATOM 3646 O O . ASN A 1 459 ? 9.352 2.880 13.745 1.00 29.30 459 ASN A O 1
ATOM 3650 N N . HIS A 1 460 ? 8.339 1.412 15.095 1.00 26.06 460 HIS A N 1
ATOM 3651 C CA . HIS A 1 460 ? 8.254 0.315 14.144 1.00 26.06 460 HIS A CA 1
ATOM 3652 C C . HIS A 1 460 ? 6.782 0.151 13.783 1.00 26.06 460 HIS A C 1
ATOM 3654 O O . HIS A 1 460 ? 6.025 -0.558 14.441 1.00 26.06 460 HIS A O 1
ATOM 3660 N N . LEU A 1 461 ? 6.374 0.877 12.742 1.00 31.81 461 LEU A N 1
ATOM 3661 C CA . LEU A 1 461 ? 5.136 0.601 12.029 1.00 31.81 461 LEU A CA 1
ATOM 3662 C C . LEU A 1 461 ? 5.292 -0.788 11.402 1.00 31.81 461 LEU A C 1
ATOM 3664 O O . LEU A 1 461 ? 6.070 -0.961 10.467 1.00 31.81 461 LEU A O 1
ATOM 3668 N N . ALA A 1 462 ? 4.581 -1.782 11.932 1.00 28.69 462 ALA A N 1
ATOM 3669 C CA . ALA A 1 462 ? 4.322 -2.998 11.179 1.00 28.69 462 ALA A CA 1
ATOM 3670 C C . ALA A 1 462 ? 3.432 -2.590 10.001 1.00 28.69 462 ALA A C 1
ATOM 3672 O O . ALA A 1 462 ? 2.264 -2.245 10.179 1.00 28.69 462 ALA A O 1
ATOM 3673 N N . MET A 1 463 ? 4.039 -2.506 8.820 1.00 36.69 463 MET A N 1
ATOM 3674 C CA . MET A 1 463 ? 3.352 -2.078 7.613 1.00 36.69 463 MET A CA 1
ATOM 3675 C C . MET A 1 463 ? 2.353 -3.135 7.129 1.00 36.69 463 MET A C 1
ATOM 3677 O O . MET A 1 463 ? 2.568 -4.333 7.347 1.00 36.69 463 MET A O 1
ATOM 3681 N N . PRO A 1 464 ? 1.298 -2.704 6.414 1.00 33.81 464 PRO A N 1
ATOM 3682 C CA . PRO A 1 464 ? 0.465 -3.601 5.629 1.00 33.81 464 PRO A CA 1
ATOM 3683 C C . PRO A 1 464 ? 1.357 -4.436 4.706 1.00 33.81 464 PRO A C 1
ATOM 3685 O O . PRO A 1 464 ? 2.028 -3.905 3.822 1.00 33.81 464 PRO A O 1
ATOM 3688 N N . LYS A 1 465 ? 1.339 -5.760 4.875 1.00 31.27 465 LYS A N 1
ATOM 3689 C CA . LYS A 1 465 ? 1.715 -6.664 3.788 1.00 31.27 465 LYS A CA 1
ATOM 3690 C C . LYS A 1 465 ? 0.615 -6.543 2.740 1.00 31.27 465 LYS A C 1
ATOM 3692 O O . LYS A 1 465 ? -0.397 -7.232 2.832 1.00 31.27 465 LYS A O 1
ATOM 3697 N N . GLY A 1 466 ? 0.782 -5.627 1.791 1.00 31.00 466 GLY A N 1
ATOM 3698 C CA . GLY A 1 466 ? 0.005 -5.657 0.562 1.00 31.00 466 GLY A CA 1
ATOM 3699 C C . GLY A 1 466 ? 0.355 -6.952 -0.155 1.00 31.00 466 GLY A C 1
ATOM 3700 O O . GLY A 1 466 ? 1.426 -7.066 -0.746 1.00 31.00 466 GLY A O 1
ATOM 3701 N N . VAL A 1 467 ? -0.504 -7.961 -0.047 1.00 29.09 467 VAL A N 1
ATOM 3702 C CA . VAL A 1 467 ? -0.449 -9.089 -0.970 1.00 29.09 467 VAL A CA 1
ATOM 3703 C C . VAL A 1 467 ? -1.081 -8.560 -2.246 1.00 29.09 467 VAL A C 1
ATOM 3705 O O . VAL A 1 467 ? -2.297 -8.424 -2.331 1.00 29.09 467 VAL A O 1
ATOM 3708 N N . LEU A 1 468 ? -0.245 -8.210 -3.222 1.00 29.97 468 LEU A N 1
ATOM 3709 C CA . LEU A 1 468 ? -0.690 -8.122 -4.606 1.00 29.97 468 LEU A CA 1
ATOM 3710 C C . LEU A 1 468 ? -1.107 -9.543 -4.990 1.00 29.97 468 LEU A C 1
ATOM 3712 O O . LEU A 1 468 ? -0.277 -10.379 -5.349 1.00 29.97 468 LEU A O 1
ATOM 3716 N N . GLN A 1 469 ? -2.390 -9.852 -4.820 1.00 27.64 469 GLN A N 1
ATOM 3717 C CA . GLN A 1 469 ? -2.968 -11.028 -5.440 1.00 27.64 469 GLN A CA 1
ATOM 3718 C C . GLN A 1 469 ? -2.789 -10.796 -6.941 1.00 27.64 469 GLN A C 1
ATOM 3720 O O . GLN A 1 469 ? -3.257 -9.782 -7.460 1.00 27.64 469 GLN A O 1
ATO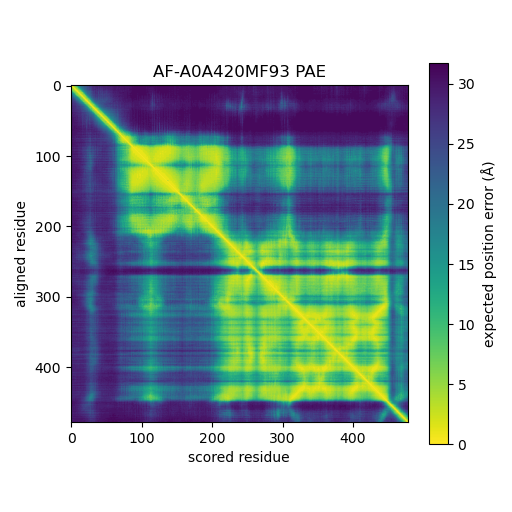M 3725 N N . GLN A 1 470 ? -2.015 -11.659 -7.610 1.00 23.81 470 GLN A N 1
ATOM 3726 C CA . GLN A 1 470 ? -1.834 -11.576 -9.058 1.00 23.81 470 GLN A CA 1
ATOM 3727 C C . GLN A 1 470 ? -3.206 -11.366 -9.708 1.00 23.81 470 GLN A C 1
ATOM 3729 O O . GLN A 1 470 ? -4.137 -12.095 -9.348 1.00 23.81 470 GLN A O 1
ATOM 3734 N N . PRO A 1 471 ? -3.353 -10.392 -10.625 1.00 27.52 471 PRO A N 1
ATOM 3735 C CA . PRO A 1 471 ? -4.609 -10.200 -11.322 1.00 27.52 471 PRO A CA 1
ATOM 3736 C C . PRO A 1 471 ? -4.976 -11.523 -11.990 1.00 27.52 471 PRO A C 1
ATOM 3738 O O . PRO A 1 471 ? -4.256 -12.023 -12.857 1.00 27.52 471 PRO A O 1
ATOM 3741 N N . THR A 1 472 ? -6.082 -12.129 -11.558 1.00 25.19 472 THR A N 1
ATOM 3742 C CA . THR A 1 472 ? -6.734 -13.168 -12.350 1.00 25.19 472 THR A CA 1
ATOM 3743 C C . THR A 1 472 ? -7.051 -12.532 -13.698 1.00 25.19 472 THR A C 1
ATOM 3745 O O . THR A 1 472 ? -7.707 -11.489 -13.697 1.00 25.19 472 THR A O 1
ATOM 3748 N N . PRO A 1 473 ? -6.581 -13.091 -14.829 1.00 24.92 473 PRO A N 1
ATOM 3749 C CA . PRO A 1 473 ? -6.841 -12.508 -16.134 1.00 24.92 473 PRO A CA 1
ATOM 3750 C C . PRO A 1 473 ? -8.354 -12.455 -16.341 1.00 24.92 473 PRO A C 1
ATOM 3752 O O . PRO A 1 473 ? -9.000 -13.478 -16.574 1.00 24.92 473 PRO A O 1
ATOM 3755 N N . ALA A 1 474 ? -8.929 -11.259 -16.212 1.00 30.12 474 ALA A N 1
ATOM 3756 C CA . ALA A 1 474 ? -10.258 -10.990 -16.715 1.00 30.12 474 ALA A CA 1
ATOM 3757 C C . ALA A 1 474 ? -10.184 -11.247 -18.220 1.00 30.12 474 ALA A C 1
ATOM 3759 O O . ALA A 1 474 ? -9.325 -10.691 -18.906 1.00 30.12 474 ALA A O 1
ATOM 3760 N N . GLY A 1 475 ? -11.005 -12.185 -18.691 1.00 29.02 475 GLY A N 1
ATOM 3761 C CA . GLY A 1 475 ? -11.003 -12.622 -20.078 1.00 29.02 475 GLY A CA 1
ATOM 3762 C C . GLY A 1 475 ? -11.000 -11.430 -21.027 1.00 29.02 475 GLY A C 1
ATOM 3763 O O . GLY A 1 475 ? -11.756 -10.477 -20.841 1.00 29.02 475 GLY A O 1
ATOM 3764 N N . VAL A 1 476 ? -10.127 -11.520 -22.028 1.00 24.80 476 VAL A N 1
ATOM 3765 C CA . VAL A 1 476 ? -10.073 -10.627 -23.183 1.00 24.80 476 VAL A CA 1
ATOM 3766 C C . VAL A 1 476 ? -11.495 -10.482 -23.722 1.00 24.80 476 VAL A C 1
ATOM 3768 O O . VAL A 1 476 ? -12.077 -11.452 -24.208 1.00 24.80 476 VAL A O 1
ATOM 3771 N N . LYS A 1 477 ? -12.084 -9.294 -23.587 1.00 30.00 477 LYS A N 1
ATOM 3772 C CA . LYS A 1 477 ? -13.133 -8.881 -24.514 1.00 30.00 477 LYS A CA 1
ATOM 3773 C C . LYS A 1 477 ? -12.404 -8.238 -25.681 1.00 30.00 477 LYS A C 1
ATOM 3775 O O . LYS A 1 477 ? -11.796 -7.188 -25.497 1.00 30.00 477 LYS A O 1
ATOM 3780 N N . GLU A 1 478 ? -12.386 -8.968 -26.794 1.00 31.59 478 GLU A N 1
ATOM 3781 C CA . GLU A 1 478 ? -11.967 -8.477 -28.111 1.00 31.59 478 GLU A CA 1
ATOM 3782 C C . GLU A 1 478 ? -12.750 -7.231 -28.530 1.00 31.59 478 GLU A C 1
ATOM 3784 O O . GLU A 1 478 ? -13.950 -7.132 -28.163 1.00 31.59 478 GLU A O 1
#

Nearest PDB structures (foldseek):
  8jh6-assembly1_B  TM=3.705E-01  e=3.611E+00  synthetic construct
  2wcd-assembly1_A  TM=2.227E-01  e=8.405E-01  Escherichia coli K-12

Secondary structure (DSSP, 8-state):
-----------------------------------------------------------------SHHHHHHHHHHHHHHHHTSTHHHHHHHHHHHHHHHHHHHHHHTTTTS--TTHHHHHHHHHHHHHHHHHHHHHHHHHHHHHHHHHHHHHS---HHHHHHHHHTTT-TTTT-SHHHHHHHHHHHHHHHHHHHHHHHHHHHHTS-----------S--TTPPPP--THHHH--TTS--EETTEEPPPSEEEEESS-TTS--SS--TT--EEEEEE-HHHHHHHIIIIIIH------TTHHHHHH-TT--EEEEEEEEEEEEEEEEEEESTTPPPPPBTTB--SS-GGGBTTTSSBSEEEE---GGG-SSSS-EETTTEESSPSSPPTTTT---SPPPEEEEEEE-S-TTSPPP-STTSTTHHHH-EEEEEEEEEEEEEEEEEEEE------SS-----------------------

pLDDT: mean 71.9, std 23.45, range [21.62, 97.75]